Protein AF-0000000086843811 (afdb_homodimer)

pLDDT: mean 86.19, std 20.87, range [21.95, 98.88]

Radius of gyration: 30.62 Å; Cα contacts (8 Å, |Δi|>4): 1473; chains: 2; bounding box: 139×84×65 Å

Nearest PDB structures (foldseek):
  1ks5-assembly1_A  TM=8.759E-01  e=3.735E-19  Aspergillus niger
  2jen-assembly1_A  TM=7.798E-01  e=3.180E-16  Bacillus licheniformis
  2jem-assembly2_B  TM=7.824E-01  e=4.396E-16  Bacillus licheniformis
  3wr0-assembly1_A  TM=6.829E-01  e=2.345E-12  Pyrococcus furiosus
  7s8k-assembly1_A  TM=6.750E-01  e=3.486E-11  Thermococcus sp. 2319x1

Sequence (620 aa):
MFRWLVNVGFLALPIAATLGILLGLQAHRQATGQTPLFVPPLDNKWVEKTYCQKSTGIHPESKGQEYTLNPNQWAWNKGDAGFLCMNVTTYNNQTYATETTAPQFSVVWEYPQAEGDQPVHAFPNIKVDGDVLPAKLQSVSSIGIDMSWTMRLDNKTGASTSIEELTAANVNSNVAVDMFLDTDQSKAADSEKAKYEVMVWFASIGPATYAIGQANGTVATKTLHGTKFNLYYGQNGRQQHVLTWKAAQTAHDFHGDISPLVQEILQSDKPDYPKKGDYLGYFSFGSEAYHSNKPVRFSVPSLSIDIRKSMFRWLVNVGFLALPIAATLGILLGLQAHRQATGQTPLFVPPLDNKWVEKTYCQKSTGIHPESKGQEYTLNPNQWAWNKGDAGFLCMNVTTYNNQTYATETTAPQFSVVWEYPQAEGDQPVHAFPNIKVDGDVLPAKLQSVSSIGIDMSWTMRLDNKTGASTSIEELTAANVNSNVAVDMFLDTDQSKAADSEKAKYEVMVWFASIGPATYAIGQANGTVATKTLHGTKFNLYYGQNGRQQHVLTWKAAQTAHDFHGDISPLVQEILQSDKPDYPKKGDYLGYFSFGSEAYHSNKPVRFSVPSLSIDIRKS

Secondary structure (DSSP, 8-state):
--------------THHHHHHHHHHHHHHHHTTPPPSSS----S-EEEEEE-SSS--B----SSSEEEEE---TT--TTSB-EEEEEEEEETT---SSTTBPPPEEEEEE-PPPSSS----B--EEEEESSS-SEEGGGEEEEEEEEEEEEESS--TTPPP-HHHHHHTT-EEEEEEEEEEESSHHHHT-TTT-SEEEEEEEEEESTT---TTGGG---EEEEETTEEEEEEEEE-TT--EEEEEEESS--SEEEEE-HHHHHHHHHS--TTS--TTSEEEEEEEE--EEE-SS-EEEEEEEEEEEEEE-/--------------THHHHHHHHHHHHHHHHTTPPPSSS----S-EEEEEE-SSS--B----SSSEEEEE---TT--TTSB-EEEEEEEEETT---SSTTBPPPEEEEEE-PPPSSS----B--EEEEESSS-SEEGGGEEEEEEEEEEEEESS--TTPPP-HHHHHHTT-EEEEEEEEEEESSHHHHT-TTT-SEEEEEEEEEESTT---TTGGG---EEEEETTEEEEEEEEE-TT--EEEEEEESS--SEEEEE-HHHHHHHHHS--TTS--TTSEEEEEEEE--EEE-SS-EEEEEEEEEEEEEE-

Solvent-accessible surface area (backbone atoms only — not comparable to full-atom values): 32930 Å² total; per-residue (Å²): 137,84,78,78,79,78,75,78,76,78,78,74,72,69,73,65,60,62,55,49,52,56,54,46,55,48,50,52,30,56,74,70,72,41,79,58,86,81,57,75,74,65,40,93,50,69,49,78,43,77,44,62,52,55,63,53,86,42,66,67,72,50,82,47,53,36,43,35,32,30,42,33,25,79,67,53,53,93,74,40,50,36,49,52,36,29,36,40,43,44,47,59,57,29,72,59,95,46,59,38,40,52,74,32,36,34,35,41,34,30,27,59,77,53,84,73,92,60,50,57,30,26,48,30,31,43,27,69,41,68,82,72,51,64,37,41,46,69,40,49,72,38,33,34,35,39,40,37,49,36,48,41,76,69,80,67,81,91,59,74,56,44,68,68,60,38,50,75,39,52,29,21,30,37,32,32,38,45,30,19,23,16,78,46,62,71,35,3,54,29,88,86,61,19,51,28,38,43,33,40,28,32,28,67,32,46,86,76,56,62,60,60,26,47,93,77,43,75,76,45,74,49,74,52,90,89,41,46,27,36,27,17,56,32,64,51,100,84,65,26,33,33,38,35,34,36,36,79,53,75,47,52,58,47,75,45,64,53,38,66,62,57,49,55,53,46,66,63,76,48,86,83,45,68,49,52,77,19,17,40,23,34,47,30,42,36,33,41,40,26,22,27,78,47,60,36,37,43,35,30,80,39,41,28,62,44,76,38,69,109,135,85,78,79,78,79,76,79,78,80,77,74,72,68,73,66,59,62,54,49,50,56,53,46,55,47,50,50,29,56,73,70,74,41,80,56,85,81,55,75,72,67,40,94,49,69,49,77,43,77,44,63,53,55,63,52,85,42,66,66,71,49,82,48,51,34,44,35,33,29,43,32,26,79,67,52,56,93,74,39,50,35,49,51,35,30,38,42,41,44,47,58,56,29,72,58,96,47,58,38,40,52,73,33,35,33,35,41,34,31,27,58,77,51,83,73,91,59,51,57,30,25,46,30,31,42,28,70,39,69,84,72,53,63,37,42,45,69,39,49,70,37,34,35,36,40,40,35,49,36,47,39,74,68,80,67,82,91,60,74,56,47,68,67,61,38,51,76,39,52,29,21,31,37,31,32,37,45,31,19,24,16,78,46,62,72,35,3,53,28,89,88,63,19,53,30,36,46,32,42,29,34,29,66,32,45,87,76,55,63,59,59,25,47,91,78,41,73,77,45,74,49,73,52,92,88,42,44,26,35,27,18,55,30,65,52,98,83,66,25,34,32,38,34,34,36,35,76,55,74,48,53,58,48,75,42,64,53,38,64,63,57,48,55,52,46,66,63,75,50,85,83,45,68,50,51,78,19,16,39,23,36,48,31,41,38,34,42,40,26,22,27,78,47,58,35,36,42,36,31,80,38,41,27,62,45,75,37,69,108

Organism: NCBI:txid72228

InterPro domains:
  IPR002594 Glycoside hydrolase family 12 [PF01670] (66-307)
  IPR002594 Glycoside hydrolase family 12 [PTHR34002] (45-308)
  IPR013319 Glycoside hydrolase family 11/12 [G3DSA:2.60.120.180] (45-308)
  IPR013320 Concanavalin A-like lectin/glucanase domain superfamily [SSF49899] (52-307)

Foldseek 3Di:
DCPDPPPPPPPPPDPVVVVVVLVVVQVVCVVVVHDGDPPPPQDQDKDKDKDWDCWDWDWAAAPAWTKTWIQFQPQDDPVADKTKMKIWIAGSNRDDPDRFWDTWMKMKMADAQDDDDDQFRGWTWMWGDDDLDWDQLLFWPWKWKWWAKAKDQDDDPPDHHDLVVCVVQQFFKWWKKKWFKALDRVQRQPPLRGQAIEMETLDTHHPVSQDAQVVVPFPDWDDDPRWIWTWGWHADPSRHTYIYTYTPDHDRTDTGTCSVVVVVQQPPPDPSTDHSSMITGIIITGMTGRHGNGIMMMIINTIGIDTDGD/DCPPPPPPPPPPPDPVVVVVVLVVVQVVCVVVVHDGDPLPPQDQDKDKDKDWDCWDWDWAAAPAWTKTWIQFQPQDDPPADKTKMKIWIAGSNRDDPDRFWDTWMKMKMADAQDDDDDQFRGWTWMWGDDDLDWDQLLFWPWKWKWWAKAKDQDDDPPDHHDLVVCVVQQFFKWWKKKWFKALDRVQRQPPLRGQAIEMETLDTHHPVSQDAQVVVPFPDWDDDPRWIWTWGWHADPSRHTYIYTYTPDHDRTDTGTPSVVVVVQQPPPDPSTDHSSMITGIIITGMTGRHGNGIMMMIINTIGIDTDGD

Structure (mmCIF, N/CA/C/O backbone):
data_AF-0000000086843811-model_v1
#
loop_
_entity.id
_entity.type
_entity.pdbx_description
1 polymer 'Glycoside hydrolase family 12'
#
loop_
_atom_site.group_PDB
_atom_site.id
_atom_site.type_symbol
_atom_site.label_atom_id
_atom_site.label_alt_id
_atom_site.label_comp_id
_atom_site.label_asym_id
_atom_site.label_entity_id
_atom_site.label_seq_id
_atom_site.pdbx_PDB_ins_code
_atom_site.Cartn_x
_atom_site.Cartn_y
_atom_site.Cartn_z
_atom_site.occupancy
_atom_site.B_iso_or_equiv
_atom_site.auth_seq_id
_atom_site.auth_comp_id
_atom_site.auth_asym_id
_atom_site.auth_atom_id
_atom_site.pdbx_PDB_model_num
ATOM 1 N N . MET A 1 1 ? 69.938 26.984 13.852 1 24.39 1 MET A N 1
ATOM 2 C CA . MET A 1 1 ? 68.75 26.859 14.648 1 24.39 1 MET A CA 1
ATOM 3 C C . MET A 1 1 ? 68.125 25.484 14.484 1 24.39 1 MET A C 1
ATOM 5 O O . MET A 1 1 ? 67.812 25.062 13.359 1 24.39 1 MET A O 1
ATOM 9 N N . PHE A 1 2 ? 68.438 24.484 15.328 1 23.78 2 PHE A N 1
ATOM 10 C CA . PHE A 1 2 ? 68.438 23.031 15.5 1 23.78 2 PHE A CA 1
ATOM 11 C C . PHE A 1 2 ? 67.062 22.5 15.797 1 23.78 2 PHE A C 1
ATOM 13 O O . PHE A 1 2 ? 66.562 22.609 16.922 1 23.78 2 PHE A O 1
ATOM 20 N N . ARG A 1 3 ? 66.125 22.828 14.844 1 27.83 3 ARG A N 1
ATOM 21 C CA . ARG A 1 3 ? 64.688 22.594 15.062 1 27.83 3 ARG A CA 1
ATOM 22 C C . ARG A 1 3 ? 64.375 21.125 15.359 1 27.83 3 ARG A C 1
ATOM 24 O O . ARG A 1 3 ? 64.812 20.234 14.602 1 27.83 3 ARG A O 1
ATOM 31 N N . TRP A 1 4 ? 64.25 20.734 16.641 1 23.98 4 TRP A N 1
ATOM 32 C CA . TRP A 1 4 ? 64.062 19.469 17.344 1 23.98 4 TRP A CA 1
ATOM 33 C C . TRP A 1 4 ? 62.906 18.656 16.75 1 23.98 4 TRP A C 1
ATOM 35 O O . TRP A 1 4 ? 61.781 19.156 16.641 1 23.98 4 TRP A O 1
ATOM 45 N N . LEU A 1 5 ? 63.094 17.797 15.711 1 25.77 5 LEU A N 1
ATOM 46 C CA . LEU A 1 5 ? 62.281 16.938 14.867 1 25.77 5 LEU A CA 1
ATOM 47 C C . LEU A 1 5 ? 61.562 15.859 15.695 1 25.77 5 LEU A C 1
ATOM 49 O O . LEU A 1 5 ? 62.219 14.945 16.203 1 25.77 5 LEU A O 1
ATOM 53 N N . VAL A 1 6 ? 60.75 16.328 16.766 1 27.09 6 VAL A N 1
ATOM 54 C CA . VAL A 1 6 ? 60.125 15.438 17.719 1 27.09 6 VAL A CA 1
ATOM 55 C C . VAL A 1 6 ? 59.344 14.352 16.984 1 27.09 6 VAL A C 1
ATOM 57 O O . VAL A 1 6 ? 58.438 14.648 16.203 1 27.09 6 VAL A O 1
ATOM 60 N N . ASN A 1 7 ? 59.906 13.25 16.562 1 22.06 7 ASN A N 1
ATOM 61 C CA . ASN A 1 7 ? 59.469 12.062 15.836 1 22.06 7 ASN A CA 1
ATOM 62 C C . ASN A 1 7 ? 58.406 11.289 16.625 1 22.06 7 ASN A C 1
ATOM 64 O O . ASN A 1 7 ? 58.719 10.695 17.656 1 22.06 7 ASN A O 1
ATOM 68 N N . VAL A 1 8 ? 57.219 11.914 17 1 29.41 8 VAL A N 1
ATOM 69 C CA . VAL A 1 8 ? 56.219 11.273 17.812 1 29.41 8 VAL A CA 1
ATOM 70 C C . VAL A 1 8 ? 55.812 9.93 17.203 1 29.41 8 VAL A C 1
ATOM 72 O O . VAL A 1 8 ? 55.406 9.859 16.047 1 29.41 8 VAL A O 1
ATOM 75 N N . GLY A 1 9 ? 56.5 8.852 17.516 1 25.62 9 GLY A N 1
ATOM 76 C CA . GLY A 1 9 ? 56.312 7.43 17.266 1 25.62 9 GLY A CA 1
ATOM 77 C C . GLY A 1 9 ? 54.875 6.965 17.531 1 25.62 9 GLY A C 1
ATOM 78 O O . GLY A 1 9 ? 54.406 7.031 18.656 1 25.62 9 GLY A O 1
ATOM 79 N N . PHE A 1 10 ? 53.906 7.223 16.578 1 25.92 10 PHE A N 1
ATOM 80 C CA . PHE A 1 10 ? 52.5 6.883 16.547 1 25.92 10 PHE A CA 1
ATOM 81 C C . PHE A 1 10 ? 52.281 5.398 16.828 1 25.92 10 PHE A C 1
ATOM 83 O O . PHE A 1 10 ? 52.75 4.543 16.062 1 25.92 10 PHE A O 1
ATOM 90 N N . LEU A 1 11 ? 52.469 4.984 18.094 1 25.56 11 LEU A N 1
ATOM 91 C CA . LEU A 1 11 ? 52.25 3.629 18.578 1 25.56 11 LEU A CA 1
ATOM 92 C C . LEU A 1 11 ? 50.906 3.1 18.094 1 25.56 11 LEU A C 1
ATOM 94 O O . LEU A 1 11 ? 49.844 3.668 18.406 1 25.56 11 LEU A O 1
ATOM 98 N N . ALA A 1 12 ? 50.781 2.52 16.844 1 29.61 12 ALA A N 1
ATOM 99 C CA . ALA A 1 12 ? 49.812 1.67 16.172 1 29.61 12 ALA A CA 1
ATOM 100 C C . ALA A 1 12 ? 49.312 0.561 17.094 1 29.61 12 ALA A C 1
ATOM 102 O O . ALA A 1 12 ? 50.062 -0.388 17.391 1 29.61 12 ALA A O 1
ATOM 103 N N . LEU A 1 13 ? 48.844 0.905 18.281 1 31.48 13 LEU A N 1
ATOM 104 C CA . LEU A 1 13 ? 48.375 -0.256 19.016 1 31.48 13 LEU A CA 1
ATOM 105 C C . LEU A 1 13 ? 47.406 -1.084 18.172 1 31.48 13 LEU A C 1
ATOM 107 O O . LEU A 1 13 ? 46.469 -0.544 17.578 1 31.48 13 LEU A O 1
ATOM 111 N N . PRO A 1 14 ? 47.812 -2.244 17.703 1 31.31 14 PRO A N 1
ATOM 112 C CA . PRO A 1 14 ? 47.219 -3.094 16.672 1 31.31 14 PRO A CA 1
ATOM 113 C C . PRO A 1 14 ? 45.75 -3.436 16.984 1 31.31 14 PRO A C 1
ATOM 115 O O . PRO A 1 14 ? 45.406 -3.67 18.141 1 31.31 14 PRO A O 1
ATOM 118 N N . ILE A 1 15 ? 44.781 -2.961 16.188 1 29.86 15 ILE A N 1
ATOM 119 C CA . ILE A 1 15 ? 43.344 -3.078 16.062 1 29.86 15 ILE A CA 1
ATOM 120 C C . ILE A 1 15 ? 42.906 -4.535 16.234 1 29.86 15 ILE A C 1
ATOM 122 O O . ILE A 1 15 ? 41.75 -4.824 16.5 1 29.86 15 ILE A O 1
ATOM 126 N N . ALA A 1 16 ? 43.75 -5.621 16.203 1 33.84 16 ALA A N 1
ATOM 127 C CA . ALA A 1 16 ? 43.531 -7.051 16.391 1 33.84 16 ALA A CA 1
ATOM 128 C C . ALA A 1 16 ? 43.094 -7.344 17.828 1 33.84 16 ALA A C 1
ATOM 130 O O . ALA A 1 16 ? 42.406 -8.336 18.078 1 33.84 16 ALA A O 1
ATOM 131 N N . ALA A 1 17 ? 43.594 -6.66 18.812 1 35.47 17 ALA A N 1
ATOM 132 C CA . ALA A 1 17 ? 43.312 -7.031 20.203 1 35.47 17 ALA A CA 1
ATOM 133 C C . ALA A 1 17 ? 41.844 -6.762 20.547 1 35.47 17 ALA A C 1
ATOM 135 O O . ALA A 1 17 ? 41.25 -7.516 21.312 1 35.47 17 ALA A O 1
ATOM 136 N N . THR A 1 18 ? 41.375 -5.707 19.906 1 34.28 18 THR A N 1
ATOM 137 C CA . THR A 1 18 ? 40 -5.371 20.328 1 34.28 18 THR A CA 1
ATOM 138 C C . THR A 1 18 ? 39 -6.312 19.672 1 34.28 18 THR A C 1
ATOM 140 O O . THR A 1 18 ? 38 -6.68 20.297 1 34.28 18 THR A O 1
ATOM 143 N N . LEU A 1 19 ? 39.281 -6.887 18.516 1 35.38 19 LEU A N 1
ATOM 144 C CA . LEU A 1 19 ? 38.406 -7.848 17.859 1 35.38 19 LEU A CA 1
ATOM 145 C C . LEU A 1 19 ? 38.406 -9.18 18.609 1 35.38 19 LEU A C 1
ATOM 147 O O . LEU A 1 19 ? 37.344 -9.82 18.734 1 35.38 19 LEU A O 1
ATOM 151 N N . GLY A 1 20 ? 39.438 -9.594 19.188 1 39.41 20 GLY A N 1
ATOM 152 C CA . GLY A 1 20 ? 39.562 -10.812 19.969 1 39.41 20 GLY A CA 1
ATOM 153 C C . GLY A 1 20 ? 38.75 -10.797 21.234 1 39.41 20 GLY A C 1
ATOM 154 O O . GLY A 1 20 ? 38.125 -11.805 21.609 1 39.41 20 GLY A O 1
ATOM 155 N N . ILE A 1 21 ? 38.812 -9.648 21.906 1 43.34 21 ILE A N 1
ATOM 156 C CA . ILE A 1 21 ? 38.031 -9.562 23.141 1 43.34 21 ILE A CA 1
ATOM 157 C C . ILE A 1 21 ? 36.562 -9.656 22.828 1 43.34 21 ILE A C 1
ATOM 159 O O . ILE A 1 21 ? 35.812 -10.367 23.5 1 43.34 21 ILE A O 1
ATOM 163 N N . LEU A 1 22 ? 36.125 -8.969 21.734 1 39.16 22 LEU A N 1
ATOM 164 C CA . LEU A 1 22 ? 34.688 -8.992 21.406 1 39.16 22 LEU A CA 1
ATOM 165 C C . LEU A 1 22 ? 34.281 -10.375 20.922 1 39.16 22 LEU A C 1
ATOM 167 O O . LEU A 1 22 ? 33.219 -10.875 21.297 1 39.16 22 LEU A O 1
ATOM 171 N N . LEU A 1 23 ? 35.062 -11.133 20.219 1 46.34 23 LEU A N 1
ATOM 172 C CA . LEU A 1 23 ? 34.812 -12.523 19.844 1 46.34 23 LEU A CA 1
ATOM 173 C C . LEU A 1 23 ? 34.906 -13.438 21.062 1 46.34 23 LEU A C 1
ATOM 175 O O . LEU A 1 23 ? 34.125 -14.391 21.188 1 46.34 23 LEU A O 1
ATOM 179 N N . GLY A 1 24 ? 35.719 -13.18 21.953 1 47.12 24 GLY A N 1
ATOM 180 C CA . GLY A 1 24 ? 35.844 -13.938 23.188 1 47.12 24 GLY A CA 1
ATOM 181 C C . GLY A 1 24 ? 34.656 -13.75 24.109 1 47.12 24 GLY A C 1
ATOM 182 O O . GLY A 1 24 ? 34.125 -14.711 24.672 1 47.12 24 GLY A O 1
ATOM 183 N N . LEU A 1 25 ? 34.219 -12.477 24.266 1 48.41 25 LEU A N 1
ATOM 184 C CA . LEU A 1 25 ? 33.031 -12.227 25.078 1 48.41 25 LEU A CA 1
ATOM 185 C C . LEU A 1 25 ? 31.812 -12.852 24.422 1 48.41 25 LEU A C 1
ATOM 187 O O . LEU A 1 25 ? 30.953 -13.398 25.125 1 48.41 25 LEU A O 1
ATOM 191 N N . GLN A 1 26 ? 31.578 -12.906 23.156 1 44.56 26 GLN A N 1
ATOM 192 C CA . GLN A 1 26 ? 30.484 -13.586 22.484 1 44.56 26 GLN A CA 1
ATOM 193 C C . GLN A 1 26 ? 30.609 -15.102 22.641 1 44.56 26 GLN A C 1
ATOM 195 O O . GLN A 1 26 ? 29.609 -15.789 22.859 1 44.56 26 GLN A O 1
ATOM 200 N N . ALA A 1 27 ? 31.719 -15.727 22.578 1 50.72 27 ALA A N 1
ATOM 201 C CA . ALA A 1 27 ? 31.922 -17.156 22.781 1 50.72 27 ALA A CA 1
ATOM 202 C C . ALA A 1 27 ? 31.672 -17.547 24.234 1 50.72 27 ALA A C 1
ATOM 204 O O . ALA A 1 27 ? 31.094 -18.609 24.5 1 50.72 27 ALA A O 1
ATOM 205 N N . HIS A 1 28 ? 32.156 -16.766 25.172 1 49 28 HIS A N 1
ATOM 206 C CA . HIS A 1 28 ? 31.875 -17.047 26.578 1 49 28 HIS A CA 1
ATOM 207 C C . HIS A 1 28 ? 30.391 -16.984 26.859 1 49 28 HIS A C 1
ATOM 209 O O . HIS A 1 28 ? 29.859 -17.844 27.578 1 49 28 HIS A O 1
ATOM 215 N N . ARG A 1 29 ? 29.656 -16.062 26.328 1 48.22 29 ARG A N 1
ATOM 216 C CA . ARG A 1 29 ? 28.219 -16 26.562 1 48.22 29 ARG A CA 1
ATOM 217 C C . ARG A 1 29 ? 27.484 -17.141 25.844 1 48.22 29 ARG A C 1
ATOM 219 O O . ARG A 1 29 ? 26.547 -17.719 26.391 1 48.22 29 ARG A O 1
ATOM 226 N N . GLN A 1 30 ? 27.859 -17.547 24.75 1 44 30 GLN A N 1
ATOM 227 C CA . GLN A 1 30 ? 27.312 -18.734 24.094 1 44 30 GLN A CA 1
ATOM 228 C C . GLN A 1 30 ? 27.609 -19.984 24.922 1 44 30 GLN A C 1
ATOM 230 O O . GLN A 1 30 ? 26.75 -20.859 25.047 1 44 30 GLN A O 1
ATOM 235 N N . ALA A 1 31 ? 28.688 -20.125 25.469 1 50.81 31 ALA A N 1
ATOM 236 C CA . ALA A 1 31 ? 29.078 -21.312 26.234 1 50.81 31 ALA A CA 1
ATOM 237 C C . ALA A 1 31 ? 28.359 -21.359 27.578 1 50.81 31 ALA A C 1
ATOM 239 O O . ALA A 1 31 ? 28.125 -22.438 28.141 1 50.81 31 ALA A O 1
ATOM 240 N N . THR A 1 32 ? 28.094 -20.156 28.141 1 49.5 32 THR A N 1
ATOM 241 C CA . THR A 1 32 ? 27.406 -20.156 29.438 1 49.5 32 THR A CA 1
ATOM 242 C C . THR A 1 32 ? 25.906 -19.938 29.25 1 49.5 32 THR A C 1
ATOM 244 O O . THR A 1 32 ? 25.188 -19.688 30.234 1 49.5 32 THR A O 1
ATOM 247 N N . GLY A 1 33 ? 25.25 -20.188 28.094 1 41.53 33 GLY A N 1
ATOM 248 C CA . GLY A 1 33 ? 23.828 -20.172 27.797 1 41.53 33 GLY A CA 1
ATOM 249 C C . GLY A 1 33 ? 23.234 -18.766 27.797 1 41.53 33 GLY A C 1
ATOM 250 O O . GLY A 1 33 ? 22.031 -18.609 27.969 1 41.53 33 GLY A O 1
ATOM 251 N N . GLN A 1 34 ? 24.016 -17.812 27.891 1 39.56 34 GLN A N 1
ATOM 252 C CA . GLN A 1 34 ? 23.516 -16.438 27.906 1 39.56 34 GLN A CA 1
ATOM 253 C C . GLN A 1 34 ? 23.297 -15.914 26.484 1 39.56 34 GLN A C 1
ATOM 255 O O . GLN A 1 34 ? 23.969 -16.359 25.547 1 39.56 34 GLN A O 1
ATOM 260 N N . THR A 1 35 ? 22.172 -15.227 26.234 1 37.41 35 THR A N 1
ATOM 261 C CA . THR A 1 35 ? 21.766 -14.664 24.953 1 37.41 35 THR A CA 1
ATOM 262 C C . THR A 1 35 ? 22.859 -13.781 24.359 1 37.41 35 THR A C 1
ATOM 264 O O . THR A 1 35 ? 23.484 -12.992 25.078 1 37.41 35 THR A O 1
ATOM 267 N N . PRO A 1 36 ? 23.25 -14.031 23.109 1 43.53 36 PRO A N 1
ATOM 268 C CA . PRO A 1 36 ? 24.312 -13.211 22.516 1 43.53 36 PRO A CA 1
ATOM 269 C C . PRO A 1 36 ? 23.969 -11.719 22.516 1 43.53 36 PRO A C 1
ATOM 271 O O . PRO A 1 36 ? 22.797 -11.352 22.516 1 43.53 36 PRO A O 1
ATOM 274 N N . LEU A 1 37 ? 24.875 -10.867 22.688 1 36.09 37 LEU A N 1
ATOM 275 C CA . LEU A 1 37 ? 24.703 -9.43 22.844 1 36.09 37 LEU A CA 1
ATOM 276 C C . LEU A 1 37 ? 24.047 -8.82 21.609 1 36.09 37 LEU A C 1
ATOM 278 O O . LEU A 1 37 ? 23.234 -7.891 21.734 1 36.09 37 LEU A O 1
ATOM 282 N N . PHE A 1 38 ? 24.547 -9.102 20.406 1 34.81 38 PHE A N 1
ATOM 283 C CA . PHE A 1 38 ? 24.188 -8.297 19.25 1 34.81 38 PHE A CA 1
ATOM 284 C C . PHE A 1 38 ? 23.094 -8.984 18.422 1 34.81 38 PHE A C 1
ATOM 286 O O . PHE A 1 38 ? 22.891 -8.648 17.266 1 34.81 38 PHE A O 1
ATOM 293 N N . VAL A 1 39 ? 22.781 -10.234 18.5 1 37.31 39 VAL A N 1
ATOM 294 C CA . VAL A 1 39 ? 21.625 -10.742 17.766 1 37.31 39 VAL A CA 1
ATOM 295 C C . VAL A 1 39 ? 20.344 -10.188 18.359 1 37.31 39 VAL A C 1
ATOM 297 O O . VAL A 1 39 ? 20.047 -10.406 19.547 1 37.31 39 VAL A O 1
ATOM 300 N N . PRO A 1 40 ? 19.734 -9.242 17.797 1 41.69 40 PRO A N 1
ATOM 301 C CA . PRO A 1 40 ? 18.469 -8.859 18.406 1 41.69 40 PRO A CA 1
ATOM 302 C C . PRO A 1 40 ? 17.641 -10.062 18.859 1 41.69 40 PRO A C 1
ATOM 304 O O . PRO A 1 40 ? 17.641 -11.102 18.188 1 41.69 40 PRO A O 1
ATOM 307 N N . PRO A 1 41 ? 17.344 -10.188 20 1 43.5 41 PRO A N 1
ATOM 308 C CA . PRO A 1 41 ? 16.594 -11.352 20.469 1 43.5 41 PRO A CA 1
ATOM 309 C C . PRO A 1 41 ? 15.383 -11.664 19.594 1 43.5 41 PRO A C 1
ATOM 311 O O . PRO A 1 41 ? 14.719 -10.75 19.094 1 43.5 41 PRO A O 1
ATOM 314 N N . LEU A 1 42 ? 15.43 -12.852 18.891 1 48.12 42 LEU A N 1
ATOM 315 C CA . LEU A 1 42 ? 14.203 -13.406 18.312 1 48.12 42 LEU A CA 1
ATOM 316 C C . LEU A 1 42 ? 13.039 -13.258 19.297 1 48.12 42 LEU A C 1
ATOM 318 O O . LEU A 1 42 ? 13.148 -13.648 20.453 1 48.12 42 LEU A O 1
ATOM 322 N N . ASP A 1 43 ? 12.305 -12.133 19.219 1 53.81 43 ASP A N 1
ATOM 323 C CA . ASP A 1 43 ? 11.078 -11.992 19.984 1 53.81 43 ASP A CA 1
ATOM 324 C C . ASP A 1 43 ? 9.852 -12.328 19.141 1 53.81 43 ASP A C 1
ATOM 326 O O . ASP A 1 43 ? 9.984 -12.68 17.969 1 53.81 43 ASP A O 1
ATOM 330 N N . ASN A 1 44 ? 8.789 -12.688 19.734 1 54.09 44 ASN A N 1
ATOM 331 C CA . ASN A 1 44 ? 7.543 -13.07 19.094 1 54.09 44 ASN A CA 1
ATOM 332 C C . ASN A 1 44 ? 6.863 -11.875 18.422 1 54.09 44 ASN A C 1
ATOM 334 O O . ASN A 1 44 ? 5.66 -11.914 18.156 1 54.09 44 ASN A O 1
ATOM 338 N N . LYS A 1 45 ? 7.801 -10.945 18.094 1 63 45 LYS A N 1
ATOM 339 C CA . LYS A 1 45 ? 7.188 -9.766 17.5 1 63 45 LYS A CA 1
ATOM 340 C C . LYS A 1 45 ? 7.039 -9.938 15.984 1 63 45 LYS A C 1
ATOM 342 O O . LYS A 1 45 ? 7.855 -10.609 15.344 1 63 45 LYS A O 1
ATOM 347 N N . TRP A 1 46 ? 5.812 -9.719 15.508 1 67.75 46 TRP A N 1
ATOM 348 C CA . TRP A 1 46 ? 5.594 -9.734 14.062 1 67.75 46 TRP A CA 1
ATOM 349 C C . TRP A 1 46 ? 5.801 -8.352 13.461 1 67.75 46 TRP A C 1
ATOM 351 O O . TRP A 1 46 ? 5.602 -7.34 14.141 1 67.75 46 TRP A O 1
ATOM 361 N N . VAL A 1 47 ? 6.43 -8.414 12.266 1 74.31 47 VAL A N 1
ATOM 362 C CA . VAL A 1 47 ? 6.664 -7.176 11.531 1 74.31 47 VAL A CA 1
ATOM 363 C C . VAL A 1 47 ? 5.973 -7.25 10.172 1 74.31 47 VAL A C 1
ATOM 365 O O . VAL A 1 47 ? 6.02 -8.281 9.5 1 74.31 47 VAL A O 1
ATOM 368 N N . GLU A 1 48 ? 5.211 -6.238 9.805 1 81.5 48 GLU A N 1
ATOM 369 C CA . GLU A 1 48 ? 4.629 -6.117 8.469 1 81.5 48 GLU A CA 1
ATOM 370 C C . GLU A 1 48 ? 5.379 -5.082 7.633 1 81.5 48 GLU A C 1
ATOM 372 O O . GLU A 1 48 ? 5.637 -3.971 8.094 1 81.5 48 GLU A O 1
ATOM 377 N N . LYS A 1 49 ? 5.809 -5.527 6.453 1 87.44 49 LYS A N 1
ATOM 378 C CA . LYS A 1 49 ? 6.512 -4.652 5.523 1 87.44 49 LYS A CA 1
ATOM 379 C C . LYS A 1 49 ? 5.738 -4.5 4.215 1 87.44 49 LYS A C 1
ATOM 381 O O . LYS A 1 49 ? 5.113 -5.449 3.744 1 87.44 49 LYS A O 1
ATOM 386 N N . THR A 1 50 ? 5.797 -3.295 3.645 1 91.69 50 THR A N 1
ATOM 387 C CA . THR A 1 50 ? 5.082 -2.99 2.41 1 91.69 50 THR A CA 1
ATOM 388 C C . THR A 1 50 ? 6.059 -2.783 1.256 1 91.69 50 THR A C 1
ATOM 390 O O . THR A 1 50 ? 7.043 -2.053 1.391 1 91.69 50 THR A O 1
ATOM 393 N N . TYR A 1 51 ? 5.785 -3.449 0.129 1 93.88 51 TYR A N 1
ATOM 394 C CA . TYR A 1 51 ? 6.594 -3.383 -1.084 1 93.88 51 TYR A CA 1
ATOM 395 C C . TYR A 1 51 ? 5.754 -2.938 -2.275 1 93.88 51 TYR A C 1
ATOM 397 O O . TYR A 1 51 ? 4.77 -3.594 -2.629 1 93.88 51 TYR A O 1
ATOM 405 N N . CYS A 1 52 ? 6.172 -1.837 -2.965 1 94.06 52 CYS A N 1
ATOM 406 C CA . CYS A 1 52 ? 5.359 -1.322 -4.062 1 94.06 52 CYS A CA 1
ATOM 407 C C . CYS A 1 52 ? 6.172 -1.231 -5.348 1 94.06 52 CYS A C 1
ATOM 409 O O . CYS A 1 52 ? 5.781 -0.536 -6.285 1 94.06 52 CYS A O 1
ATOM 411 N N . GLN A 1 53 ? 7.355 -1.9 -5.348 1 91.94 53 GLN A N 1
ATOM 412 C CA . GLN A 1 53 ? 8.188 -1.952 -6.543 1 91.94 53 GLN A CA 1
ATOM 413 C C . GLN A 1 53 ? 7.52 -2.76 -7.648 1 91.94 53 GLN A C 1
ATOM 415 O O . GLN A 1 53 ? 6.711 -3.648 -7.371 1 91.94 53 GLN A O 1
ATOM 420 N N . LYS A 1 54 ? 7.895 -2.395 -8.875 1 93.56 54 LYS A N 1
ATOM 421 C CA . LYS A 1 54 ? 7.422 -3.189 -10.008 1 93.56 54 LYS A CA 1
ATOM 422 C C . LYS A 1 54 ? 7.727 -4.672 -9.797 1 93.56 54 LYS A C 1
ATOM 424 O O . LYS A 1 54 ? 6.863 -5.523 -10.023 1 93.56 54 LYS A O 1
ATOM 429 N N . SER A 1 55 ? 8.93 -4.938 -9.453 1 94.62 55 SER A N 1
ATOM 430 C CA . SER A 1 55 ? 9.391 -6.289 -9.156 1 94.62 55 SER A CA 1
ATOM 431 C C . SER A 1 55 ? 10.5 -6.277 -8.102 1 94.62 55 SER A C 1
ATOM 433 O O . SER A 1 55 ? 11.359 -5.391 -8.109 1 94.62 55 SER A O 1
ATOM 435 N N . THR A 1 56 ? 10.391 -7.133 -7.176 1 93.69 56 THR A N 1
ATOM 436 C CA . THR A 1 56 ? 11.438 -7.352 -6.184 1 93.69 56 THR A CA 1
ATOM 437 C C . THR A 1 56 ? 11.266 -8.711 -5.508 1 93.69 56 THR A C 1
ATOM 439 O O . THR A 1 56 ? 10.141 -9.148 -5.266 1 93.69 56 THR A O 1
ATOM 442 N N . GLY A 1 57 ? 12.344 -9.359 -5.27 1 94.5 57 GLY A N 1
ATOM 443 C CA . GLY A 1 57 ? 12.297 -10.586 -4.492 1 94.5 57 GLY A CA 1
ATOM 444 C C . GLY A 1 57 ? 12.305 -10.352 -2.996 1 94.5 57 GLY A C 1
ATOM 445 O O . GLY A 1 57 ? 13.227 -9.727 -2.465 1 94.5 57 GLY A O 1
ATOM 446 N N . ILE A 1 58 ? 11.211 -10.781 -2.344 1 93.88 58 ILE A N 1
ATOM 447 C CA . ILE A 1 58 ? 11.102 -10.719 -0.891 1 93.88 58 ILE A CA 1
ATOM 448 C C . ILE A 1 58 ? 11.297 -12.109 -0.3 1 93.88 58 ILE A C 1
ATOM 450 O O . ILE A 1 58 ? 10.5 -13.023 -0.56 1 93.88 58 ILE A O 1
ATOM 454 N N . HIS A 1 59 ? 12.344 -12.242 0.499 1 92.38 59 HIS A N 1
ATOM 455 C CA . HIS A 1 59 ? 12.719 -13.562 0.998 1 92.38 59 HIS A CA 1
ATOM 456 C C . HIS A 1 59 ? 12.711 -13.602 2.521 1 92.38 59 HIS A C 1
ATOM 458 O O . HIS A 1 59 ? 13.766 -13.539 3.156 1 92.38 59 HIS A O 1
ATOM 464 N N . PRO A 1 60 ? 11.555 -13.781 3.064 1 88.44 60 PRO A N 1
ATOM 465 C CA . PRO A 1 60 ? 11.547 -13.906 4.523 1 88.44 60 PRO A CA 1
ATOM 466 C C . PRO A 1 60 ? 12.32 -15.125 5.012 1 88.44 60 PRO A C 1
ATOM 468 O O . PRO A 1 60 ? 12.266 -16.188 4.391 1 88.44 60 PRO A O 1
ATOM 471 N N . GLU A 1 61 ? 12.953 -14.938 6.117 1 83.31 61 GLU A N 1
ATOM 472 C CA . GLU A 1 61 ? 13.703 -16.047 6.691 1 83.31 61 GLU A CA 1
ATOM 473 C C . GLU A 1 61 ? 12.773 -17.109 7.262 1 83.31 61 GLU A C 1
ATOM 475 O O . GLU A 1 61 ? 11.719 -16.781 7.816 1 83.31 61 GLU A O 1
ATOM 480 N N . SER A 1 62 ? 13.148 -18.328 7.023 1 85.06 62 SER A N 1
ATOM 481 C CA . SER A 1 62 ? 12.383 -19.453 7.543 1 85.06 62 SER A CA 1
ATOM 482 C C . SER A 1 62 ? 13.289 -20.625 7.914 1 85.06 62 SER A C 1
ATOM 484 O O . SER A 1 62 ? 14.297 -20.875 7.246 1 85.06 62 SER A O 1
ATOM 486 N N . LYS A 1 63 ? 12.922 -21.297 9.016 1 83.62 63 LYS A N 1
ATOM 487 C CA . LYS A 1 63 ? 13.641 -22.5 9.383 1 83.62 63 LYS A CA 1
ATOM 488 C C . LYS A 1 63 ? 13.188 -23.688 8.539 1 83.62 63 LYS A C 1
ATOM 490 O O . LYS A 1 63 ? 13.883 -24.703 8.461 1 83.62 63 LYS A O 1
ATOM 495 N N . GLY A 1 64 ? 12.031 -23.594 7.898 1 88.81 64 GLY A N 1
ATOM 496 C CA . GLY A 1 64 ? 11.5 -24.625 7.02 1 88.81 64 GLY A CA 1
ATOM 497 C C . GLY A 1 64 ? 11.641 -24.281 5.547 1 88.81 64 GLY A C 1
ATOM 498 O O . GLY A 1 64 ? 12.688 -23.797 5.113 1 88.81 64 GLY A O 1
ATOM 499 N N . GLN A 1 65 ? 10.633 -24.625 4.844 1 92.62 65 GLN A N 1
ATOM 500 C CA . GLN A 1 65 ? 10.609 -24.344 3.416 1 92.62 65 GLN A CA 1
ATOM 501 C C . GLN A 1 65 ? 10.766 -22.844 3.154 1 92.62 65 GLN A C 1
ATOM 503 O O . GLN A 1 65 ? 10.148 -22.016 3.836 1 92.62 65 GLN A O 1
ATOM 508 N N . GLU A 1 66 ? 11.547 -22.625 2.17 1 93.38 66 GLU A N 1
ATOM 509 C CA . GLU A 1 66 ? 11.781 -21.234 1.801 1 93.38 66 GLU A CA 1
ATOM 510 C C . GLU A 1 66 ? 10.805 -20.781 0.724 1 93.38 66 GLU A C 1
ATOM 512 O O . GLU A 1 66 ? 10.438 -21.547 -0.16 1 93.38 66 GLU A O 1
ATOM 517 N N . TYR A 1 67 ? 10.461 -19.484 0.856 1 96.44 67 TYR A N 1
ATOM 518 C CA . TYR A 1 67 ? 9.578 -18.859 -0.118 1 96.44 67 TYR A CA 1
ATOM 519 C C . TYR A 1 67 ? 10.156 -17.516 -0.586 1 96.44 67 TYR A C 1
ATOM 521 O O . TYR A 1 67 ? 10.938 -16.891 0.128 1 96.44 67 TYR A O 1
ATOM 529 N N . THR A 1 68 ? 9.805 -17.141 -1.752 1 97.12 68 THR A N 1
ATOM 530 C CA . THR A 1 68 ? 10.07 -15.805 -2.271 1 97.12 68 THR A CA 1
ATOM 531 C C . THR A 1 68 ? 8.781 -15.156 -2.768 1 97.12 68 THR A C 1
ATOM 533 O O . THR A 1 68 ? 8.055 -15.734 -3.576 1 97.12 68 THR A O 1
ATOM 536 N N . LEU A 1 69 ? 8.461 -14.016 -2.223 1 97.94 69 LEU A N 1
ATOM 537 C CA . LEU A 1 69 ? 7.305 -13.258 -2.686 1 97.94 69 LEU A CA 1
ATOM 538 C C . LEU A 1 69 ? 7.727 -12.172 -3.668 1 97.94 69 LEU A C 1
ATOM 540 O O . LEU A 1 69 ? 8.883 -11.742 -3.67 1 97.94 69 LEU A O 1
ATOM 544 N N . ASN A 1 70 ? 6.836 -11.797 -4.543 1 98.25 70 ASN A N 1
ATOM 545 C CA . ASN A 1 70 ? 7.098 -10.773 -5.551 1 98.25 70 ASN A CA 1
ATOM 546 C C . ASN A 1 70 ? 5.816 -10.055 -5.965 1 98.25 70 ASN A C 1
ATOM 548 O O . ASN A 1 70 ? 4.832 -10.703 -6.336 1 98.25 70 ASN A O 1
ATOM 552 N N . PRO A 1 71 ? 5.781 -8.656 -5.91 1 97.88 71 PRO A N 1
ATOM 553 C CA . PRO A 1 71 ? 4.633 -7.949 -6.48 1 97.88 71 PRO A CA 1
ATOM 554 C C . PRO A 1 71 ? 4.379 -8.312 -7.941 1 97.88 71 PRO A C 1
ATOM 556 O O . PRO A 1 71 ? 3.225 -8.406 -8.367 1 97.88 71 PRO A O 1
ATOM 559 N N . ASN A 1 72 ? 5.418 -8.453 -8.719 1 98.06 72 ASN A N 1
ATOM 560 C CA . ASN A 1 72 ? 5.418 -8.984 -10.078 1 98.06 72 ASN A CA 1
ATOM 561 C C . ASN A 1 72 ? 4.453 -8.227 -10.977 1 98.06 72 ASN A C 1
ATOM 563 O O . ASN A 1 72 ? 3.561 -8.82 -11.586 1 98.06 72 ASN A O 1
ATOM 567 N N . GLN A 1 73 ? 4.652 -6.887 -11.047 1 97.5 73 GLN A N 1
ATOM 568 C CA . GLN A 1 73 ? 3.902 -6.035 -11.969 1 97.5 73 GLN A CA 1
ATOM 569 C C . GLN A 1 73 ? 4.508 -6.07 -13.367 1 97.5 73 GLN A C 1
ATOM 571 O O . GLN A 1 73 ? 4.82 -5.023 -13.945 1 97.5 73 GLN A O 1
ATOM 576 N N . TRP A 1 74 ? 4.578 -7.223 -13.977 1 95.38 74 TRP A N 1
ATOM 577 C CA . TRP A 1 74 ? 5.418 -7.457 -15.148 1 95.38 74 TRP A CA 1
ATOM 578 C C . TRP A 1 74 ? 4.891 -6.695 -16.359 1 95.38 74 TRP A C 1
ATOM 580 O O . TRP A 1 74 ? 5.664 -6.297 -17.234 1 95.38 74 TRP A O 1
ATOM 590 N N . ALA A 1 75 ? 3.559 -6.426 -16.422 1 94.56 75 ALA A N 1
ATOM 591 C CA . ALA A 1 75 ? 3.025 -5.75 -17.609 1 94.56 75 ALA A CA 1
ATOM 592 C C . ALA A 1 75 ? 2.652 -4.305 -17.297 1 94.56 75 ALA A C 1
ATOM 594 O O . ALA A 1 75 ? 1.865 -3.689 -18.016 1 94.56 75 ALA A O 1
ATOM 595 N N . TRP A 1 76 ? 3.066 -3.779 -16.172 1 94.75 76 TRP A N 1
ATOM 596 C CA . TRP A 1 76 ? 2.924 -2.385 -15.766 1 94.75 76 TRP A CA 1
ATOM 597 C C . TRP A 1 76 ? 4.266 -1.664 -15.805 1 94.75 76 TRP A C 1
ATOM 599 O O . TRP A 1 76 ? 5.289 -2.221 -15.398 1 94.75 76 TRP A O 1
ATOM 609 N N . ASN A 1 77 ? 4.25 -0.458 -16.297 1 91.75 77 ASN A N 1
ATOM 610 C CA . ASN A 1 77 ? 5.469 0.343 -16.312 1 91.75 77 ASN A CA 1
ATOM 611 C C . ASN A 1 77 ? 5.312 1.609 -15.477 1 91.75 77 ASN A C 1
ATOM 613 O O . ASN A 1 77 ? 4.211 2.15 -15.359 1 91.75 77 ASN A O 1
ATOM 617 N N . LYS A 1 78 ? 6.496 2.029 -14.945 1 87 78 LYS A N 1
ATOM 618 C CA . LYS A 1 78 ? 6.496 3.305 -14.234 1 87 78 LYS A CA 1
ATOM 619 C C . LYS A 1 78 ? 5.918 4.418 -15.102 1 87 78 LYS A C 1
ATOM 621 O O . LYS A 1 78 ? 6.262 4.531 -16.281 1 87 78 LYS A O 1
ATOM 626 N N . GLY A 1 79 ? 5.055 5.184 -14.5 1 87.88 79 GLY A N 1
ATOM 627 C CA . GLY A 1 79 ? 4.402 6.234 -15.266 1 87.88 79 GLY A CA 1
ATOM 628 C C . GLY A 1 79 ? 3.014 5.848 -15.742 1 87.88 79 GLY A C 1
ATOM 629 O O . GLY A 1 79 ? 2.213 6.711 -16.109 1 87.88 79 GLY A O 1
ATOM 630 N N . ASP A 1 80 ? 2.73 4.527 -15.805 1 91.31 80 ASP A N 1
ATOM 631 C CA . ASP A 1 80 ? 1.388 4.07 -16.156 1 91.31 80 ASP A CA 1
ATOM 632 C C . ASP A 1 80 ? 0.425 4.262 -14.984 1 91.31 80 ASP A C 1
ATOM 634 O O . ASP A 1 80 ? 0.844 4.281 -13.828 1 91.31 80 ASP A O 1
ATOM 638 N N . ALA A 1 81 ? -0.875 4.363 -15.352 1 92.69 81 ALA A N 1
ATOM 639 C CA . ALA A 1 81 ? -1.89 4.398 -14.297 1 92.69 81 ALA A CA 1
ATOM 640 C C . ALA A 1 81 ? -1.972 3.062 -13.57 1 92.69 81 ALA A C 1
ATOM 642 O O . ALA A 1 81 ? -1.72 2.01 -14.156 1 92.69 81 ALA A O 1
ATOM 643 N N . GLY A 1 82 ? -2.391 3.229 -12.289 1 94.88 82 GLY A N 1
ATOM 644 C CA . GLY A 1 82 ? -2.562 2.039 -11.469 1 94.88 82 GLY A CA 1
ATOM 645 C C . GLY A 1 82 ? -1.409 1.803 -10.508 1 94.88 82 GLY A C 1
ATOM 646 O O . GLY A 1 82 ? -0.384 2.484 -10.586 1 94.88 82 GLY A O 1
ATOM 647 N N . PHE A 1 83 ? -1.633 0.865 -9.609 1 95.06 83 PHE A N 1
ATOM 648 C CA . PHE A 1 83 ? -0.629 0.583 -8.594 1 95.06 83 PHE A CA 1
ATOM 649 C C . PHE A 1 83 ? -0.828 -0.811 -8.008 1 95.06 83 PHE A C 1
ATOM 651 O O . PHE A 1 83 ? -1.891 -1.413 -8.172 1 95.06 83 PHE A O 1
ATOM 658 N N . LEU A 1 84 ? 0.214 -1.321 -7.406 1 97.75 84 LEU A N 1
ATOM 659 C CA . LEU A 1 84 ? 0.158 -2.537 -6.602 1 97.75 84 LEU A CA 1
ATOM 660 C C . LEU A 1 84 ? 1.192 -2.496 -5.48 1 97.75 84 LEU A C 1
ATOM 662 O O . LEU A 1 84 ? 2.352 -2.143 -5.715 1 97.75 84 LEU A O 1
ATOM 666 N N . CYS A 1 85 ? 0.689 -2.75 -4.262 1 96.31 85 CYS A N 1
ATOM 667 C CA . CYS A 1 85 ? 1.593 -2.92 -3.129 1 96.31 85 CYS A CA 1
ATOM 668 C C . CYS A 1 85 ? 1.343 -4.246 -2.424 1 96.31 85 CYS A C 1
ATOM 670 O O . CYS A 1 85 ? 0.194 -4.668 -2.273 1 96.31 85 CYS A O 1
ATOM 672 N N . MET A 1 86 ? 2.404 -4.859 -2.049 1 96.69 86 MET A N 1
ATOM 673 C CA . MET A 1 86 ? 2.365 -6.129 -1.332 1 96.69 86 MET A CA 1
ATOM 674 C C . MET A 1 86 ? 2.793 -5.949 0.12 1 96.69 86 MET A C 1
ATOM 676 O O . MET A 1 86 ? 3.797 -5.293 0.399 1 96.69 86 MET A O 1
ATOM 680 N N . ASN A 1 87 ? 1.953 -6.449 1.035 1 93.44 87 ASN A N 1
ATOM 681 C CA . ASN A 1 87 ? 2.279 -6.508 2.457 1 93.44 87 ASN A CA 1
ATOM 682 C C . ASN A 1 87 ? 2.672 -7.918 2.887 1 93.44 87 ASN A C 1
ATOM 684 O O . ASN A 1 87 ? 1.939 -8.875 2.629 1 93.44 87 ASN A O 1
ATOM 688 N N . VAL A 1 88 ? 3.828 -8.047 3.514 1 92.81 88 VAL A N 1
ATOM 689 C CA . VAL A 1 88 ? 4.309 -9.352 3.973 1 92.81 88 VAL A CA 1
ATOM 690 C C . VAL A 1 88 ? 4.488 -9.328 5.488 1 92.81 88 VAL A C 1
ATOM 692 O O . VAL A 1 88 ? 5.117 -8.422 6.035 1 92.81 88 VAL A O 1
ATOM 695 N N . THR A 1 89 ? 3.898 -10.266 6.098 1 86.56 89 THR A N 1
ATOM 696 C CA . THR A 1 89 ? 4.043 -10.414 7.543 1 86.56 89 THR A CA 1
ATOM 697 C C . THR A 1 89 ? 5.078 -11.484 7.875 1 86.56 89 THR A C 1
ATOM 699 O O . THR A 1 89 ? 4.984 -12.617 7.398 1 86.56 89 THR A O 1
ATOM 702 N N . THR A 1 90 ? 6.031 -11.055 8.633 1 80.25 90 THR A N 1
ATOM 703 C CA . THR A 1 90 ? 7.047 -12.008 9.039 1 80.25 90 THR A CA 1
ATOM 704 C C . THR A 1 90 ? 7.176 -12.047 10.562 1 80.25 90 THR A C 1
ATOM 706 O O . THR A 1 90 ? 6.773 -11.102 11.242 1 80.25 90 THR A O 1
ATOM 709 N N . TYR A 1 91 ? 7.645 -13.156 11.016 1 74.5 91 TYR A N 1
ATOM 710 C CA . TYR A 1 91 ? 7.898 -13.336 12.438 1 74.5 91 TYR A CA 1
ATOM 711 C C . TYR A 1 91 ? 9.391 -13.273 12.734 1 74.5 91 TYR A C 1
ATOM 713 O O . TYR A 1 91 ? 10.203 -13.875 12.031 1 74.5 91 TYR A O 1
ATOM 721 N N . ASN A 1 92 ? 9.711 -12.508 13.766 1 68.62 92 ASN A N 1
ATOM 722 C CA . ASN A 1 92 ? 11.117 -12.344 14.117 1 68.62 92 ASN A CA 1
ATOM 723 C C . ASN A 1 92 ? 11.773 -13.672 14.477 1 68.62 92 ASN A C 1
ATOM 725 O O . ASN A 1 92 ? 12.961 -13.875 14.219 1 68.62 92 ASN A O 1
ATOM 729 N N . ASN A 1 93 ? 10.945 -14.539 15.016 1 69.44 93 ASN A N 1
ATOM 730 C CA . ASN A 1 93 ? 11.531 -15.805 15.445 1 69.44 93 ASN A CA 1
ATOM 731 C C . ASN A 1 93 ? 11.602 -16.812 14.297 1 69.44 93 ASN A C 1
ATOM 733 O O . ASN A 1 93 ? 12.094 -17.922 14.477 1 69.44 93 ASN A O 1
ATOM 737 N N . GLN A 1 94 ? 11.125 -16.5 13.203 1 69.62 94 GLN A N 1
ATOM 738 C CA . GLN A 1 94 ? 11.219 -17.234 11.953 1 69.62 94 GLN A CA 1
ATOM 739 C C . GLN A 1 94 ? 10.531 -18.594 12.055 1 69.62 94 GLN A C 1
ATOM 741 O O . GLN A 1 94 ? 10.906 -19.547 11.367 1 69.62 94 GLN A O 1
ATOM 746 N N . THR A 1 95 ? 9.617 -18.766 13.078 1 70.94 95 THR A N 1
ATOM 747 C CA . THR A 1 95 ? 8.914 -20.031 13.266 1 70.94 95 THR A CA 1
ATOM 748 C C . THR A 1 95 ? 7.492 -19.938 12.711 1 70.94 95 THR A C 1
ATOM 750 O O . THR A 1 95 ? 6.824 -18.922 12.859 1 70.94 95 THR A O 1
ATOM 753 N N . TYR A 1 96 ? 7.219 -21.016 12.016 1 77 96 TYR A N 1
ATOM 754 C CA . TYR A 1 96 ? 5.883 -21.141 11.445 1 77 96 TYR A CA 1
ATOM 755 C C . TYR A 1 96 ? 5.203 -22.422 11.938 1 77 96 TYR A C 1
ATOM 757 O O . TYR A 1 96 ? 5.836 -23.266 12.57 1 77 96 TYR A O 1
ATOM 765 N N . ALA A 1 97 ? 3.965 -22.578 11.695 1 75.12 97 ALA A N 1
ATOM 766 C CA . ALA A 1 97 ? 3.145 -23.656 12.242 1 75.12 97 ALA A CA 1
ATOM 767 C C . ALA A 1 97 ? 3.658 -25.031 11.797 1 75.12 97 ALA A C 1
ATOM 769 O O . ALA A 1 97 ? 3.613 -26 12.555 1 75.12 97 ALA A O 1
ATOM 770 N N . THR A 1 98 ? 4.031 -25.109 10.547 1 85.56 98 THR A N 1
ATOM 771 C CA . THR A 1 98 ? 4.598 -26.328 9.984 1 85.56 98 THR A CA 1
ATOM 772 C C . THR A 1 98 ? 5.871 -26.016 9.203 1 85.56 98 THR A C 1
ATOM 774 O O . THR A 1 98 ? 6.234 -24.859 9.031 1 85.56 98 THR A O 1
ATOM 777 N N . GLU A 1 99 ? 6.488 -27.078 8.703 1 89.75 99 GLU A N 1
ATOM 778 C CA . GLU A 1 99 ? 7.719 -26.938 7.93 1 89.75 99 GLU A CA 1
ATOM 779 C C . GLU A 1 99 ? 7.453 -26.266 6.59 1 89.75 99 GLU A C 1
ATOM 781 O O . GLU A 1 99 ? 8.359 -25.688 5.984 1 89.75 99 GLU A O 1
ATOM 786 N N . THR A 1 100 ? 6.184 -26.297 6.137 1 94.75 100 THR A N 1
ATOM 787 C CA . THR A 1 100 ? 5.906 -25.797 4.793 1 94.75 100 THR A CA 1
ATOM 788 C C . THR A 1 100 ? 4.961 -24.609 4.848 1 94.75 100 THR A C 1
ATOM 790 O O . THR A 1 100 ? 4.43 -24.172 3.82 1 94.75 100 THR A O 1
ATOM 793 N N . THR A 1 101 ? 4.738 -24.109 6.066 1 93.56 101 THR A N 1
ATOM 794 C CA . THR A 1 101 ? 3.883 -22.938 6.207 1 93.56 101 THR A CA 1
ATOM 795 C C . THR A 1 101 ? 4.551 -21.703 5.609 1 93.56 101 THR A C 1
ATOM 797 O O . THR A 1 101 ? 5.727 -21.438 5.871 1 93.56 101 THR A O 1
ATOM 800 N N . ALA A 1 102 ? 3.828 -20.984 4.785 1 95 102 ALA A N 1
ATOM 801 C CA . ALA A 1 102 ? 4.332 -19.781 4.148 1 95 102 ALA A CA 1
ATOM 802 C C . ALA A 1 102 ? 3.994 -18.547 4.977 1 95 102 ALA A C 1
ATOM 804 O O . ALA A 1 102 ? 3.053 -18.562 5.773 1 95 102 ALA A O 1
ATOM 805 N N . PRO A 1 103 ? 4.801 -17.438 4.824 1 92.88 103 PRO A N 1
ATOM 806 C CA . PRO A 1 103 ? 4.402 -16.188 5.461 1 92.88 103 PRO A CA 1
ATOM 807 C C . PRO A 1 103 ? 3.064 -15.656 4.941 1 92.88 103 PRO A C 1
ATOM 809 O O . PRO A 1 103 ? 2.762 -15.797 3.754 1 92.88 103 PRO A O 1
ATOM 812 N N . GLN A 1 104 ? 2.314 -15.016 5.855 1 92.44 104 GLN A N 1
ATOM 813 C CA . GLN A 1 104 ? 1.088 -14.336 5.445 1 92.44 104 GLN A CA 1
ATOM 814 C C . GLN A 1 104 ? 1.396 -13.125 4.574 1 92.44 104 GLN A C 1
ATOM 816 O O . GLN A 1 104 ? 2.379 -12.414 4.812 1 92.44 104 GLN A O 1
ATOM 821 N N . PHE A 1 105 ? 0.54 -12.906 3.611 1 95.44 105 PHE A N 1
ATOM 822 C CA . PHE A 1 105 ? 0.725 -11.711 2.805 1 95.44 105 PHE A CA 1
ATOM 823 C C . PHE A 1 105 ? -0.606 -11.219 2.244 1 95.44 105 PHE A C 1
ATOM 825 O O . PHE A 1 105 ? -1.594 -11.961 2.248 1 95.44 105 PHE A O 1
ATOM 832 N N . SER A 1 106 ? -0.635 -10.008 1.876 1 95.62 106 SER A N 1
ATOM 833 C CA . SER A 1 106 ? -1.752 -9.406 1.161 1 95.62 106 SER A CA 1
ATOM 834 C C . SER A 1 106 ? -1.262 -8.438 0.086 1 95.62 106 SER A C 1
ATOM 836 O O . SER A 1 106 ? -0.112 -7.996 0.119 1 95.62 106 SER A O 1
ATOM 838 N N . VAL A 1 107 ? -2.076 -8.25 -0.865 1 97.56 107 VAL A N 1
ATOM 839 C CA . VAL A 1 107 ? -1.799 -7.34 -1.971 1 97.56 107 VAL A CA 1
ATOM 840 C C . VAL A 1 107 ? -2.955 -6.359 -2.135 1 97.56 107 VAL A C 1
ATOM 842 O O . VAL A 1 107 ? -4.125 -6.746 -2.062 1 97.56 107 VAL A O 1
ATOM 845 N N . VAL A 1 108 ? -2.652 -5.098 -2.25 1 96.69 108 VAL A N 1
ATOM 846 C CA . VAL A 1 108 ? -3.646 -4.098 -2.631 1 96.69 108 VAL A CA 1
ATOM 847 C C . VAL A 1 108 ? -3.305 -3.523 -4.004 1 96.69 108 VAL A C 1
ATOM 849 O O . VAL A 1 108 ? -2.146 -3.201 -4.277 1 96.69 108 VAL A O 1
ATOM 852 N N . TRP A 1 109 ? -4.316 -3.463 -4.871 1 97.88 109 TRP A N 1
ATOM 853 C CA . TRP A 1 109 ? -4.027 -2.996 -6.223 1 97.88 109 TRP A CA 1
ATOM 854 C C . TRP A 1 109 ? -5.258 -2.348 -6.848 1 97.88 109 TRP A C 1
ATOM 856 O O . TRP A 1 109 ? -6.383 -2.576 -6.398 1 97.88 109 TRP A O 1
ATOM 866 N N . GLU A 1 110 ? -5.059 -1.524 -7.812 1 96.88 110 GLU A N 1
ATOM 867 C CA . GLU A 1 110 ? -6.039 -0.966 -8.742 1 96.88 110 GLU A CA 1
ATOM 868 C C . GLU A 1 110 ? -5.402 -0.655 -10.094 1 96.88 110 GLU A C 1
ATOM 870 O O . GLU A 1 110 ? -4.426 0.096 -10.164 1 96.88 110 GLU A O 1
ATOM 875 N N . TYR A 1 111 ? -5.887 -1.29 -11.109 1 97.31 111 TYR A N 1
ATOM 876 C CA . TYR A 1 111 ? -5.473 -1.026 -12.484 1 97.31 111 TYR A CA 1
ATOM 877 C C . TYR A 1 111 ? -6.672 -0.694 -13.359 1 97.31 111 TYR A C 1
ATOM 879 O O . TYR A 1 111 ? -7.758 -1.249 -13.172 1 97.31 111 TYR A O 1
ATOM 887 N N . PRO A 1 112 ? -6.426 0.231 -14.32 1 95.88 112 PRO A N 1
ATOM 888 C CA . PRO A 1 112 ? -7.469 0.383 -15.344 1 95.88 112 PRO A CA 1
ATOM 889 C C . PRO A 1 112 ? -7.535 -0.804 -16.297 1 95.88 112 PRO A C 1
ATOM 891 O O . PRO A 1 112 ? -6.613 -1.62 -16.344 1 95.88 112 PRO A O 1
ATOM 894 N N . GLN A 1 113 ? -8.68 -0.913 -16.984 1 95.25 113 GLN A N 1
ATOM 895 C CA . GLN A 1 113 ? -8.742 -1.944 -18.016 1 95.25 113 GLN A CA 1
ATOM 896 C C . GLN A 1 113 ? -7.676 -1.724 -19.094 1 95.25 113 GLN A C 1
ATOM 898 O O . GLN A 1 113 ? -7.516 -0.61 -19.594 1 95.25 113 GLN A O 1
ATOM 903 N N . ALA A 1 114 ? -6.793 -2.713 -19.312 1 92 114 ALA A N 1
ATOM 904 C CA . ALA A 1 114 ? -5.738 -2.621 -20.312 1 92 114 ALA A CA 1
ATOM 905 C C . ALA A 1 114 ? -6.32 -2.395 -21.703 1 92 114 ALA A C 1
ATOM 907 O O . ALA A 1 114 ? -7.422 -2.857 -22 1 92 114 ALA A O 1
ATOM 908 N N . GLU A 1 115 ? -5.398 -1.612 -22.438 1 85.38 115 GLU A N 1
ATOM 909 C CA . GLU A 1 115 ? -5.742 -1.427 -23.844 1 85.38 115 GLU A CA 1
ATOM 910 C C . GLU A 1 115 ? -5.074 -2.484 -24.719 1 85.38 115 GLU A C 1
ATOM 912 O O . GLU A 1 115 ? -3.941 -2.893 -24.453 1 85.38 115 GLU A O 1
ATOM 917 N N . GLY A 1 116 ? -5.77 -3.467 -25.312 1 83 116 GLY A N 1
ATOM 918 C CA . GLY A 1 116 ? -5.156 -4.422 -26.219 1 83 116 GLY A CA 1
ATOM 919 C C . GLY A 1 116 ? -5.414 -5.867 -25.828 1 83 116 GLY A C 1
ATOM 920 O O . GLY A 1 116 ? -6.387 -6.164 -25.141 1 83 116 GLY A O 1
ATOM 921 N N . ASP A 1 117 ? -4.371 -6.668 -26.188 1 82.81 117 ASP A N 1
ATOM 922 C CA . ASP A 1 117 ? -4.609 -8.102 -26.109 1 82.81 117 ASP A CA 1
ATOM 923 C C . ASP A 1 117 ? -4.043 -8.68 -24.812 1 82.81 117 ASP A C 1
ATOM 925 O O . ASP A 1 117 ? -4.277 -9.844 -24.484 1 82.81 117 ASP A O 1
ATOM 929 N N . GLN A 1 118 ? -3.34 -7.855 -24.078 1 87.69 118 GLN A N 1
ATOM 930 C CA . GLN A 1 118 ? -2.766 -8.297 -22.812 1 87.69 118 GLN A CA 1
ATOM 931 C C . GLN A 1 118 ? -3.523 -7.703 -21.641 1 87.69 118 GLN A C 1
ATOM 933 O O . GLN A 1 118 ? -3.225 -6.59 -21.188 1 87.69 118 GLN A O 1
ATOM 938 N N . PRO A 1 119 ? -4.406 -8.523 -21.094 1 94.12 119 PRO A N 1
ATOM 939 C CA . PRO A 1 119 ? -5.316 -7.926 -20.109 1 94.12 119 PRO A CA 1
ATOM 940 C C . PRO A 1 119 ? -4.742 -7.93 -18.703 1 94.12 119 PRO A C 1
ATOM 942 O O . PRO A 1 119 ? -5.277 -7.262 -17.812 1 94.12 119 PRO A O 1
ATOM 945 N N . VAL A 1 120 ? -3.689 -8.75 -18.422 1 96.69 120 VAL A N 1
ATOM 946 C CA . VAL A 1 120 ? -3.131 -8.898 -17.094 1 96.69 120 VAL A CA 1
ATOM 947 C C . VAL A 1 120 ? -2.035 -7.863 -16.859 1 96.69 120 VAL A C 1
ATOM 949 O O . VAL A 1 120 ? -1.141 -7.703 -17.703 1 96.69 120 VAL A O 1
ATOM 952 N N . HIS A 1 121 ? -2.123 -7.137 -15.695 1 97.5 121 HIS A N 1
ATOM 953 C CA . HIS A 1 121 ? -1.099 -6.152 -15.359 1 97.5 121 HIS A CA 1
ATOM 954 C C . HIS A 1 121 ? -0.02 -6.762 -14.469 1 97.5 121 HIS A C 1
ATOM 956 O O . HIS A 1 121 ? 1.146 -6.367 -14.539 1 97.5 121 HIS A O 1
ATOM 962 N N . ALA A 1 122 ? -0.439 -7.648 -13.617 1 98.44 122 ALA A N 1
ATOM 963 C CA . ALA A 1 122 ? 0.47 -8.156 -12.594 1 98.44 122 ALA A CA 1
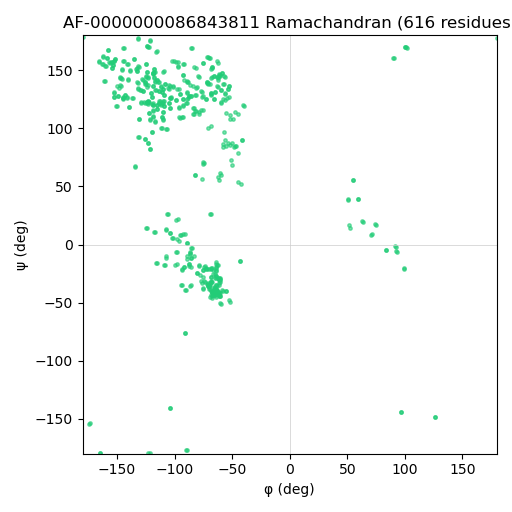ATOM 964 C C . ALA A 1 122 ? 0.052 -9.547 -12.125 1 98.44 122 ALA A C 1
ATOM 966 O O . ALA A 1 122 ? -1.101 -9.945 -12.305 1 98.44 122 ALA A O 1
ATOM 967 N N . PHE A 1 123 ? 0.944 -10.289 -11.594 1 98.62 123 PHE A N 1
ATOM 968 C CA . PHE A 1 123 ? 0.702 -11.555 -10.906 1 98.62 123 PHE A CA 1
ATOM 969 C C . PHE A 1 123 ? 1.477 -11.617 -9.594 1 98.62 123 PHE A C 1
ATOM 971 O O . PHE A 1 123 ? 2.412 -12.406 -9.453 1 98.62 123 PHE A O 1
ATOM 978 N N . PRO A 1 124 ? 1.099 -10.758 -8.609 1 98.81 124 PRO A N 1
ATOM 979 C CA . PRO A 1 124 ? 1.732 -10.938 -7.301 1 98.81 124 PRO A CA 1
ATOM 980 C C . PRO A 1 124 ? 1.614 -12.359 -6.777 1 98.81 124 PRO A C 1
ATOM 982 O O . PRO A 1 124 ? 0.544 -12.969 -6.867 1 98.81 124 PRO A O 1
ATOM 985 N N . ASN A 1 125 ? 2.746 -12.859 -6.234 1 98.75 125 ASN A N 1
ATOM 986 C CA . ASN A 1 125 ? 2.74 -14.281 -5.898 1 98.75 125 ASN A CA 1
ATOM 987 C C . ASN A 1 125 ? 3.793 -14.609 -4.844 1 98.75 125 ASN A C 1
ATOM 989 O O . ASN A 1 125 ? 4.586 -13.75 -4.461 1 98.75 125 ASN A O 1
ATOM 993 N N . ILE A 1 126 ? 3.643 -15.789 -4.332 1 98.62 126 ILE A N 1
ATOM 994 C CA . ILE A 1 126 ? 4.625 -16.438 -3.469 1 98.62 126 ILE A CA 1
ATOM 995 C C . ILE A 1 126 ? 5.109 -17.734 -4.121 1 98.62 126 ILE A C 1
ATOM 997 O O . ILE A 1 126 ? 4.305 -18.594 -4.484 1 98.62 126 ILE A O 1
ATOM 1001 N N . LYS A 1 127 ? 6.395 -17.828 -4.348 1 98.31 127 LYS A N 1
ATOM 1002 C CA . LYS A 1 127 ? 7.02 -18.938 -5.051 1 98.31 127 LYS A CA 1
ATOM 1003 C C . LYS A 1 127 ? 7.738 -19.875 -4.078 1 98.31 127 LYS A C 1
ATOM 1005 O O . LYS A 1 127 ? 8.375 -19.406 -3.129 1 98.31 127 LYS A O 1
ATOM 1010 N N . VAL A 1 128 ? 7.566 -21.172 -4.293 1 97.69 128 VAL A N 1
ATOM 1011 C CA . VAL A 1 128 ? 8.359 -22.141 -3.547 1 97.69 128 VAL A CA 1
ATOM 1012 C C . VAL A 1 128 ? 9.828 -22.016 -3.932 1 97.69 128 VAL A C 1
ATOM 1014 O O . VAL A 1 128 ? 10.172 -22.016 -5.117 1 97.69 128 VAL A O 1
ATOM 1017 N N . ASP A 1 129 ? 10.625 -21.828 -2.914 1 94.5 129 ASP A N 1
ATOM 1018 C CA . ASP A 1 129 ? 12.062 -21.688 -3.119 1 94.5 129 ASP A CA 1
ATOM 1019 C C . ASP A 1 129 ? 12.836 -22.75 -2.357 1 94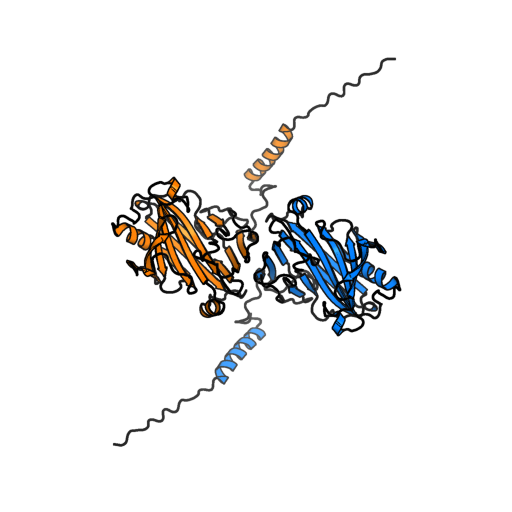.5 129 ASP A C 1
ATOM 1021 O O . ASP A 1 129 ? 12.242 -23.609 -1.697 1 94.5 129 ASP A O 1
ATOM 1025 N N . GLY A 1 130 ? 14.172 -22.75 -2.572 1 88.25 130 GLY A N 1
ATOM 1026 C CA . GLY A 1 130 ? 15 -23.766 -1.926 1 88.25 130 GLY A CA 1
ATOM 1027 C C . GLY A 1 130 ? 15.297 -24.953 -2.812 1 88.25 130 GLY A C 1
ATOM 1028 O O . GLY A 1 130 ? 15.375 -24.828 -4.035 1 88.25 130 GLY A O 1
ATOM 1029 N N . ASP A 1 131 ? 15.344 -26.141 -2.137 1 89.19 131 ASP A N 1
ATOM 1030 C CA . ASP A 1 131 ? 15.898 -27.281 -2.861 1 89.19 131 ASP A CA 1
ATOM 1031 C C . ASP A 1 131 ? 14.789 -28.219 -3.314 1 89.19 131 ASP A C 1
ATOM 1033 O O . ASP A 1 131 ? 15.07 -29.297 -3.844 1 89.19 131 ASP A O 1
ATOM 1037 N N . VAL A 1 132 ? 13.648 -27.812 -3.18 1 92.56 132 VAL A N 1
ATOM 1038 C CA . VAL A 1 132 ? 12.547 -28.703 -3.516 1 92.56 132 VAL A CA 1
ATOM 1039 C C . VAL A 1 132 ? 12.406 -28.812 -5.031 1 92.56 132 VAL A C 1
ATOM 1041 O O . VAL A 1 132 ? 12.086 -29.875 -5.559 1 92.56 132 VAL A O 1
ATOM 1044 N N . LEU A 1 133 ? 12.609 -27.719 -5.75 1 95.56 133 LEU A N 1
ATOM 1045 C CA . LEU A 1 133 ? 12.555 -27.672 -7.207 1 95.56 133 LEU A CA 1
ATOM 1046 C C . LEU A 1 133 ? 13.906 -27.281 -7.793 1 95.56 133 LEU A C 1
ATOM 1048 O O . LEU A 1 133 ? 14.695 -26.594 -7.133 1 95.56 133 LEU A O 1
ATOM 1052 N N . PRO A 1 134 ? 14.242 -27.766 -8.953 1 97.25 134 PRO A N 1
ATOM 1053 C CA . PRO A 1 134 ? 13.453 -28.547 -9.922 1 97.25 134 PRO A CA 1
ATOM 1054 C C . PRO A 1 134 ? 13.391 -30.031 -9.578 1 97.25 134 PRO A C 1
ATOM 1056 O O . PRO A 1 134 ? 14.297 -30.547 -8.93 1 97.25 134 PRO A O 1
ATOM 1059 N N . ALA A 1 135 ? 12.297 -30.672 -10.008 1 97.88 135 ALA A N 1
ATOM 1060 C CA . ALA A 1 135 ? 12.102 -32.094 -9.859 1 97.88 135 ALA A CA 1
ATOM 1061 C C . ALA A 1 135 ? 11.438 -32.719 -11.094 1 97.88 135 ALA A C 1
ATOM 1063 O O . ALA A 1 135 ? 10.547 -32.094 -11.688 1 97.88 135 ALA A O 1
ATOM 1064 N N . LYS A 1 136 ? 11.875 -33.906 -11.461 1 97.69 136 LYS A N 1
ATOM 1065 C CA . LYS A 1 136 ? 11.141 -34.562 -12.523 1 97.69 136 LYS A CA 1
ATOM 1066 C C . LYS A 1 136 ? 9.703 -34.844 -12.109 1 97.69 136 LYS A C 1
ATOM 1068 O O . LYS A 1 136 ? 9.445 -35.219 -10.961 1 97.69 136 LYS A O 1
ATOM 1073 N N . LEU A 1 137 ? 8.797 -34.719 -13.055 1 97.81 137 LEU A N 1
ATOM 1074 C CA . LEU A 1 137 ? 7.379 -34.844 -12.734 1 97.81 137 LEU A CA 1
ATOM 1075 C C . LEU A 1 137 ? 7.078 -36.25 -12.211 1 97.81 137 LEU A C 1
ATOM 1077 O O . LEU A 1 137 ? 6.262 -36.406 -11.297 1 97.81 137 LEU A O 1
ATOM 1081 N N . GLN A 1 138 ? 7.742 -37.25 -12.75 1 96.12 138 GLN A N 1
ATOM 1082 C CA . GLN A 1 138 ? 7.504 -38.625 -12.312 1 96.12 138 GLN A CA 1
ATOM 1083 C C . GLN A 1 138 ? 7.953 -38.812 -10.875 1 96.12 138 GLN A C 1
ATOM 1085 O O . GLN A 1 138 ? 7.504 -39.75 -10.203 1 96.12 138 GLN A O 1
ATOM 1090 N N . SER A 1 139 ? 8.836 -37.969 -10.375 1 96.81 139 SER A N 1
ATOM 1091 C CA . SER A 1 139 ? 9.352 -38.125 -9.016 1 96.81 139 SER A CA 1
ATOM 1092 C C . SER A 1 139 ? 8.477 -37.375 -8.016 1 96.81 139 SER A C 1
ATOM 1094 O O . SER A 1 139 ? 8.641 -37.531 -6.801 1 96.81 139 SER A O 1
ATOM 1096 N N . VAL A 1 140 ? 7.562 -36.562 -8.43 1 97.25 140 VAL A N 1
ATOM 1097 C CA . VAL A 1 140 ? 6.672 -35.812 -7.547 1 97.25 140 VAL A CA 1
ATOM 1098 C C . VAL A 1 140 ? 5.484 -36.688 -7.156 1 97.25 140 VAL A C 1
ATOM 1100 O O . VAL A 1 140 ? 4.641 -37 -7.996 1 97.25 140 VAL A O 1
ATOM 1103 N N . SER A 1 141 ? 5.414 -37.062 -5.902 1 96.25 141 SER A N 1
ATOM 1104 C CA . SER A 1 141 ? 4.363 -37.938 -5.438 1 96.25 141 SER A CA 1
ATOM 1105 C C . SER A 1 141 ? 3.1 -37.188 -5.066 1 96.25 141 SER A C 1
ATOM 1107 O O . SER A 1 141 ? 1.986 -37.688 -5.227 1 96.25 141 SER A O 1
ATOM 1109 N N . SER A 1 142 ? 3.309 -35.969 -4.508 1 97.81 142 SER A N 1
ATOM 1110 C CA . SER A 1 142 ? 2.146 -35.188 -4.137 1 97.81 142 SER A CA 1
ATOM 1111 C C . SER A 1 142 ? 2.48 -33.688 -4.129 1 97.81 142 SER A C 1
ATOM 1113 O O . SER A 1 142 ? 3.645 -33.312 -3.982 1 97.81 142 SER A O 1
ATOM 1115 N N . ILE A 1 143 ? 1.49 -32.906 -4.375 1 98.38 143 ILE A N 1
ATOM 1116 C CA . ILE A 1 143 ? 1.539 -31.469 -4.242 1 98.38 143 ILE A CA 1
ATOM 1117 C C . ILE A 1 143 ? 0.404 -31 -3.338 1 98.38 143 ILE A C 1
ATOM 1119 O O . ILE A 1 143 ? -0.684 -30.656 -3.816 1 98.38 143 ILE A O 1
ATOM 1123 N N . GLY A 1 144 ? 0.716 -30.922 -2.059 1 97.75 144 GLY A N 1
ATOM 1124 C CA . GLY A 1 144 ? -0.279 -30.5 -1.084 1 97.75 144 GLY A CA 1
ATOM 1125 C C . GLY A 1 144 ? -0.435 -29 -0.994 1 97.75 144 GLY A C 1
ATOM 1126 O O . GLY A 1 144 ? 0.556 -28.266 -0.895 1 97.75 144 GLY A O 1
ATOM 1127 N N . ILE A 1 145 ? -1.688 -28.562 -1.096 1 97.88 145 ILE A N 1
ATOM 1128 C CA . ILE A 1 145 ? -2.018 -27.156 -0.906 1 97.88 145 ILE A CA 1
ATOM 1129 C C . ILE A 1 145 ? -2.971 -27 0.277 1 97.88 145 ILE A C 1
ATOM 1131 O O . ILE A 1 145 ? -3.998 -27.688 0.345 1 97.88 145 ILE A O 1
ATOM 1135 N N . ASP A 1 146 ? -2.58 -26.281 1.241 1 96.81 146 ASP A N 1
ATOM 1136 C CA . ASP A 1 146 ? -3.43 -25.812 2.334 1 96.81 146 ASP A CA 1
ATOM 1137 C C . ASP A 1 146 ? -3.527 -24.297 2.344 1 96.81 146 ASP A C 1
ATOM 1139 O O . ASP A 1 146 ? -2.588 -23.609 2.756 1 96.81 146 ASP A O 1
ATOM 1143 N N . MET A 1 147 ? -4.754 -23.812 1.896 1 96.69 147 MET A N 1
ATOM 1144 C CA . MET A 1 147 ? -4.785 -22.359 1.751 1 96.69 147 MET A CA 1
ATOM 1145 C C . MET A 1 147 ? -6.168 -21.812 2.094 1 96.69 147 MET A C 1
ATOM 1147 O O . MET A 1 147 ? -7.172 -22.5 1.945 1 96.69 147 MET A O 1
ATOM 1151 N N . SER A 1 148 ? -6.16 -20.625 2.564 1 95.94 148 SER A N 1
ATOM 1152 C CA . SER A 1 148 ? -7.312 -19.734 2.67 1 95.94 148 SER A CA 1
ATOM 1153 C C . SER A 1 148 ? -6.98 -18.344 2.15 1 95.94 148 SER A C 1
ATOM 1155 O O . SER A 1 148 ? -5.871 -17.844 2.354 1 95.94 148 SER A O 1
ATOM 1157 N N . TRP A 1 149 ? -7.945 -17.797 1.446 1 97 149 TRP A N 1
ATOM 1158 C CA . TRP A 1 149 ? -7.746 -16.453 0.931 1 97 149 TRP A CA 1
ATOM 1159 C C . TRP A 1 149 ? -9.055 -15.664 0.943 1 97 149 TRP A C 1
ATOM 1161 O O . TRP A 1 149 ? -10.133 -16.25 1.052 1 97 149 TRP A O 1
ATOM 1171 N N . THR A 1 150 ? -8.93 -14.352 0.947 1 96.69 150 THR A N 1
ATOM 1172 C CA . THR A 1 150 ? -10.055 -13.445 0.76 1 96.69 150 THR A CA 1
ATOM 1173 C C . THR A 1 150 ? -9.711 -12.359 -0.255 1 96.69 150 THR A C 1
ATOM 1175 O O . THR A 1 150 ? -8.539 -12.062 -0.477 1 96.69 150 THR A O 1
ATOM 1178 N N . MET A 1 151 ? -10.656 -11.914 -0.934 1 97.19 151 MET A N 1
ATOM 1179 C CA . MET A 1 151 ? -10.57 -10.75 -1.807 1 97.19 151 MET A CA 1
ATOM 1180 C C . MET A 1 151 ? -11.703 -9.773 -1.524 1 97.19 151 MET A C 1
ATOM 1182 O O . MET A 1 151 ? -12.883 -10.148 -1.578 1 97.19 151 MET A O 1
ATOM 1186 N N . ARG A 1 152 ? -11.328 -8.562 -1.185 1 95.5 152 ARG A N 1
ATOM 1187 C CA . ARG A 1 152 ? -12.336 -7.609 -0.722 1 95.5 152 ARG A CA 1
ATOM 1188 C C . ARG A 1 152 ? -12.016 -6.199 -1.203 1 95.5 152 ARG A C 1
ATOM 1190 O O . ARG A 1 152 ? -10.898 -5.93 -1.66 1 95.5 152 ARG A O 1
ATOM 1197 N N . LEU A 1 153 ? -13.031 -5.312 -1.016 1 93.94 153 LEU A N 1
ATOM 1198 C CA . LEU A 1 153 ? -12.891 -3.912 -1.396 1 93.94 153 LEU A CA 1
ATOM 1199 C C . LEU A 1 153 ? -12.758 -3.025 -0.162 1 93.94 153 LEU A C 1
ATOM 1201 O O . LEU A 1 153 ? -12.461 -1.834 -0.277 1 93.94 153 LEU A O 1
ATOM 1205 N N . ASP A 1 154 ? -13 -3.637 0.992 1 86.81 154 ASP A N 1
ATOM 1206 C CA . ASP A 1 154 ? -12.961 -2.898 2.252 1 86.81 154 ASP A CA 1
ATOM 1207 C C . ASP A 1 154 ? -11.953 -3.52 3.217 1 86.81 154 ASP A C 1
ATOM 1209 O O . ASP A 1 154 ? -11.234 -4.457 2.857 1 86.81 154 ASP A O 1
ATOM 1213 N N . ASN A 1 155 ? -11.867 -2.902 4.414 1 80.62 155 ASN A N 1
ATOM 1214 C CA . ASN A 1 155 ? -10.898 -3.355 5.402 1 80.62 155 ASN A CA 1
ATOM 1215 C C . ASN A 1 155 ? -11.57 -4.102 6.551 1 80.62 155 ASN A C 1
ATOM 1217 O O . ASN A 1 155 ? -11.039 -4.152 7.66 1 80.62 155 ASN A O 1
ATOM 1221 N N . LYS A 1 156 ? -12.703 -4.66 6.238 1 78.88 156 LYS A N 1
ATOM 1222 C CA . LYS A 1 156 ? -13.375 -5.391 7.309 1 78.88 156 LYS A CA 1
ATOM 1223 C C . LYS A 1 156 ? -12.594 -6.645 7.691 1 78.88 156 LYS A C 1
ATOM 1225 O O . LYS A 1 156 ? -12.195 -7.426 6.82 1 78.88 156 LYS A O 1
ATOM 1230 N N . THR A 1 157 ? -12.336 -6.801 9.008 1 68.38 157 THR A N 1
ATOM 1231 C CA . THR A 1 157 ? -11.633 -7.973 9.523 1 68.38 157 THR A CA 1
ATOM 1232 C C . THR A 1 157 ? -12.586 -9.156 9.656 1 68.38 157 THR A C 1
ATOM 1234 O O . THR A 1 157 ? -13.711 -9.008 10.125 1 68.38 157 THR A O 1
ATOM 1237 N N . GLY A 1 158 ? -12.156 -10.258 9.234 1 71.69 158 GLY A N 1
ATOM 1238 C CA . GLY A 1 158 ? -12.922 -11.484 9.422 1 71.69 158 GLY A CA 1
ATOM 1239 C C . GLY A 1 158 ? -13.992 -11.688 8.359 1 71.69 158 GLY A C 1
ATOM 1240 O O . GLY A 1 158 ? -14.719 -12.68 8.383 1 71.69 158 GLY A O 1
ATOM 1241 N N . ALA A 1 159 ? -14.148 -10.703 7.48 1 77.81 159 ALA A N 1
ATOM 1242 C CA . ALA A 1 159 ? -15.164 -10.836 6.441 1 77.81 159 ALA A CA 1
ATOM 1243 C C . ALA A 1 159 ? -14.672 -11.719 5.301 1 77.81 159 ALA A C 1
ATOM 1245 O O . ALA A 1 159 ? -13.492 -11.711 4.965 1 77.81 159 ALA A O 1
ATOM 1246 N N . SER A 1 160 ? -15.648 -12.453 4.781 1 88.12 160 SER A N 1
ATOM 1247 C CA . SER A 1 160 ? -15.328 -13.32 3.652 1 88.12 160 SER A CA 1
ATOM 1248 C C . SER A 1 160 ? -15.414 -12.562 2.332 1 88.12 160 SER A C 1
ATOM 1250 O O . SER A 1 160 ? -15.859 -11.414 2.297 1 88.12 160 SER A O 1
ATOM 1252 N N . THR A 1 161 ? -14.93 -13.195 1.253 1 93.12 161 THR A N 1
ATOM 1253 C CA . THR A 1 161 ? -15.031 -12.664 -0.101 1 93.12 161 THR A CA 1
ATOM 1254 C C . THR A 1 161 ? -16.484 -12.586 -0.541 1 93.12 161 THR A C 1
ATOM 1256 O O . THR A 1 161 ? -17.266 -13.531 -0.335 1 93.12 161 THR A O 1
ATOM 1259 N N . SER A 1 162 ? -16.859 -11.461 -1.059 1 91.75 162 SER A N 1
ATOM 1260 C CA . SER A 1 162 ? -18.156 -11.312 -1.696 1 91.75 162 SER A CA 1
ATOM 1261 C C . SER A 1 162 ? -18.016 -11.148 -3.207 1 91.75 162 SER A C 1
ATOM 1263 O O . SER A 1 162 ? -17.672 -10.07 -3.691 1 91.75 162 SER A O 1
ATOM 1265 N N . ILE A 1 163 ? -18.391 -12.203 -3.91 1 93.5 163 ILE A N 1
ATOM 1266 C CA . ILE A 1 163 ? -18.266 -12.172 -5.363 1 93.5 163 ILE A CA 1
ATOM 1267 C C . ILE A 1 163 ? -19.188 -11.094 -5.934 1 93.5 163 ILE A C 1
ATOM 1269 O O . ILE A 1 163 ? -18.844 -10.438 -6.918 1 93.5 163 ILE A O 1
ATOM 1273 N N . GLU A 1 164 ? -20.312 -10.906 -5.324 1 93.44 164 GLU A N 1
ATOM 1274 C CA . GLU A 1 164 ? -21.266 -9.898 -5.758 1 93.44 164 GLU A CA 1
ATOM 1275 C C . GLU A 1 164 ? -20.656 -8.5 -5.68 1 93.44 164 GLU A C 1
ATOM 1277 O O . GLU A 1 164 ? -20.781 -7.711 -6.625 1 93.44 164 GLU A O 1
ATOM 1282 N N . GLU A 1 165 ? -20 -8.273 -4.613 1 94.38 165 GLU A N 1
ATOM 1283 C CA . GLU A 1 165 ? -19.375 -6.965 -4.438 1 94.38 165 GLU A CA 1
ATOM 1284 C C . GLU A 1 165 ? -18.234 -6.758 -5.434 1 94.38 165 GLU A C 1
ATOM 1286 O O . GLU A 1 165 ? -18.078 -5.668 -5.984 1 94.38 165 GLU A O 1
ATOM 1291 N N . LEU A 1 166 ? -17.484 -7.793 -5.625 1 97.62 166 LEU A N 1
ATOM 1292 C CA . LEU A 1 166 ? -16.375 -7.719 -6.566 1 97.62 166 LEU A CA 1
ATOM 1293 C C . LEU A 1 166 ? -16.875 -7.477 -7.984 1 97.62 166 LEU A C 1
ATOM 1295 O O . LEU A 1 166 ? -16.328 -6.66 -8.719 1 97.62 166 LEU A O 1
ATOM 1299 N N . THR A 1 167 ? -17.969 -8.102 -8.328 1 95.69 167 THR A N 1
ATOM 1300 C CA . THR A 1 167 ? -18.562 -7.945 -9.656 1 95.69 167 THR A CA 1
ATOM 1301 C C . THR A 1 167 ? -19.094 -6.527 -9.844 1 95.69 167 THR A C 1
ATOM 1303 O O . THR A 1 167 ? -18.875 -5.918 -10.898 1 95.69 167 THR A O 1
ATOM 1306 N N . ALA A 1 168 ? -19.688 -6.008 -8.852 1 96.12 168 ALA A N 1
ATOM 1307 C CA . ALA A 1 168 ? -20.266 -4.664 -8.922 1 96.12 168 ALA A CA 1
ATOM 1308 C C . ALA A 1 168 ? -19.172 -3.617 -9.133 1 96.12 168 ALA A C 1
ATOM 1310 O O . ALA A 1 168 ? -19.406 -2.59 -9.773 1 96.12 168 ALA A O 1
ATOM 1311 N N . ALA A 1 169 ? -18.031 -3.912 -8.672 1 96.62 169 ALA A N 1
ATOM 1312 C CA . ALA A 1 169 ? -16.906 -2.986 -8.805 1 96.62 169 ALA A CA 1
ATOM 1313 C C . ALA A 1 169 ? -16.078 -3.305 -10.047 1 96.62 169 ALA A C 1
ATOM 1315 O O . ALA A 1 169 ? -14.984 -2.76 -10.227 1 96.62 169 ALA A O 1
ATOM 1316 N N . ASN A 1 170 ? -16.531 -4.188 -10.867 1 98.19 170 ASN A N 1
ATOM 1317 C CA . ASN A 1 170 ? -15.867 -4.586 -12.102 1 98.19 170 ASN A CA 1
ATOM 1318 C C . ASN A 1 170 ? -14.477 -5.148 -11.828 1 98.19 170 ASN A C 1
ATOM 1320 O O . ASN A 1 170 ? -13.523 -4.824 -12.539 1 98.19 170 ASN A O 1
ATOM 1324 N N . VAL A 1 171 ? -14.375 -5.906 -10.766 1 98.56 171 VAL A N 1
ATOM 1325 C CA . VAL A 1 171 ? -13.109 -6.574 -10.477 1 98.56 171 VAL A CA 1
ATOM 1326 C C . VAL A 1 171 ? -12.891 -7.723 -11.453 1 98.56 171 VAL A C 1
ATOM 1328 O O . VAL A 1 171 ? -13.773 -8.57 -11.641 1 98.56 171 VAL A O 1
ATOM 1331 N N . ASN A 1 172 ? -11.797 -7.719 -12.117 1 98.75 172 ASN A N 1
ATOM 1332 C CA . ASN A 1 172 ? -11.312 -8.844 -12.906 1 98.75 172 ASN A CA 1
ATOM 1333 C C . ASN A 1 172 ? -9.977 -9.359 -12.391 1 98.75 172 ASN A C 1
ATOM 1335 O O . ASN A 1 172 ? -8.969 -8.641 -12.438 1 98.75 172 ASN A O 1
ATOM 1339 N N . SER A 1 173 ? -10.016 -10.531 -11.836 1 98.75 173 SER A N 1
ATOM 1340 C CA . SER A 1 173 ? -8.859 -11.141 -11.195 1 98.75 173 SER A CA 1
ATOM 1341 C C . SER A 1 173 ? -9.062 -12.641 -11.008 1 98.75 173 SER A C 1
ATOM 1343 O O . SER A 1 173 ? -10.195 -13.133 -11.023 1 98.75 173 SER A O 1
ATOM 1345 N N . ASN A 1 174 ? -7.992 -13.359 -10.922 1 98.75 174 ASN A N 1
ATOM 1346 C CA . ASN A 1 174 ? -8.094 -14.766 -10.523 1 98.75 174 ASN A CA 1
ATOM 1347 C C . ASN A 1 174 ? -7.23 -15.07 -9.305 1 98.75 174 ASN A C 1
ATOM 1349 O O . ASN A 1 174 ? -6.574 -14.172 -8.766 1 98.75 174 ASN A O 1
ATOM 1353 N N . VAL A 1 175 ? -7.355 -16.219 -8.734 1 98.81 175 VAL A N 1
ATOM 1354 C CA . VAL A 1 175 ? -6.477 -16.812 -7.73 1 98.81 175 VAL A CA 1
ATOM 1355 C C . VAL A 1 175 ? -5.965 -18.156 -8.227 1 98.81 175 VAL A C 1
ATOM 1357 O O . VAL A 1 175 ? -6.754 -19.047 -8.547 1 98.81 175 VAL A O 1
ATOM 1360 N N . ALA A 1 176 ? -4.594 -18.266 -8.281 1 98.88 176 ALA A N 1
ATOM 1361 C CA . ALA A 1 176 ? -4.141 -19.422 -9.047 1 98.88 176 ALA A CA 1
ATOM 1362 C C . ALA A 1 176 ? -2.764 -19.875 -8.57 1 98.88 176 ALA A C 1
ATOM 1364 O O . ALA A 1 176 ? -1.996 -19.094 -8.016 1 98.88 176 ALA A O 1
ATOM 1365 N N . VAL A 1 177 ? -2.535 -21.141 -8.797 1 98.81 177 VAL A N 1
ATOM 1366 C CA . VAL A 1 177 ? -1.19 -21.703 -8.852 1 98.81 177 VAL A CA 1
ATOM 1367 C C . VAL A 1 177 ? -0.641 -21.594 -10.273 1 98.81 177 VAL A C 1
ATOM 1369 O O . VAL A 1 177 ? -1.369 -21.828 -11.242 1 98.81 177 VAL A O 1
ATOM 1372 N N . ASP A 1 178 ? 0.607 -21.266 -10.344 1 98.81 178 ASP A N 1
ATOM 1373 C CA . ASP A 1 178 ? 1.312 -21.203 -11.625 1 98.81 178 ASP A CA 1
ATOM 1374 C C . ASP A 1 178 ? 2.547 -22.094 -11.617 1 98.81 178 ASP A C 1
ATOM 1376 O O . ASP A 1 178 ? 3.406 -21.969 -10.734 1 98.81 178 ASP A O 1
ATOM 1380 N N . MET A 1 179 ? 2.592 -23.016 -12.562 1 98.88 179 MET A N 1
ATOM 1381 C CA . MET A 1 179 ? 3.705 -23.953 -12.688 1 98.88 179 MET A CA 1
ATOM 1382 C C . MET A 1 179 ? 4.344 -23.859 -14.07 1 98.88 179 MET A C 1
ATOM 1384 O O . MET A 1 179 ? 3.643 -23.703 -15.078 1 98.88 179 MET A O 1
ATOM 1388 N N . PHE A 1 180 ? 5.613 -24 -14.086 1 98.69 180 PHE A N 1
ATOM 1389 C CA . PHE A 1 180 ? 6.324 -24.062 -15.359 1 98.69 180 PHE A CA 1
ATOM 1390 C C . PHE A 1 180 ? 7.141 -25.344 -15.469 1 98.69 180 PHE A C 1
ATOM 1392 O O . PHE A 1 180 ? 7.75 -25.781 -14.492 1 98.69 180 PHE A O 1
ATOM 1399 N N . LEU A 1 181 ? 7.074 -25.938 -16.656 1 98.69 181 LEU A N 1
ATOM 1400 C CA . LEU A 1 181 ? 7.66 -27.25 -16.922 1 98.69 181 LEU A CA 1
ATOM 1401 C C . LEU A 1 181 ? 8.453 -27.234 -18.219 1 98.69 181 LEU A C 1
ATOM 1403 O O . LEU A 1 181 ? 8.109 -26.5 -19.156 1 98.69 181 LEU A O 1
ATOM 1407 N N . ASP A 1 182 ? 9.398 -28.078 -18.188 1 98.62 182 ASP A N 1
ATOM 1408 C CA . ASP A 1 182 ? 10.211 -28.266 -19.391 1 98.62 182 ASP A CA 1
ATOM 1409 C C . ASP A 1 182 ? 11.047 -29.531 -19.297 1 98.62 182 ASP A C 1
ATOM 1411 O O . ASP A 1 182 ? 11.273 -30.062 -18.203 1 98.62 182 ASP A O 1
ATOM 1415 N N . THR A 1 183 ? 11.438 -30.031 -20.516 1 97.94 183 THR A N 1
ATOM 1416 C CA . THR A 1 183 ? 12.375 -31.141 -20.547 1 97.94 183 THR A CA 1
ATOM 1417 C C . THR A 1 183 ? 13.75 -30.703 -20.047 1 97.94 183 THR A C 1
ATOM 1419 O O . THR A 1 183 ? 14.492 -31.516 -19.469 1 97.94 183 THR A O 1
ATOM 1422 N N . ASP A 1 184 ? 14.047 -29.453 -20.312 1 98.06 184 ASP A N 1
ATOM 1423 C CA . ASP A 1 184 ? 15.281 -28.859 -19.828 1 98.06 184 ASP A CA 1
ATOM 1424 C C . ASP A 1 184 ? 15.102 -28.266 -18.438 1 98.06 184 ASP A C 1
ATOM 1426 O O . ASP A 1 184 ? 14.242 -27.406 -18.234 1 98.06 184 ASP A O 1
ATOM 1430 N N . GLN A 1 185 ? 15.977 -28.703 -17.516 1 96.62 185 GLN A N 1
ATOM 1431 C CA . GLN A 1 185 ? 15.859 -28.328 -16.109 1 96.62 185 GLN A CA 1
ATOM 1432 C C . GLN A 1 185 ? 15.961 -26.812 -15.938 1 96.62 185 GLN A C 1
ATOM 1434 O O . GLN A 1 185 ? 15.211 -26.219 -15.172 1 96.62 185 GLN A O 1
ATOM 1439 N N . SER A 1 186 ? 16.859 -26.219 -16.578 1 96.56 186 SER A N 1
ATOM 1440 C CA . SER A 1 186 ? 17.094 -24.781 -16.469 1 96.56 186 SER A CA 1
ATOM 1441 C C . SER A 1 186 ? 15.938 -24 -17.078 1 96.56 186 SER A C 1
ATOM 1443 O O . SER A 1 186 ? 15.523 -22.969 -16.531 1 96.56 186 SER A O 1
ATOM 1445 N N . LYS A 1 187 ? 15.391 -24.438 -18.188 1 97.5 187 LYS A N 1
ATOM 1446 C CA . LYS A 1 187 ? 14.266 -23.766 -18.828 1 97.5 187 LYS A CA 1
ATOM 1447 C C . LYS A 1 187 ? 13 -23.891 -17.984 1 97.5 187 LYS A C 1
ATOM 1449 O O . LYS A 1 187 ? 12.188 -22.953 -17.938 1 97.5 187 LYS A O 1
ATOM 1454 N N . ALA A 1 188 ? 12.867 -24.969 -17.297 1 98.06 188 ALA A N 1
ATOM 1455 C CA . ALA A 1 188 ? 11.688 -25.203 -16.453 1 98.06 188 ALA A CA 1
ATOM 1456 C C . ALA A 1 188 ? 11.617 -24.172 -15.328 1 98.06 188 ALA A C 1
ATOM 1458 O O . ALA A 1 188 ? 10.531 -23.859 -14.828 1 98.06 188 ALA A O 1
ATOM 1459 N N . ALA A 1 189 ? 12.75 -23.641 -14.922 1 96.38 189 ALA A N 1
ATOM 1460 C CA . ALA A 1 189 ? 12.82 -22.719 -13.789 1 96.38 189 ALA A CA 1
ATOM 1461 C C . ALA A 1 189 ? 12.625 -21.266 -14.242 1 96.38 189 ALA A C 1
ATOM 1463 O O . ALA A 1 189 ? 12.641 -20.344 -13.422 1 96.38 189 ALA A O 1
ATOM 1464 N N . ASP A 1 190 ? 12.406 -21.078 -15.523 1 95.5 190 ASP A N 1
ATOM 1465 C CA . ASP A 1 190 ? 12.266 -19.75 -16.125 1 95.5 190 ASP A CA 1
ATOM 1466 C C . ASP A 1 190 ? 10.883 -19.594 -16.766 1 95.5 190 ASP A C 1
ATOM 1468 O O . ASP A 1 190 ? 10.594 -20.188 -17.797 1 95.5 190 ASP A O 1
ATOM 1472 N N . SER A 1 191 ? 10.117 -18.688 -16.219 1 94.69 191 SER A N 1
ATOM 1473 C CA . SER A 1 191 ? 8.727 -18.516 -16.656 1 94.69 191 SER A CA 1
ATOM 1474 C C . SER A 1 191 ? 8.648 -18.062 -18.109 1 94.69 191 SER A C 1
ATOM 1476 O O . SER A 1 191 ? 7.633 -18.25 -18.766 1 94.69 191 SER A O 1
ATOM 1478 N N . GLU A 1 192 ? 9.688 -17.516 -18.672 1 93.62 192 GLU A N 1
ATOM 1479 C CA . GLU A 1 192 ? 9.664 -17 -20.047 1 93.62 192 GLU A CA 1
ATOM 1480 C C . GLU A 1 192 ? 10.156 -18.062 -21.031 1 93.62 192 GLU A C 1
ATOM 1482 O O . GLU A 1 192 ? 9.805 -18.016 -22.203 1 93.62 192 GLU A O 1
ATOM 1487 N N . LYS A 1 193 ? 10.93 -19.062 -20.531 1 95.88 193 LYS A N 1
ATOM 1488 C CA . LYS A 1 193 ? 11.594 -20 -21.438 1 95.88 193 LYS A CA 1
ATOM 1489 C C . LYS A 1 193 ? 10.945 -21.391 -21.375 1 95.88 193 LYS A C 1
ATOM 1491 O O . LYS A 1 193 ? 11.148 -22.203 -22.266 1 95.88 193 LYS A O 1
ATOM 1496 N N . ALA A 1 194 ? 10.211 -21.609 -20.344 1 98.44 194 ALA A N 1
ATOM 1497 C CA . ALA A 1 194 ? 9.609 -22.938 -20.156 1 98.44 194 ALA A CA 1
ATOM 1498 C C . ALA A 1 194 ? 8.688 -23.281 -21.328 1 98.44 194 ALA A C 1
ATOM 1500 O O . ALA A 1 194 ? 7.961 -22.422 -21.828 1 98.44 194 ALA A O 1
ATOM 1501 N N . LYS A 1 195 ? 8.68 -24.547 -21.641 1 98.31 195 LYS A N 1
ATOM 1502 C CA . LYS A 1 195 ? 7.848 -25 -22.75 1 98.31 195 LYS A CA 1
ATOM 1503 C C . LYS A 1 195 ? 6.383 -25.094 -22.344 1 98.31 195 LYS A C 1
ATOM 1505 O O . LYS A 1 195 ? 5.488 -24.875 -23.172 1 98.31 195 LYS A O 1
ATOM 1510 N N . TYR A 1 196 ? 6.172 -25.406 -21.094 1 98.62 196 TYR A N 1
ATOM 1511 C CA . TYR A 1 196 ? 4.809 -25.609 -20.625 1 98.62 196 TYR A CA 1
ATOM 1512 C C . TYR A 1 196 ? 4.508 -24.719 -19.422 1 98.62 196 TYR A C 1
ATOM 1514 O O . TYR A 1 196 ? 5.355 -24.547 -18.547 1 98.62 196 TYR A O 1
ATOM 1522 N N . GLU A 1 197 ? 3.33 -24.156 -19.422 1 98.62 197 GLU A N 1
ATOM 1523 C CA . GLU A 1 197 ? 2.719 -23.516 -18.266 1 98.62 197 GLU A CA 1
ATOM 1524 C C . GLU A 1 197 ? 1.457 -24.25 -17.828 1 98.62 197 GLU A C 1
ATOM 1526 O O . GLU A 1 197 ? 0.531 -24.438 -18.625 1 98.62 197 GLU A O 1
ATOM 1531 N N . VAL A 1 198 ? 1.446 -24.734 -16.594 1 98.75 198 VAL A N 1
ATOM 1532 C CA . VAL A 1 198 ? 0.252 -25.359 -16.031 1 98.75 198 VAL A CA 1
ATOM 1533 C C . VAL A 1 198 ? -0.281 -24.5 -14.891 1 98.75 198 VAL A C 1
ATOM 1535 O O . VAL A 1 198 ? 0.435 -24.219 -13.922 1 98.75 198 VAL A O 1
ATOM 1538 N N . MET A 1 199 ? -1.536 -24.109 -15.023 1 98.88 199 MET A N 1
ATOM 1539 C CA . MET A 1 199 ? -2.135 -23.281 -13.977 1 98.88 199 MET A CA 1
ATOM 1540 C C . MET A 1 199 ? -3.328 -24 -13.344 1 98.88 199 MET A C 1
ATOM 1542 O O . MET A 1 199 ? -3.998 -24.797 -13.992 1 98.88 199 MET A O 1
ATOM 1546 N N . VAL A 1 200 ? -3.531 -23.75 -12.094 1 98.88 200 VAL A N 1
ATOM 1547 C CA . VAL A 1 200 ? -4.742 -24.141 -11.375 1 98.88 200 VAL A CA 1
ATOM 1548 C C . VAL A 1 200 ? -5.422 -22.906 -10.805 1 98.88 200 VAL A C 1
ATOM 1550 O O . VAL A 1 200 ? -4.926 -22.297 -9.852 1 98.88 200 VAL A O 1
ATOM 1553 N N . TRP A 1 201 ? -6.543 -22.531 -11.398 1 98.88 201 TRP A N 1
ATOM 1554 C CA . TRP A 1 201 ? -7.312 -21.375 -10.93 1 98.88 201 TRP A CA 1
ATOM 1555 C C . TRP A 1 201 ? -8.336 -21.797 -9.883 1 98.88 201 TRP A C 1
ATOM 1557 O O . TRP A 1 201 ? -9.25 -22.578 -10.172 1 98.88 201 TRP A O 1
ATOM 1567 N N . PHE A 1 202 ? -8.258 -21.234 -8.734 1 98.69 202 PHE A N 1
ATOM 1568 C CA . PHE A 1 202 ? -9.227 -21.484 -7.672 1 98.69 202 PHE A CA 1
ATOM 1569 C C . PHE A 1 202 ? -10.367 -20.484 -7.719 1 98.69 202 PHE A C 1
ATOM 1571 O O . PHE A 1 202 ? -11.422 -20.703 -7.129 1 98.69 202 PHE A O 1
ATOM 1578 N N . ALA A 1 203 ? -10.078 -19.375 -8.406 1 98.5 203 ALA A N 1
ATOM 1579 C CA . ALA A 1 203 ? -11.109 -18.359 -8.617 1 98.5 203 ALA A CA 1
ATOM 1580 C C . ALA A 1 203 ? -10.914 -17.656 -9.961 1 98.5 203 ALA A C 1
ATOM 1582 O O . ALA A 1 203 ? -9.781 -17.469 -10.406 1 98.5 203 ALA A O 1
ATOM 1583 N N . SER A 1 204 ? -12 -17.359 -10.555 1 98.19 204 SER A N 1
ATOM 1584 C CA . SER A 1 204 ? -12.086 -16.516 -11.734 1 98.19 204 SER A CA 1
ATOM 1585 C C . SER A 1 204 ? -13.148 -15.43 -11.57 1 98.19 204 SER A C 1
ATOM 1587 O O . SER A 1 204 ? -14.352 -15.711 -11.664 1 98.19 204 SER A O 1
ATOM 1589 N N . ILE A 1 205 ? -12.695 -14.211 -11.406 1 98.06 205 ILE A N 1
ATOM 1590 C CA . ILE A 1 205 ? -13.602 -13.102 -11.117 1 98.06 205 ILE A CA 1
ATOM 1591 C C . ILE A 1 205 ? -13.617 -12.125 -12.289 1 98.06 205 ILE A C 1
ATOM 1593 O O . ILE A 1 205 ? -12.578 -11.586 -12.672 1 98.06 205 ILE A O 1
ATOM 1597 N N . GLY A 1 206 ? -14.828 -11.922 -12.852 1 97.62 206 GLY A N 1
ATOM 1598 C CA . GLY A 1 206 ? -14.984 -10.984 -13.953 1 97.62 206 GLY A CA 1
ATOM 1599 C C . GLY A 1 206 ? -14.812 -11.633 -15.32 1 97.62 206 GLY A C 1
ATOM 1600 O O . GLY A 1 206 ? -14.188 -12.688 -15.43 1 97.62 206 GLY A O 1
ATOM 1601 N N . PRO A 1 207 ? -15.312 -10.977 -16.328 1 95.62 207 PRO A N 1
ATOM 1602 C CA . PRO A 1 207 ? -15.352 -11.578 -17.656 1 95.62 207 PRO A CA 1
ATOM 1603 C C . PRO A 1 207 ? -13.977 -11.648 -18.312 1 95.62 207 PRO A C 1
ATOM 1605 O O . PRO A 1 207 ? -13.773 -12.43 -19.25 1 95.62 207 PRO A O 1
ATOM 1608 N N . ALA A 1 208 ? -13.062 -10.828 -17.844 1 96.44 208 ALA A N 1
ATOM 1609 C CA . ALA A 1 208 ? -11.742 -10.844 -18.469 1 96.44 208 ALA A CA 1
ATOM 1610 C C . ALA A 1 208 ? -10.953 -12.086 -18.078 1 96.44 208 ALA A C 1
ATOM 1612 O O . ALA A 1 208 ? -9.945 -12.414 -18.703 1 96.44 208 ALA A O 1
ATOM 1613 N N . THR A 1 209 ? -11.328 -12.758 -17.016 1 97.31 209 THR A N 1
ATOM 1614 C CA . THR A 1 209 ? -10.648 -13.969 -16.578 1 97.31 209 THR A CA 1
ATOM 1615 C C . THR A 1 209 ? -11.008 -15.148 -17.469 1 97.31 209 THR A C 1
ATOM 1617 O O . THR A 1 209 ? -11.68 -16.094 -17.047 1 97.31 209 THR A O 1
ATOM 1620 N N . TYR A 1 210 ? -10.5 -15.07 -18.641 1 96.12 210 TYR A N 1
ATOM 1621 C CA . TYR A 1 210 ? -10.703 -16.062 -19.688 1 96.12 210 TYR A CA 1
ATOM 1622 C C . TYR A 1 210 ? -9.422 -16.828 -19.969 1 96.12 210 TYR A C 1
ATOM 1624 O O . TYR A 1 210 ? -8.461 -16.266 -20.5 1 96.12 210 TYR A O 1
ATOM 1632 N N . ALA A 1 211 ? -9.398 -18.156 -19.578 1 97.19 211 ALA A N 1
ATOM 1633 C CA . ALA A 1 211 ? -8.18 -18.953 -19.688 1 97.19 211 ALA A CA 1
ATOM 1634 C C . ALA A 1 211 ? -7.789 -19.141 -21.156 1 97.19 211 ALA A C 1
ATOM 1636 O O . ALA A 1 211 ? -8.656 -19.234 -22.016 1 97.19 211 ALA A O 1
ATOM 1637 N N . ILE A 1 212 ? -6.535 -19.172 -21.391 1 96.62 212 ILE A N 1
ATOM 1638 C CA . ILE A 1 212 ? -6.051 -19.5 -22.734 1 96.62 212 ILE A CA 1
ATOM 1639 C C . ILE A 1 212 ? -6.586 -20.875 -23.141 1 96.62 212 ILE A C 1
ATOM 1641 O O . ILE A 1 212 ? -6.441 -21.859 -22.406 1 96.62 212 ILE A O 1
ATOM 1645 N N . GLY A 1 213 ? -7.258 -20.922 -24.297 1 96.94 213 GLY A N 1
ATOM 1646 C CA . GLY A 1 213 ? -7.816 -22.156 -24.812 1 96.94 213 GLY A CA 1
ATOM 1647 C C . GLY A 1 213 ? -9.258 -22.391 -24.391 1 96.94 213 GLY A C 1
ATOM 1648 O O . GLY A 1 213 ? -9.898 -23.328 -24.844 1 96.94 213 GLY A O 1
ATOM 1649 N N . GLN A 1 214 ? -9.75 -21.516 -23.547 1 97.31 214 GLN A N 1
ATOM 1650 C CA . GLN A 1 214 ? -11.109 -21.703 -23.047 1 97.31 214 GLN A CA 1
ATOM 1651 C C . GLN A 1 214 ? -12.117 -21.672 -24.203 1 97.31 214 GLN A C 1
ATOM 1653 O O . GLN A 1 214 ? -13.125 -22.391 -24.156 1 97.31 214 GLN A O 1
ATOM 1658 N N . ALA A 1 215 ? -11.844 -20.891 -25.219 1 95.5 215 ALA A N 1
ATOM 1659 C CA . ALA A 1 215 ? -12.719 -20.797 -26.391 1 95.5 215 ALA A CA 1
ATOM 1660 C C . ALA A 1 215 ? -12.797 -22.125 -27.125 1 95.5 215 ALA A C 1
ATOM 1662 O O . ALA A 1 215 ? -13.758 -22.375 -27.859 1 95.5 215 ALA A O 1
ATOM 1663 N N . ASN A 1 216 ? -11.836 -23.031 -26.969 1 95.94 216 ASN A N 1
ATOM 1664 C CA . ASN A 1 216 ? -11.773 -24.312 -27.656 1 95.94 216 ASN A CA 1
ATOM 1665 C C . ASN A 1 216 ? -12.555 -25.391 -26.906 1 95.94 216 ASN A C 1
ATOM 1667 O O . ASN A 1 216 ? -12.656 -26.531 -27.375 1 95.94 216 ASN A O 1
ATOM 1671 N N . GLY A 1 217 ? -13.047 -25.094 -25.719 1 96.25 217 GLY A N 1
ATOM 1672 C CA . GLY A 1 217 ? -13.844 -26.031 -24.969 1 96.25 217 GLY A CA 1
ATOM 1673 C C . GLY A 1 217 ? -13.055 -26.75 -23.891 1 96.25 217 GLY A C 1
ATOM 1674 O O . GLY A 1 217 ? -11.82 -26.703 -23.875 1 96.25 217 GLY A O 1
ATOM 1675 N N . THR A 1 218 ? -13.727 -27.453 -23.047 1 97.44 218 THR A N 1
ATOM 1676 C CA . THR A 1 218 ? -13.141 -28.219 -21.953 1 97.44 218 THR A CA 1
ATOM 1677 C C . THR A 1 218 ? -12.516 -29.5 -22.469 1 97.44 218 THR A C 1
ATOM 1679 O O . THR A 1 218 ? -13.148 -30.266 -23.203 1 97.44 218 THR A O 1
ATOM 1682 N N . VAL A 1 219 ? -11.289 -29.75 -22.047 1 96.19 219 VAL A N 1
ATOM 1683 C CA . VAL A 1 219 ? -10.547 -30.922 -22.469 1 96.19 219 VAL A CA 1
ATOM 1684 C C . VAL A 1 219 ? -10.812 -32.062 -21.516 1 96.19 219 VAL A C 1
ATOM 1686 O O . VAL A 1 219 ? -10.82 -33.25 -21.922 1 96.19 219 VAL A O 1
ATOM 1689 N N . ALA A 1 220 ? -10.883 -31.75 -20.281 1 96.62 220 ALA A N 1
ATOM 1690 C CA . ALA A 1 220 ? -11.125 -32.719 -19.219 1 96.62 220 ALA A CA 1
ATOM 1691 C C . ALA A 1 220 ? -11.711 -32.062 -17.984 1 96.62 220 ALA A C 1
ATOM 1693 O O . ALA A 1 220 ? -11.656 -30.828 -17.844 1 96.62 220 ALA A O 1
ATOM 1694 N N . THR A 1 221 ? -12.367 -32.844 -17.203 1 98 221 THR A N 1
ATOM 1695 C CA . THR A 1 221 ? -12.906 -32.375 -15.938 1 98 221 THR A CA 1
ATOM 1696 C C . THR A 1 221 ? -12.477 -33.281 -14.789 1 98 221 THR A C 1
ATOM 1698 O O . THR A 1 221 ? -12.414 -34.5 -14.953 1 98 221 THR A O 1
ATOM 1701 N N . LYS A 1 222 ? -12.188 -32.688 -13.68 1 97.75 222 LYS A N 1
ATOM 1702 C CA . LYS A 1 222 ? -11.82 -33.438 -12.492 1 97.75 222 LYS A CA 1
ATOM 1703 C C . LYS A 1 222 ? -12.305 -32.75 -11.219 1 97.75 222 LYS A C 1
ATOM 1705 O O . LYS A 1 222 ? -12.211 -31.516 -11.109 1 97.75 222 LYS A O 1
ATOM 1710 N N . THR A 1 223 ? -12.844 -33.531 -10.305 1 97.44 223 THR A N 1
ATOM 1711 C CA . THR A 1 223 ? -13.219 -33 -9 1 97.44 223 THR A CA 1
ATOM 1712 C C . THR A 1 223 ? -12.219 -33.438 -7.93 1 97.44 223 THR A C 1
ATOM 1714 O O . THR A 1 223 ? -11.93 -34.625 -7.773 1 97.44 223 THR A O 1
ATOM 1717 N N . LEU A 1 224 ? -11.672 -32.406 -7.324 1 96.12 224 LEU A N 1
ATOM 1718 C CA . LEU A 1 224 ? -10.703 -32.625 -6.262 1 96.12 224 LEU A CA 1
ATOM 1719 C C . LEU A 1 224 ? -11.133 -31.938 -4.973 1 96.12 224 LEU A C 1
ATOM 1721 O O . LEU A 1 224 ? -11.297 -30.719 -4.953 1 96.12 224 LEU A O 1
ATOM 1725 N N . HIS A 1 225 ? -11.281 -32.781 -3.941 1 94.5 225 HIS A N 1
ATOM 1726 C CA . HIS A 1 225 ? -11.578 -32.25 -2.615 1 94.5 225 HIS A CA 1
ATOM 1727 C C . HIS A 1 225 ? -12.758 -31.281 -2.66 1 94.5 225 HIS A C 1
ATOM 1729 O O . HIS A 1 225 ? -12.672 -30.172 -2.129 1 94.5 225 HIS A O 1
ATOM 1735 N N . GLY A 1 226 ? -13.727 -31.594 -3.436 1 94.88 226 GLY A N 1
ATOM 1736 C CA . GLY A 1 226 ? -14.984 -30.859 -3.471 1 94.88 226 GLY A CA 1
ATOM 1737 C C . GLY A 1 226 ? -14.992 -29.734 -4.496 1 94.88 226 GLY A C 1
ATOM 1738 O O . GLY A 1 226 ? -16.016 -29.062 -4.688 1 94.88 226 GLY A O 1
ATOM 1739 N N . THR A 1 227 ? -13.914 -29.547 -5.188 1 97.12 227 THR A N 1
ATOM 1740 C CA . THR A 1 227 ? -13.82 -28.5 -6.211 1 97.12 227 THR A CA 1
ATOM 1741 C C . THR A 1 227 ? -13.758 -29.125 -7.602 1 97.12 227 THR A C 1
ATOM 1743 O O . THR A 1 227 ? -12.898 -29.969 -7.879 1 97.12 227 THR A O 1
ATOM 1746 N N . LYS A 1 228 ? -14.68 -28.703 -8.375 1 98.38 228 LYS A N 1
ATOM 1747 C CA . LYS A 1 228 ? -14.68 -29.172 -9.766 1 98.38 228 LYS A CA 1
ATOM 1748 C C . LYS A 1 228 ? -13.781 -28.297 -10.633 1 98.38 228 LYS A C 1
ATOM 1750 O O . LYS A 1 228 ? -13.953 -27.062 -10.672 1 98.38 228 LYS A O 1
ATOM 1755 N N . PHE A 1 229 ? -12.891 -28.922 -11.352 1 98.69 229 PHE A N 1
ATOM 1756 C CA . PHE A 1 229 ? -11.984 -28.219 -12.258 1 98.69 229 PHE A CA 1
ATOM 1757 C C . PHE A 1 229 ? -12.219 -28.641 -13.703 1 98.69 229 PHE A C 1
ATOM 1759 O O . PHE A 1 229 ? -12.438 -29.828 -13.977 1 98.69 229 PHE 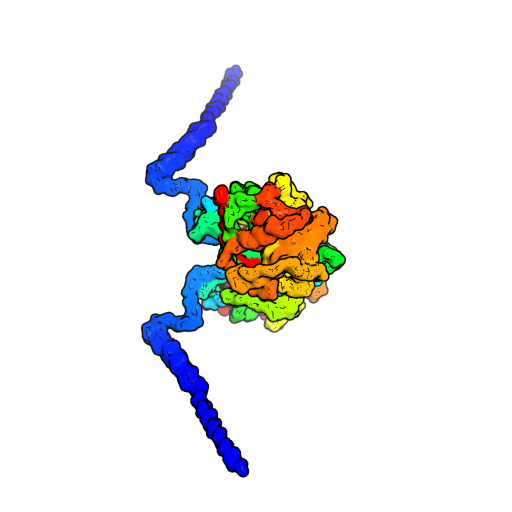A O 1
ATOM 1766 N N . ASN A 1 230 ? -12.156 -27.656 -14.609 1 98.75 230 ASN A N 1
ATOM 1767 C CA . ASN A 1 230 ? -12.133 -27.906 -16.047 1 98.75 230 ASN A CA 1
ATOM 1768 C C . ASN A 1 230 ? -10.781 -27.547 -16.656 1 98.75 230 ASN A C 1
ATOM 1770 O O . ASN A 1 230 ? -10.219 -26.5 -16.344 1 98.75 230 ASN A O 1
ATOM 1774 N N . LEU A 1 231 ? -10.305 -28.422 -17.516 1 98.56 231 LEU A N 1
ATOM 1775 C CA . LEU A 1 231 ? -9.016 -28.203 -18.156 1 98.56 231 LEU A CA 1
ATOM 1776 C C . LEU A 1 231 ? -9.188 -27.547 -19.516 1 98.56 231 LEU A C 1
ATOM 1778 O O . LEU A 1 231 ? -10.016 -27.969 -20.312 1 98.56 231 LEU A O 1
ATOM 1782 N N . TYR A 1 232 ? -8.453 -26.484 -19.719 1 98.56 232 TYR A N 1
ATOM 1783 C CA . TYR A 1 232 ? -8.359 -25.828 -21 1 98.56 232 TYR A CA 1
ATOM 1784 C C . TYR A 1 232 ? -6.93 -25.859 -21.531 1 98.56 232 TYR A C 1
ATOM 1786 O O . TYR A 1 232 ? -5.973 -25.859 -20.75 1 98.56 232 TYR A O 1
ATOM 1794 N N . TYR A 1 233 ? -6.801 -25.906 -22.828 1 98.06 233 TYR A N 1
ATOM 1795 C CA . TYR A 1 233 ? -5.488 -25.953 -23.469 1 98.06 233 TYR A CA 1
ATOM 1796 C C . TYR A 1 233 ? -5.395 -24.938 -24.594 1 98.06 233 TYR A C 1
ATOM 1798 O O . TYR A 1 233 ? -6.32 -24.812 -25.406 1 98.06 233 TYR A O 1
ATOM 1806 N N . GLY A 1 234 ? -4.301 -24.203 -24.625 1 97.44 234 GLY A N 1
ATOM 1807 C CA . GLY A 1 234 ? -3.955 -23.297 -25.719 1 97.44 234 GLY A CA 1
ATOM 1808 C C . GLY A 1 234 ? -2.506 -22.859 -25.688 1 97.44 234 GLY A C 1
ATOM 1809 O O . GLY A 1 234 ? -1.718 -23.344 -24.875 1 97.44 234 GLY A O 1
ATOM 1810 N N . GLN A 1 235 ? -2.125 -22.031 -26.625 1 96.69 235 GLN A N 1
ATOM 1811 C CA . GLN A 1 235 ? -0.783 -21.453 -26.672 1 96.69 235 GLN A CA 1
ATOM 1812 C C . GLN A 1 235 ? -0.824 -19.953 -26.484 1 96.69 235 GLN A C 1
ATOM 1814 O O . GLN A 1 235 ? -1.761 -19.281 -26.922 1 96.69 235 GLN A O 1
ATOM 1819 N N . ASN A 1 236 ? 0.18 -19.453 -25.734 1 93.88 236 ASN A N 1
ATOM 1820 C CA . ASN A 1 236 ? 0.269 -18 -25.578 1 93.88 236 ASN A CA 1
ATOM 1821 C C . ASN A 1 236 ? 1.123 -17.375 -26.688 1 93.88 236 ASN A C 1
ATOM 1823 O O . ASN A 1 236 ? 1.506 -18.047 -27.641 1 93.88 236 ASN A O 1
ATOM 1827 N N . GLY A 1 237 ? 1.338 -16.031 -26.625 1 88.31 237 GLY A N 1
ATOM 1828 C CA . GLY A 1 237 ? 2.057 -15.297 -27.656 1 88.31 237 GLY A CA 1
ATOM 1829 C C . GLY A 1 237 ? 3.502 -15.734 -27.797 1 88.31 237 GLY A C 1
ATOM 1830 O O . GLY A 1 237 ? 4.113 -15.531 -28.844 1 88.31 237 GLY A O 1
ATOM 1831 N N . ARG A 1 238 ? 4.035 -16.438 -26.75 1 88.75 238 ARG A N 1
ATOM 1832 C CA . ARG A 1 238 ? 5.414 -16.922 -26.781 1 88.75 238 ARG A CA 1
ATOM 1833 C C . ARG A 1 238 ? 5.48 -18.375 -27.234 1 88.75 238 ARG A C 1
ATOM 1835 O O . ARG A 1 238 ? 6.523 -19.016 -27.109 1 88.75 238 ARG A O 1
ATOM 1842 N N . GLN A 1 239 ? 4.371 -18.875 -27.547 1 93.12 239 GLN A N 1
ATOM 1843 C CA . GLN A 1 239 ? 4.223 -20.234 -28.062 1 93.12 239 GLN A CA 1
ATOM 1844 C C . GLN A 1 239 ? 4.383 -21.266 -26.953 1 93.12 239 GLN A C 1
ATOM 1846 O O . GLN A 1 239 ? 4.684 -22.422 -27.219 1 93.12 239 GLN A O 1
ATOM 1851 N N . GLN A 1 240 ? 4.266 -20.797 -25.75 1 97.25 240 GLN A N 1
ATOM 1852 C CA . GLN A 1 240 ? 4.195 -21.781 -24.672 1 97.25 240 GLN A CA 1
ATOM 1853 C C . GLN A 1 240 ? 2.865 -22.531 -24.688 1 97.25 240 GLN A C 1
ATOM 1855 O O . GLN A 1 240 ? 1.824 -21.953 -25 1 97.25 240 GLN A O 1
ATOM 1860 N N . HIS A 1 241 ? 2.984 -23.891 -24.438 1 98.31 241 HIS A N 1
ATOM 1861 C CA . HIS A 1 241 ? 1.765 -24.656 -24.219 1 98.31 241 HIS A CA 1
ATOM 1862 C C . HIS A 1 241 ? 1.182 -24.406 -22.844 1 98.31 241 HIS A C 1
ATOM 1864 O O . HIS A 1 241 ? 1.805 -24.75 -21.828 1 98.31 241 HIS A O 1
ATOM 1870 N N . VAL A 1 242 ? -0.041 -23.812 -22.828 1 98.5 242 VAL A N 1
ATOM 1871 C CA . VAL A 1 242 ? -0.648 -23.438 -21.547 1 98.5 242 VAL A CA 1
ATOM 1872 C C . VAL A 1 242 ? -1.832 -24.344 -21.25 1 98.5 242 VAL A C 1
ATOM 1874 O O . VAL A 1 242 ? -2.756 -24.469 -22.047 1 98.5 242 VAL A O 1
ATOM 1877 N N . LEU A 1 243 ? -1.748 -25.062 -20.156 1 98.69 243 LEU A N 1
ATOM 1878 C CA . LEU A 1 243 ? -2.826 -25.891 -19.641 1 98.69 243 LEU A CA 1
ATOM 1879 C C . LEU A 1 243 ? -3.371 -25.328 -18.344 1 98.69 243 LEU A C 1
ATOM 1881 O O . LEU A 1 243 ? -2.629 -25.172 -17.375 1 98.69 243 LEU A O 1
ATOM 1885 N N . THR A 1 244 ? -4.699 -25 -18.344 1 98.81 244 THR A N 1
ATOM 1886 C CA . THR A 1 244 ? -5.273 -24.359 -17.172 1 98.81 244 THR A CA 1
ATOM 1887 C C . THR A 1 244 ? -6.43 -25.172 -16.609 1 98.81 244 THR A C 1
ATOM 1889 O O . THR A 1 244 ? -7.449 -25.359 -17.266 1 98.81 244 THR A O 1
ATOM 1892 N N . TRP A 1 245 ? -6.223 -25.719 -15.383 1 98.81 245 TRP A N 1
ATOM 1893 C CA . TRP A 1 245 ? -7.352 -26.219 -14.602 1 98.81 245 TRP A CA 1
ATOM 1894 C C . TRP A 1 245 ? -8.094 -25.062 -13.93 1 98.81 245 TRP A C 1
ATOM 1896 O O . TRP A 1 245 ? -7.555 -24.406 -13.039 1 98.81 245 TRP A O 1
ATOM 1906 N N . LYS A 1 246 ? -9.328 -24.844 -14.359 1 98.75 246 LYS A N 1
ATOM 1907 C CA . LYS A 1 246 ? -10.117 -23.719 -13.859 1 98.75 246 LYS A CA 1
ATOM 1908 C C . LYS A 1 246 ? -11.281 -24.219 -13 1 98.75 246 LYS A C 1
ATOM 1910 O O . LYS A 1 246 ? -12.109 -25 -13.453 1 98.75 246 LYS A O 1
ATOM 1915 N N . ALA A 1 247 ? -11.305 -23.75 -11.742 1 98.69 247 ALA A N 1
ATOM 1916 C CA . ALA A 1 247 ? -12.406 -24.125 -10.867 1 98.69 247 ALA A CA 1
ATOM 1917 C C . ALA A 1 247 ? -13.742 -23.609 -11.406 1 98.69 247 ALA A C 1
ATOM 1919 O O . ALA A 1 247 ? -13.836 -22.469 -11.836 1 98.69 247 ALA A O 1
ATOM 1920 N N . ALA A 1 248 ? -14.703 -24.5 -11.359 1 97.5 248 ALA A N 1
ATOM 1921 C CA . ALA A 1 248 ? -16.031 -24.109 -11.828 1 97.5 248 ALA A CA 1
ATOM 1922 C C . ALA A 1 248 ? -16.688 -23.109 -10.891 1 97.5 248 ALA A C 1
ATOM 1924 O O . ALA A 1 248 ? -17.453 -22.25 -11.32 1 97.5 248 ALA A O 1
ATOM 1925 N N . GLN A 1 249 ? -16.438 -23.328 -9.648 1 96 249 GLN A N 1
ATOM 1926 C CA . GLN A 1 249 ? -16.859 -22.391 -8.609 1 96 249 GLN A CA 1
ATOM 1927 C C . GLN A 1 249 ? -15.68 -21.938 -7.766 1 96 249 GLN A C 1
ATOM 1929 O O . GLN A 1 249 ? -14.711 -22.672 -7.582 1 96 249 GLN A O 1
ATOM 1934 N N . THR A 1 250 ? -15.844 -20.672 -7.312 1 96.25 250 THR A N 1
ATOM 1935 C CA . THR A 1 250 ? -14.766 -20.094 -6.52 1 96.25 250 THR A CA 1
ATOM 1936 C C . THR A 1 250 ? -14.453 -20.969 -5.309 1 96.25 250 THR A C 1
ATOM 1938 O O . THR A 1 250 ? -15.359 -21.375 -4.586 1 96.25 250 THR A O 1
ATOM 1941 N N . ALA A 1 251 ? -13.195 -21.266 -5.137 1 96.06 251 ALA A N 1
ATOM 1942 C CA . ALA A 1 251 ? -12.727 -22 -3.963 1 96.06 251 ALA A CA 1
ATOM 1943 C C . ALA A 1 251 ? -11.875 -21.109 -3.068 1 96.06 251 ALA A C 1
ATOM 1945 O O . ALA A 1 251 ? -10.672 -20.969 -3.283 1 96.06 251 ALA A O 1
ATOM 1946 N N . HIS A 1 252 ? -12.43 -20.578 -1.994 1 94.25 252 HIS A N 1
ATOM 1947 C CA . HIS A 1 252 ? -11.75 -19.656 -1.096 1 94.25 252 HIS A CA 1
ATOM 1948 C C . HIS A 1 252 ? -10.852 -20.406 -0.118 1 94.25 252 HIS A C 1
ATOM 1950 O O . HIS A 1 252 ? -9.938 -19.812 0.466 1 94.25 252 HIS A O 1
ATOM 1956 N N . ASP A 1 253 ? -11.211 -21.562 0.055 1 94.38 253 ASP A N 1
ATOM 1957 C CA . ASP A 1 253 ? -10.469 -22.5 0.891 1 94.38 253 ASP A CA 1
ATOM 1958 C C . ASP A 1 253 ? -10.219 -23.812 0.154 1 94.38 253 ASP A C 1
ATOM 1960 O O . ASP A 1 253 ? -11.109 -24.328 -0.528 1 94.38 253 ASP A O 1
ATOM 1964 N N . PHE A 1 254 ? -9.062 -24.25 0.221 1 96.94 254 PHE A N 1
ATOM 1965 C CA . PHE A 1 254 ? -8.711 -25.516 -0.392 1 96.94 254 PHE A CA 1
ATOM 1966 C C . PHE A 1 254 ? -7.66 -26.25 0.437 1 96.94 254 PHE A C 1
ATOM 1968 O O . PHE A 1 254 ? -6.609 -25.688 0.747 1 96.94 254 PHE A O 1
ATOM 1975 N N . HIS A 1 255 ? -7.867 -27.422 0.811 1 96.44 255 HIS A N 1
ATOM 1976 C CA . HIS A 1 255 ? -6.992 -28.281 1.596 1 96.44 255 HIS A CA 1
ATOM 1977 C C . HIS A 1 255 ? -6.867 -29.672 0.958 1 96.44 255 HIS A C 1
ATOM 1979 O O . HIS A 1 255 ? -7.652 -30.562 1.259 1 96.44 255 HIS A O 1
ATOM 1985 N N . GLY A 1 256 ? -5.855 -29.812 0.13 1 97.19 256 GLY A N 1
ATOM 1986 C CA . GLY A 1 256 ? -5.773 -31.078 -0.57 1 97.19 256 GLY A CA 1
ATOM 1987 C C . GLY A 1 256 ? -4.582 -31.172 -1.503 1 97.19 256 GLY A C 1
ATOM 1988 O O . GLY A 1 256 ? -3.789 -30.234 -1.599 1 97.19 256 GLY A O 1
ATOM 1989 N N . ASP A 1 257 ? -4.469 -32.281 -2.098 1 98.31 257 ASP A N 1
ATOM 1990 C CA . ASP A 1 257 ? -3.412 -32.625 -3.053 1 98.31 257 ASP A CA 1
ATOM 1991 C C . ASP A 1 257 ? -3.861 -32.312 -4.484 1 98.31 257 ASP A C 1
ATOM 1993 O O . ASP A 1 257 ? -4.863 -32.875 -4.949 1 98.31 257 ASP A O 1
ATOM 1997 N N . ILE A 1 258 ? -3.053 -31.484 -5.23 1 98.62 258 ILE A N 1
ATOM 1998 C CA . ILE A 1 258 ? -3.482 -31.156 -6.586 1 98.62 258 ILE A CA 1
ATOM 1999 C C . ILE A 1 258 ? -2.697 -31.984 -7.594 1 98.62 258 ILE A C 1
ATOM 2001 O O . ILE A 1 258 ? -2.881 -31.844 -8.805 1 98.62 258 ILE A O 1
ATOM 2005 N N . SER A 1 259 ? -1.841 -32.938 -7.176 1 98.25 259 SER A N 1
ATOM 2006 C CA . SER A 1 259 ? -1.03 -33.75 -8.086 1 98.25 259 SER A CA 1
ATOM 2007 C C . SER A 1 259 ? -1.904 -34.562 -9.047 1 98.25 259 SER A C 1
ATOM 2009 O O . SER A 1 259 ? -1.509 -34.812 -10.18 1 98.25 259 SER A O 1
ATOM 2011 N N . PRO A 1 260 ? -3.164 -34.969 -8.664 1 97.88 260 PRO A N 1
ATOM 2012 C CA . PRO A 1 260 ? -4 -35.688 -9.633 1 97.88 260 PRO A CA 1
ATOM 2013 C C . PRO A 1 260 ? -4.301 -34.844 -10.875 1 97.88 260 PRO A C 1
ATOM 2015 O O . PRO A 1 260 ? -4.512 -35.406 -11.961 1 97.88 260 PRO A O 1
ATOM 2018 N N . LEU A 1 261 ? -4.359 -33.5 -10.734 1 98.25 261 LEU A N 1
ATOM 2019 C CA . LEU A 1 261 ? -4.555 -32.625 -11.898 1 98.25 261 LEU A CA 1
ATOM 2020 C C . LEU A 1 261 ? -3.369 -32.75 -12.852 1 98.25 261 LEU A C 1
ATOM 2022 O O . LEU A 1 261 ? -3.549 -32.844 -14.062 1 98.25 261 LEU A O 1
ATOM 2026 N N . VAL A 1 262 ? -2.174 -32.719 -12.273 1 97.88 262 VAL A N 1
ATOM 2027 C CA . VAL A 1 262 ? -0.956 -32.844 -13.07 1 97.88 262 VAL A CA 1
ATOM 2028 C C . VAL A 1 262 ? -0.884 -34.219 -13.711 1 97.88 262 VAL A C 1
ATOM 2030 O O . VAL A 1 262 ? -0.58 -34.375 -14.898 1 97.88 262 VAL A O 1
ATOM 2033 N N . GLN A 1 263 ? -1.242 -35.281 -12.984 1 96.5 263 GLN A N 1
ATOM 2034 C CA . GLN A 1 263 ? -1.2 -36.656 -13.469 1 96.5 263 GLN A CA 1
ATOM 2035 C C . GLN A 1 263 ? -2.166 -36.844 -14.633 1 96.5 263 GLN A C 1
ATOM 2037 O O . GLN A 1 263 ? -1.862 -37.562 -15.578 1 96.5 263 GLN A O 1
ATOM 2042 N N . GLU A 1 264 ? -3.297 -36.219 -14.477 1 96.69 264 GLU A N 1
ATOM 2043 C CA . GLU A 1 264 ? -4.262 -36.312 -15.57 1 96.69 264 GLU A CA 1
ATOM 2044 C C . GLU A 1 264 ? -3.672 -35.781 -16.875 1 96.69 264 GLU A C 1
ATOM 2046 O O . GLU A 1 264 ? -3.91 -36.375 -17.938 1 96.69 264 GLU A O 1
ATOM 2051 N N . ILE A 1 265 ? -2.93 -34.719 -16.797 1 97.38 265 ILE A N 1
ATOM 2052 C CA . ILE A 1 265 ? -2.277 -34.156 -17.969 1 97.38 265 ILE A CA 1
ATOM 2053 C C . ILE A 1 265 ? -1.226 -35.125 -18.5 1 97.38 265 ILE A C 1
ATOM 2055 O O . ILE A 1 265 ? -1.159 -35.344 -19.719 1 97.38 265 ILE A O 1
ATOM 2059 N N . LEU A 1 266 ? -0.483 -35.75 -17.672 1 95.69 266 LEU A N 1
ATOM 2060 C CA . LEU A 1 266 ? 0.619 -36.625 -18.062 1 95.69 266 LEU A CA 1
ATOM 2061 C C . LEU A 1 266 ? 0.096 -37.906 -18.703 1 95.69 266 LEU A C 1
ATOM 2063 O O . LEU A 1 266 ? 0.802 -38.562 -19.469 1 95.69 266 LEU A O 1
ATOM 2067 N N . GLN A 1 267 ? -1.125 -38.219 -18.422 1 93.94 267 GLN A N 1
ATOM 2068 C CA . GLN A 1 267 ? -1.711 -39.438 -18.922 1 93.94 267 GLN A CA 1
ATOM 2069 C C . GLN A 1 267 ? -2.293 -39.25 -20.328 1 93.94 267 GLN A C 1
ATOM 2071 O O . GLN A 1 267 ? -2.582 -40.219 -21.031 1 93.94 267 GLN A O 1
ATOM 2076 N N . SER A 1 268 ? -2.59 -38.062 -20.812 1 88.81 268 SER A N 1
ATOM 2077 C CA . SER A 1 268 ? -3.234 -37.781 -22.078 1 88.81 268 SER A CA 1
ATOM 2078 C C . SER A 1 268 ? -2.365 -38.219 -23.25 1 88.81 268 SER A C 1
ATOM 2080 O O . SER A 1 268 ? -2.877 -38.5 -24.344 1 88.81 268 SER A O 1
ATOM 2082 N N . ASP A 1 269 ? -1.256 -38.5 -23.297 1 80.62 269 ASP A N 1
ATOM 2083 C CA . ASP A 1 269 ? -0.308 -38.906 -24.328 1 80.62 269 ASP A CA 1
ATOM 2084 C C . ASP A 1 269 ? -0.324 -37.906 -25.5 1 80.62 269 ASP A C 1
ATOM 2086 O O . ASP A 1 269 ? 0.127 -38.219 -26.594 1 80.62 269 ASP A O 1
ATOM 2090 N N . LYS A 1 270 ? -0.9 -36.75 -25.328 1 91.12 270 LYS A N 1
ATOM 2091 C CA . LYS A 1 270 ? -0.873 -35.75 -26.375 1 91.12 270 LYS A CA 1
ATOM 2092 C C . LYS A 1 270 ? 0.532 -35.188 -26.562 1 91.12 270 LYS A C 1
ATOM 2094 O O . LYS A 1 270 ? 1.242 -34.938 -25.578 1 91.12 270 LYS A O 1
ATOM 2099 N N . PRO A 1 271 ? 0.889 -35.031 -27.797 1 91.81 271 PRO A N 1
ATOM 2100 C CA . PRO A 1 271 ? 2.279 -34.656 -28.031 1 91.81 271 PRO A CA 1
ATOM 2101 C C . PRO A 1 271 ? 2.609 -33.25 -27.5 1 91.81 271 PRO A C 1
ATOM 2103 O O . PRO A 1 271 ? 3.762 -33 -27.141 1 91.81 271 PRO A O 1
ATOM 2106 N N . ASP A 1 272 ? 1.605 -32.406 -27.406 1 95.06 272 ASP A N 1
ATOM 2107 C CA . ASP A 1 272 ? 1.857 -31.016 -27 1 95.06 272 ASP A CA 1
ATOM 2108 C C . ASP A 1 272 ? 1.705 -30.859 -25.5 1 95.06 272 ASP A C 1
ATOM 2110 O O . ASP A 1 272 ? 1.739 -29.734 -24.984 1 95.06 272 ASP A O 1
ATOM 2114 N N . TYR A 1 273 ? 1.573 -31.969 -24.797 1 97.62 273 TYR A N 1
ATOM 2115 C CA . TYR A 1 273 ? 1.451 -31.953 -23.344 1 97.62 273 TYR A CA 1
ATOM 2116 C C . TYR A 1 273 ? 2.77 -32.344 -22.672 1 97.62 273 TYR A C 1
ATOM 2118 O O . TYR A 1 273 ? 3.613 -33 -23.297 1 97.62 273 TYR A O 1
ATOM 2126 N N . PRO A 1 274 ? 2.926 -31.938 -21.422 1 97.5 274 PRO A N 1
ATOM 2127 C CA . PRO A 1 274 ? 4.117 -32.375 -20.688 1 97.5 274 PRO A CA 1
ATOM 2128 C C . PRO A 1 274 ? 4.184 -33.906 -20.516 1 97.5 274 PRO A C 1
ATOM 2130 O O . PRO A 1 274 ? 3.15 -34.562 -20.547 1 97.5 274 PRO A O 1
ATOM 2133 N N . LYS A 1 275 ? 5.422 -34.344 -20.328 1 96.75 275 LYS A N 1
ATOM 2134 C CA . LYS A 1 275 ? 5.672 -35.75 -20.141 1 96.75 275 LYS A CA 1
ATOM 2135 C C . LYS A 1 275 ? 6.23 -36.031 -18.75 1 96.75 275 LYS A C 1
ATOM 2137 O O . LYS A 1 275 ? 6.68 -35.125 -18.047 1 96.75 275 LYS A O 1
ATOM 2142 N N . LYS A 1 276 ? 6.211 -37.312 -18.406 1 95.94 276 LYS A N 1
ATOM 2143 C CA . LYS A 1 276 ? 6.621 -37.719 -17.078 1 95.94 276 LYS A CA 1
ATOM 2144 C C . LYS A 1 276 ? 8.086 -37.375 -16.812 1 95.94 276 LYS A C 1
ATOM 2146 O O . LYS A 1 276 ? 8.469 -37.094 -15.672 1 95.94 276 LYS A O 1
ATOM 2151 N N . GLY A 1 277 ? 8.852 -37.344 -17.812 1 96.88 277 GLY A N 1
ATOM 2152 C CA . GLY A 1 277 ? 10.273 -37.062 -17.688 1 96.88 277 GLY A CA 1
ATOM 2153 C C . GLY A 1 277 ? 10.594 -35.594 -17.625 1 96.88 277 GLY A C 1
ATOM 2154 O O . GLY A 1 277 ? 11.727 -35.188 -17.359 1 96.88 277 GLY A O 1
ATOM 2155 N N . ASP A 1 278 ? 9.594 -34.719 -17.891 1 98.12 278 ASP A N 1
ATOM 2156 C CA . ASP A 1 278 ? 9.82 -33.281 -17.844 1 98.12 278 ASP A CA 1
ATOM 2157 C C . ASP A 1 278 ? 10.031 -32.812 -16.406 1 98.12 278 ASP A C 1
ATOM 2159 O O . ASP A 1 278 ? 9.711 -33.531 -15.453 1 98.12 278 ASP A O 1
ATOM 2163 N N . TYR A 1 279 ? 10.633 -31.641 -16.25 1 98.56 279 TYR A N 1
ATOM 2164 C CA . TYR A 1 279 ? 10.898 -31.047 -14.945 1 98.56 279 TYR A CA 1
ATOM 2165 C C . TYR A 1 279 ? 9.805 -30.047 -14.57 1 98.56 279 TYR A C 1
ATOM 2167 O O . TYR A 1 279 ? 9.367 -29.25 -15.406 1 98.56 279 TYR A O 1
ATOM 2175 N N . LEU A 1 280 ? 9.359 -30.172 -13.328 1 98.69 280 LEU A N 1
ATOM 2176 C CA . LEU A 1 280 ? 8.734 -29.031 -12.664 1 98.69 280 LEU A CA 1
ATOM 2177 C C . LEU A 1 280 ? 9.789 -28.094 -12.078 1 98.69 280 LEU A C 1
ATOM 2179 O O . LEU A 1 280 ? 10.508 -28.469 -11.141 1 98.69 280 LEU A O 1
ATOM 2183 N N . GLY A 1 281 ? 9.844 -26.891 -12.609 1 98.38 281 GLY A N 1
ATOM 2184 C CA . GLY A 1 281 ? 10.945 -26.031 -12.203 1 98.38 281 GLY A CA 1
ATOM 2185 C C . GLY A 1 281 ? 10.5 -24.797 -11.445 1 98.38 281 GLY A C 1
ATOM 2186 O O . GLY A 1 281 ? 11.305 -24.141 -10.781 1 98.38 281 GLY A O 1
ATOM 2187 N N . TYR A 1 282 ? 9.273 -24.531 -11.555 1 98.06 282 TYR A N 1
ATOM 2188 C CA . TYR A 1 282 ? 8.703 -23.312 -11 1 98.06 282 TYR A CA 1
ATOM 2189 C C . TYR A 1 282 ? 7.305 -23.562 -10.445 1 98.06 282 TYR A C 1
ATOM 2191 O O . TYR A 1 282 ? 6.477 -24.203 -11.102 1 98.06 282 TYR A O 1
ATOM 2199 N N . PHE A 1 283 ? 7.074 -23.156 -9.195 1 98.75 283 PHE A N 1
ATOM 2200 C CA . PHE A 1 283 ? 5.77 -23.281 -8.555 1 98.75 283 PHE A CA 1
ATOM 2201 C C . PHE A 1 283 ? 5.438 -22.047 -7.734 1 98.75 283 PHE A C 1
ATOM 2203 O O . PHE A 1 283 ? 6.133 -21.734 -6.77 1 98.75 283 PHE A O 1
ATOM 2210 N N . SER A 1 284 ? 4.375 -21.344 -8.078 1 98.62 284 SER A N 1
ATOM 2211 C CA . SER A 1 284 ? 3.975 -20.156 -7.328 1 98.62 284 SER A CA 1
ATOM 2212 C C . SER A 1 284 ? 2.461 -20.109 -7.152 1 98.62 284 SER A C 1
ATOM 2214 O O . SER A 1 284 ? 1.72 -20.766 -7.891 1 98.62 284 SER A O 1
ATOM 2216 N N . PHE A 1 285 ? 2.059 -19.531 -6.09 1 98.88 285 PHE A N 1
ATOM 2217 C CA . PHE A 1 285 ? 0.663 -19.234 -5.781 1 98.88 285 PHE A CA 1
ATOM 2218 C C . PHE A 1 285 ? 0.434 -17.734 -5.688 1 98.88 285 PHE A C 1
ATOM 2220 O O . PHE A 1 285 ? 1.255 -17.016 -5.117 1 98.88 285 PHE A O 1
ATOM 2227 N N . GLY A 1 286 ? -0.635 -17.203 -6.34 1 98.81 286 GLY A N 1
ATOM 2228 C CA . GLY A 1 286 ? -0.923 -15.789 -6.289 1 98.81 286 GLY A CA 1
ATOM 2229 C C . GLY A 1 286 ? -2.234 -15.414 -6.957 1 98.81 286 GLY A C 1
ATOM 2230 O O . GLY A 1 286 ? -3.201 -16.188 -6.902 1 98.81 286 GLY A O 1
ATOM 2231 N N . SER A 1 287 ? -2.332 -14.203 -7.41 1 98.88 287 SER A N 1
ATOM 2232 C CA . SER A 1 287 ? -3.525 -13.672 -8.055 1 98.88 287 SER A CA 1
ATOM 2233 C C . SER A 1 287 ? -3.16 -12.758 -9.227 1 98.88 287 SER A C 1
ATOM 2235 O O . SER A 1 287 ? -2.361 -11.836 -9.07 1 98.88 287 SER A O 1
ATOM 2237 N N . GLU A 1 288 ? -3.736 -13.07 -10.352 1 98.75 288 GLU A N 1
ATOM 2238 C CA . GLU A 1 288 ? -3.549 -12.148 -11.469 1 98.75 288 GLU A CA 1
ATOM 2239 C C . GLU A 1 288 ? -4.41 -10.898 -11.305 1 98.75 288 GLU A C 1
ATOM 2241 O O . GLU A 1 288 ? -5.621 -10.992 -11.086 1 98.75 288 GLU A O 1
ATOM 2246 N N . ALA A 1 289 ? -3.789 -9.781 -11.391 1 98.69 289 ALA A N 1
ATOM 2247 C CA . ALA A 1 289 ? -4.484 -8.5 -11.367 1 98.69 289 ALA A CA 1
ATOM 2248 C C . ALA A 1 289 ? -4.754 -7.984 -12.773 1 98.69 289 ALA A C 1
ATOM 2250 O O . ALA A 1 289 ? -3.822 -7.602 -13.492 1 98.69 289 ALA A O 1
ATOM 2251 N N . TYR A 1 290 ? -6.055 -8.008 -13.195 1 98.5 290 TYR A N 1
ATOM 2252 C CA . TYR A 1 290 ? -6.453 -7.469 -14.492 1 98.5 290 TYR A CA 1
ATOM 2253 C C . TYR A 1 290 ? -6.832 -5.996 -14.375 1 98.5 290 TYR A C 1
ATOM 2255 O O . TYR A 1 290 ? -6.047 -5.117 -14.742 1 98.5 290 TYR A O 1
ATOM 2263 N N . HIS A 1 291 ? -8.023 -5.766 -13.828 1 98.25 291 HIS A N 1
ATOM 2264 C CA . HIS A 1 291 ? -8.469 -4.395 -13.617 1 98.25 291 HIS A CA 1
ATOM 2265 C C . HIS A 1 291 ? -9.609 -4.34 -12.609 1 98.25 291 HIS A C 1
ATOM 2267 O O . HIS A 1 291 ? -10.242 -5.363 -12.32 1 98.25 291 HIS A O 1
ATOM 2273 N N . SER A 1 292 ? -9.867 -3.225 -12.062 1 97.81 292 SER A N 1
ATOM 2274 C CA . SER A 1 292 ? -10.93 -2.947 -11.102 1 97.81 292 SER A CA 1
ATOM 2275 C C . SER A 1 292 ? -11.242 -1.455 -11.039 1 97.81 292 SER A C 1
ATOM 2277 O O . SER A 1 292 ? -10.359 -0.622 -11.258 1 97.81 292 SER A O 1
ATOM 2279 N N . ASN A 1 293 ? -12.492 -1.14 -10.664 1 95.44 293 ASN A N 1
ATOM 2280 C CA . ASN A 1 293 ? -12.875 0.262 -10.539 1 95.44 293 ASN A CA 1
ATOM 2281 C C .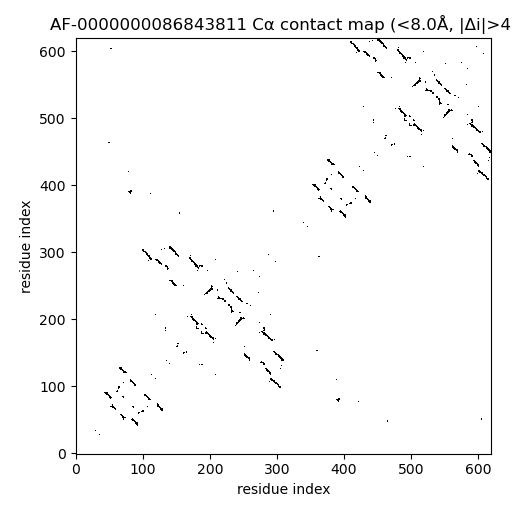 ASN A 1 293 ? -12.523 0.814 -9.156 1 95.44 293 ASN A C 1
ATOM 2283 O O . ASN A 1 293 ? -12.602 2.023 -8.93 1 95.44 293 ASN A O 1
ATOM 2287 N N . LYS A 1 294 ? -12.172 -0.075 -8.25 1 93.56 294 LYS A N 1
ATOM 2288 C CA . LYS A 1 294 ? -11.789 0.276 -6.883 1 93.56 294 LYS A CA 1
ATOM 2289 C C . LYS A 1 294 ? -10.547 -0.484 -6.445 1 93.56 294 LYS A C 1
ATOM 2291 O O . LYS A 1 294 ? -10.203 -1.52 -7.023 1 93.56 294 LYS A O 1
ATOM 2296 N N . PRO A 1 295 ? -9.867 0.077 -5.391 1 93.94 295 PRO A N 1
ATOM 2297 C CA . PRO A 1 295 ? -8.773 -0.736 -4.848 1 93.94 295 PRO A CA 1
ATOM 2298 C C . PRO A 1 295 ? -9.25 -2.096 -4.34 1 93.94 295 PRO A C 1
ATOM 2300 O O . PRO A 1 295 ? -10.25 -2.174 -3.619 1 93.94 295 PRO A O 1
ATOM 2303 N N . VAL A 1 296 ? -8.516 -3.143 -4.727 1 97.06 296 VAL A N 1
ATOM 2304 C CA . VAL A 1 296 ? -8.82 -4.523 -4.367 1 97.06 296 VAL A CA 1
ATOM 2305 C C . VAL A 1 296 ? -7.77 -5.047 -3.393 1 97.06 296 VAL A C 1
ATOM 2307 O O . VAL A 1 296 ? -6.574 -4.809 -3.572 1 97.06 296 VAL A O 1
ATOM 2310 N N . ARG A 1 297 ? -8.234 -5.695 -2.328 1 96.06 297 ARG A N 1
ATOM 2311 C CA . ARG A 1 297 ? -7.305 -6.348 -1.413 1 96.06 297 ARG A CA 1
ATOM 2312 C C . ARG A 1 297 ? -7.418 -7.867 -1.51 1 96.06 297 ARG A C 1
ATOM 2314 O O . ARG A 1 297 ? -8.469 -8.438 -1.213 1 96.06 297 ARG A O 1
ATOM 2321 N N . PHE A 1 298 ? -6.391 -8.484 -1.967 1 98 298 PHE A N 1
ATOM 2322 C CA . PHE A 1 298 ? -6.227 -9.938 -1.923 1 98 298 PHE A CA 1
ATOM 2323 C C . PHE A 1 298 ? -5.402 -10.352 -0.71 1 98 298 PHE A C 1
ATOM 2325 O O . PHE A 1 298 ? -4.246 -9.945 -0.569 1 98 298 PHE A O 1
ATOM 2332 N N . SER A 1 299 ? -6.008 -11.141 0.205 1 95.88 299 SER A N 1
ATOM 2333 C CA . SER A 1 299 ? -5.328 -11.547 1.434 1 95.88 299 SER A CA 1
ATOM 2334 C C . SER A 1 299 ? -5.184 -13.062 1.516 1 95.88 299 SER A C 1
ATOM 2336 O O . SER A 1 299 ? -6.105 -13.797 1.17 1 95.88 299 SER A O 1
ATOM 2338 N N . VAL A 1 300 ? -4.023 -13.469 1.923 1 96.44 300 VAL A N 1
ATOM 2339 C CA . VAL A 1 300 ? -3.725 -14.883 2.141 1 96.44 300 VAL A CA 1
ATOM 2340 C C . VAL A 1 300 ? -3.262 -15.094 3.58 1 96.44 300 VAL A C 1
ATOM 2342 O O . VAL A 1 300 ? -2.062 -15.203 3.844 1 96.44 300 VAL A O 1
ATOM 2345 N N . PRO A 1 301 ? -4.188 -15.312 4.477 1 91.69 301 PRO A N 1
ATOM 2346 C CA . PRO A 1 301 ? -3.834 -15.477 5.887 1 91.69 301 PRO A CA 1
ATOM 2347 C C . PRO A 1 301 ? -3.219 -16.844 6.191 1 91.69 301 PRO A C 1
ATOM 2349 O O . PRO A 1 301 ? -2.541 -17 7.211 1 91.69 301 PRO A O 1
ATOM 2352 N N . SER A 1 302 ? -3.49 -17.781 5.332 1 93.38 302 SER A N 1
ATOM 2353 C CA . SER A 1 302 ? -2.963 -19.125 5.543 1 93.38 302 SER A CA 1
ATOM 2354 C C . SER A 1 302 ? -2.609 -19.797 4.223 1 93.38 302 SER A C 1
ATOM 2356 O O . SER A 1 302 ? -3.441 -19.859 3.314 1 93.38 302 SER A O 1
ATOM 2358 N N . LEU A 1 303 ? -1.334 -20.281 4.145 1 97 303 LEU A N 1
ATOM 2359 C CA . LEU A 1 303 ? -0.865 -21 2.965 1 97 303 LEU A CA 1
ATOM 2360 C C . LEU A 1 303 ? 0.24 -21.984 3.33 1 97 303 LEU A C 1
ATOM 2362 O O . LEU A 1 303 ? 1.14 -21.656 4.105 1 97 303 LEU A O 1
ATOM 2366 N N . SER A 1 304 ? 0.116 -23.125 2.902 1 97.19 304 SER A N 1
ATOM 2367 C CA . SER A 1 304 ? 1.165 -24.141 2.934 1 97.19 304 SER A CA 1
ATOM 2368 C C . SER A 1 304 ? 1.23 -24.922 1.618 1 97.19 304 SER A C 1
ATOM 2370 O O . SER A 1 304 ? 0.201 -25.344 1.091 1 97.19 304 SER A O 1
ATOM 2372 N N . ILE A 1 305 ? 2.373 -24.969 1.026 1 97.81 305 ILE A N 1
ATOM 2373 C CA . ILE A 1 305 ? 2.617 -25.75 -0.182 1 97.81 305 ILE A CA 1
ATOM 2374 C C . ILE A 1 305 ? 3.623 -26.859 0.116 1 97.81 305 ILE A C 1
ATOM 2376 O O . ILE A 1 305 ? 4.773 -26.594 0.467 1 97.81 305 ILE A O 1
ATOM 2380 N N . ASP A 1 306 ? 3.203 -28.047 -0.009 1 96.88 306 ASP A N 1
ATOM 2381 C CA . ASP A 1 306 ? 4.035 -29.203 0.321 1 96.88 306 ASP A CA 1
ATOM 2382 C C . ASP A 1 306 ? 4.238 -30.094 -0.899 1 96.88 306 ASP A C 1
ATOM 2384 O O . ASP A 1 306 ? 3.41 -30.953 -1.184 1 96.88 306 ASP A O 1
ATOM 2388 N N . ILE A 1 307 ? 5.344 -29.922 -1.579 1 97.69 307 ILE A N 1
ATOM 2389 C CA . ILE A 1 307 ? 5.711 -30.766 -2.711 1 97.69 307 ILE A CA 1
ATOM 2390 C C . ILE A 1 307 ? 6.586 -31.922 -2.229 1 97.69 307 ILE A C 1
ATOM 2392 O O . ILE A 1 307 ? 7.684 -31.719 -1.715 1 97.69 307 ILE A O 1
ATOM 2396 N N . ARG A 1 308 ? 6.109 -33.125 -2.449 1 96.31 308 ARG A N 1
ATOM 2397 C CA . ARG A 1 308 ? 6.832 -34.281 -1.98 1 96.31 308 ARG A CA 1
ATOM 2398 C C . ARG A 1 308 ? 7.34 -35.125 -3.152 1 96.31 308 ARG A C 1
ATOM 2400 O O . ARG A 1 308 ? 6.629 -35.312 -4.145 1 96.31 308 ARG A O 1
ATOM 2407 N N . LYS A 1 309 ? 8.578 -35.594 -2.934 1 93.19 309 LYS A N 1
ATOM 2408 C CA . LYS A 1 309 ? 9.219 -36.438 -3.928 1 93.19 309 LYS A CA 1
ATOM 2409 C C . LYS A 1 309 ? 9.32 -37.875 -3.434 1 93.19 309 LYS A C 1
ATOM 2411 O O . LYS A 1 309 ? 9.352 -38.125 -2.227 1 93.19 309 LYS A O 1
ATOM 2416 N N . SER A 1 310 ? 9.258 -38.719 -4.414 1 85.94 310 SER A N 1
ATOM 2417 C CA . SER A 1 310 ? 9.375 -40.125 -4.086 1 85.94 310 SER A CA 1
ATOM 2418 C C . SER A 1 310 ? 10.836 -40.531 -3.893 1 85.94 310 SER A C 1
ATOM 2420 O O . SER A 1 310 ? 11.734 -39.938 -4.48 1 85.94 310 SER A O 1
ATOM 2422 N N . MET B 1 1 ? -71.5 -33.156 2.441 1 23.88 1 MET B N 1
ATOM 2423 C CA . MET B 1 1 ? -70.062 -33.375 2.328 1 23.88 1 MET B CA 1
ATOM 2424 C C . MET B 1 1 ? -69.312 -32.188 2.895 1 23.88 1 MET B C 1
ATOM 2426 O O . MET B 1 1 ? -69.375 -31.094 2.332 1 23.88 1 MET B O 1
ATOM 2430 N N . PHE B 1 2 ? -69.188 -32.031 4.219 1 23.19 2 PHE B N 1
ATOM 2431 C CA . PHE B 1 2 ? -68.938 -31.016 5.242 1 23.19 2 PHE B CA 1
ATOM 2432 C C . PHE B 1 2 ? -67.5 -30.625 5.285 1 23.19 2 PHE B C 1
ATOM 2434 O O . PHE B 1 2 ? -66.625 -31.422 5.676 1 23.19 2 PHE B O 1
ATOM 2441 N N . ARG B 1 3 ? -67.062 -29.922 4.18 1 28.05 3 ARG B N 1
ATOM 2442 C CA . ARG B 1 3 ? -65.688 -29.547 3.871 1 28.05 3 ARG B CA 1
ATOM 2443 C C . ARG B 1 3 ? -65.062 -28.688 4.98 1 28.05 3 ARG B C 1
ATOM 2445 O O . ARG B 1 3 ? -65.562 -27.625 5.293 1 28.05 3 ARG B O 1
ATOM 2452 N N . TRP B 1 4 ? -64.438 -29.312 6.066 1 23.7 4 TRP B N 1
ATOM 2453 C CA . TRP B 1 4 ? -63.906 -28.828 7.336 1 23.7 4 TRP B CA 1
ATOM 2454 C C . TRP B 1 4 ? -62.875 -27.734 7.105 1 23.7 4 TRP B C 1
ATOM 2456 O O . TRP B 1 4 ? -61.906 -27.953 6.363 1 23.7 4 TRP B O 1
ATOM 2466 N N . LEU B 1 5 ? -63.156 -26.422 7.031 1 25.75 5 LEU B N 1
ATOM 2467 C CA . LEU B 1 5 ? -62.469 -25.156 6.852 1 25.75 5 LEU B CA 1
ATOM 2468 C C . LEU B 1 5 ? -61.438 -24.922 7.953 1 25.75 5 LEU B C 1
ATOM 2470 O O . LEU B 1 5 ? -61.812 -24.719 9.117 1 25.75 5 LEU B O 1
ATOM 2474 N N . VAL B 1 6 ? -60.406 -25.844 8.102 1 26.53 6 VAL B N 1
ATOM 2475 C CA . VAL B 1 6 ? -59.469 -25.844 9.203 1 26.53 6 VAL B CA 1
ATOM 2476 C C . VAL B 1 6 ? -58.75 -24.5 9.258 1 26.53 6 VAL B C 1
ATOM 2478 O O . VAL B 1 6 ? -58.094 -24.094 8.289 1 26.53 6 VAL B O 1
ATOM 2481 N N . ASN B 1 7 ? -59.25 -23.438 9.859 1 21.95 7 ASN B N 1
ATOM 2482 C CA . ASN B 1 7 ? -58.812 -22.062 10.117 1 21.95 7 ASN B CA 1
ATOM 2483 C C . ASN B 1 7 ? -57.531 -22.016 10.953 1 21.95 7 ASN B C 1
ATOM 2485 O O . ASN B 1 7 ? -57.562 -22.375 12.133 1 21.95 7 ASN B O 1
ATOM 2489 N N . VAL B 1 8 ? -56.375 -22.562 10.5 1 29.7 8 VAL B N 1
ATOM 2490 C CA . VAL B 1 8 ? -55.125 -22.641 11.266 1 29.7 8 VAL B CA 1
ATOM 2491 C C . VAL B 1 8 ? -54.719 -21.25 11.727 1 29.7 8 VAL B C 1
ATOM 2493 O O . VAL B 1 8 ? -54.531 -20.344 10.914 1 29.7 8 VAL B O 1
ATOM 2496 N N . GLY B 1 9 ? -55.219 -20.75 12.844 1 25.34 9 GLY B N 1
ATOM 2497 C CA . GLY B 1 9 ? -54.906 -19.562 13.625 1 25.34 9 GLY B CA 1
ATOM 2498 C C . GLY B 1 9 ? -53.406 -19.375 13.867 1 25.34 9 GLY B C 1
ATOM 2499 O O . GLY B 1 9 ? -52.781 -20.234 14.477 1 25.34 9 GLY B O 1
ATOM 2500 N N . PHE B 1 10 ? -52.656 -18.734 12.898 1 26.28 10 PHE B N 1
ATOM 2501 C CA . PHE B 1 10 ? -51.25 -18.359 12.828 1 26.28 10 PHE B CA 1
ATOM 2502 C C . PHE B 1 10 ? -50.812 -17.609 14.078 1 26.28 10 PHE B C 1
ATOM 2504 O O . PHE B 1 10 ? -51.281 -16.484 14.32 1 26.28 10 PHE B O 1
ATOM 2511 N N . LEU B 1 11 ? -50.75 -18.266 15.234 1 25.98 11 LEU B N 1
ATOM 2512 C CA . LEU B 1 11 ? -50.281 -17.703 16.5 1 25.98 11 LEU B CA 1
ATOM 2513 C C . LEU B 1 11 ? -48.969 -16.984 16.312 1 25.98 11 LEU B C 1
ATOM 2515 O O . LEU B 1 11 ? -47.969 -17.609 15.953 1 25.98 11 LEU B O 1
ATOM 2519 N N . ALA B 1 12 ? -48.938 -15.688 15.875 1 29.55 12 ALA B N 1
ATOM 2520 C CA . ALA B 1 12 ? -47.938 -14.617 15.844 1 29.55 12 ALA B CA 1
ATOM 2521 C C . ALA B 1 12 ? -47.188 -14.516 17.188 1 29.55 12 ALA B C 1
ATOM 2523 O O . ALA B 1 12 ? -47.781 -14.062 18.172 1 29.55 12 ALA B O 1
ATOM 2524 N N . LEU B 1 13 ? -46.625 -15.617 17.656 1 31.69 13 LEU B N 1
ATOM 2525 C CA . LEU B 1 13 ? -45.906 -15.359 18.922 1 31.69 13 LEU B CA 1
ATOM 2526 C C . LEU B 1 13 ? -45 -14.156 18.797 1 31.69 13 LEU B C 1
ATOM 2528 O O . LEU B 1 13 ? -44.219 -14.062 17.844 1 31.69 13 LEU B O 1
ATOM 2532 N N . PRO B 1 14 ? -45.344 -13.039 19.422 1 31.05 14 PRO B N 1
ATOM 2533 C CA . PRO B 1 14 ? -44.75 -11.703 19.312 1 31.05 14 PRO B CA 1
ATOM 2534 C C . PRO B 1 14 ? -43.219 -11.719 19.516 1 31.05 14 PRO B C 1
ATOM 2536 O O . PRO B 1 14 ? -42.719 -12.43 20.391 1 31.05 14 PRO B O 1
ATOM 2539 N N . ILE B 1 15 ? -42.438 -11.453 18.484 1 29.94 15 ILE B N 1
ATOM 2540 C CA . ILE B 1 15 ? -41 -11.266 18.25 1 29.94 15 ILE B CA 1
ATOM 2541 C C . ILE B 1 15 ? -40.406 -10.398 19.359 1 29.94 15 ILE B C 1
ATOM 2543 O O . ILE B 1 15 ? -39.188 -10.375 19.547 1 29.94 15 ILE B O 1
ATOM 2547 N N . ALA B 1 16 ? -41.125 -9.664 20.234 1 35.25 16 ALA B N 1
ATOM 2548 C CA . ALA B 1 16 ? -40.719 -8.828 21.359 1 35.25 16 ALA B CA 1
ATOM 2549 C C . ALA B 1 16 ? -40.094 -9.664 22.453 1 35.25 16 ALA B C 1
ATOM 2551 O O . ALA B 1 16 ? -39.219 -9.18 23.188 1 35.25 16 ALA B O 1
ATOM 2552 N N . ALA B 1 17 ? -40.594 -10.859 22.703 1 36.06 17 ALA B N 1
ATOM 2553 C CA . ALA B 1 17 ? -40.125 -11.633 23.859 1 36.06 17 ALA B CA 1
ATOM 2554 C C . ALA B 1 17 ? -38.719 -12.125 23.641 1 36.06 17 ALA B C 1
ATOM 2556 O O . ALA B 1 17 ? -37.938 -12.211 24.594 1 36.06 17 ALA B O 1
ATOM 2557 N N . THR B 1 18 ? -38.438 -12.406 22.391 1 34.28 18 THR B N 1
ATOM 2558 C CA . THR B 1 18 ? -37.125 -12.969 22.203 1 34.28 18 THR B CA 1
ATOM 2559 C C . THR B 1 18 ? -36.062 -11.883 22.328 1 34.28 18 THR B C 1
ATOM 2561 O O . THR B 1 18 ? -34.969 -12.125 22.844 1 34.28 18 THR B O 1
ATOM 2564 N N . LEU B 1 19 ? -36.344 -10.586 22.031 1 35.62 19 LEU B N 1
ATOM 2565 C CA . LEU B 1 19 ? -35.438 -9.469 22.188 1 35.62 19 LEU B CA 1
ATOM 2566 C C . LEU B 1 19 ? -35.219 -9.148 23.656 1 35.62 19 LEU B C 1
ATOM 2568 O O . LEU B 1 19 ? -34.094 -8.828 24.078 1 35.62 19 LEU B O 1
ATOM 2572 N N . GLY B 1 20 ? -36.125 -9.281 24.5 1 40.5 20 GLY B N 1
ATOM 2573 C CA . GLY B 1 20 ? -36.062 -9.086 25.938 1 40.5 20 GLY B CA 1
ATOM 2574 C C . GLY B 1 20 ? -35.156 -10.078 26.625 1 40.5 20 GLY B C 1
ATOM 2575 O O . GLY B 1 20 ? -34.375 -9.711 27.531 1 40.5 20 GLY B O 1
ATOM 2576 N N . ILE B 1 21 ? -35.281 -11.32 26.203 1 44.62 21 ILE B N 1
ATOM 2577 C CA . ILE B 1 21 ? -34.438 -12.32 26.844 1 44.62 21 ILE B CA 1
ATOM 2578 C C . ILE B 1 21 ? -32.969 -12.039 26.5 1 44.62 21 ILE B C 1
ATOM 2580 O O . ILE B 1 21 ? -32.094 -12.102 27.359 1 44.62 21 ILE B O 1
ATOM 2584 N N . LEU B 1 22 ? -32.688 -11.672 25.219 1 40.22 22 LEU B N 1
ATOM 2585 C CA . LEU B 1 22 ? -31.297 -11.414 24.828 1 40.22 22 LEU B CA 1
ATOM 2586 C C . LEU B 1 22 ? -30.781 -10.141 25.5 1 40.22 22 LEU B C 1
ATOM 2588 O O . LEU B 1 22 ? -29.641 -10.109 25.969 1 40.22 22 LEU B O 1
ATOM 2592 N N . LEU B 1 23 ? -31.547 -9.094 25.734 1 46.94 23 LEU B N 1
ATOM 2593 C CA . LEU B 1 23 ? -31.172 -7.91 26.5 1 46.94 23 LEU B CA 1
ATOM 2594 C C . LEU B 1 23 ? -31.062 -8.242 27.984 1 46.94 23 LEU B C 1
ATOM 2596 O O . LEU B 1 23 ? -30.172 -7.727 28.688 1 46.94 23 LEU B O 1
ATOM 2600 N N . GLY B 1 24 ? -31.828 -9.055 28.484 1 48.41 24 GLY B N 1
ATOM 2601 C CA . GLY B 1 24 ? -31.734 -9.508 29.859 1 48.41 24 GLY B CA 1
ATOM 2602 C C . GLY B 1 24 ? -30.5 -10.336 30.141 1 48.41 24 GLY B C 1
ATOM 2603 O O . GLY B 1 24 ? -29.828 -10.148 31.156 1 48.41 24 GLY B O 1
ATOM 2604 N N . LEU B 1 25 ? -30.219 -11.289 29.234 1 49.06 25 LEU B N 1
ATOM 2605 C CA . LEU B 1 25 ? -29 -12.07 29.391 1 49.06 25 LEU B CA 1
ATOM 2606 C C . LEU B 1 25 ? -27.766 -11.18 29.266 1 49.06 25 LEU B C 1
ATOM 2608 O O . LEU B 1 25 ? -26.781 -11.359 29.984 1 49.06 25 LEU B O 1
ATOM 2612 N N . GLN B 1 26 ? -27.641 -10.203 28.422 1 45.44 26 GLN B N 1
ATOM 2613 C CA . GLN B 1 26 ? -26.531 -9.258 28.344 1 45.44 26 GLN B CA 1
ATOM 2614 C C . GLN B 1 26 ? -26.469 -8.375 29.594 1 45.44 26 GLN B C 1
ATOM 2616 O O . GLN B 1 26 ? -25.391 -8.102 30.109 1 45.44 26 GLN B O 1
ATOM 2621 N N . ALA B 1 27 ? -27.516 -7.91 30.188 1 51.09 27 ALA B N 1
ATOM 2622 C CA . ALA B 1 27 ? -27.547 -7.125 31.422 1 51.09 27 ALA B CA 1
ATOM 2623 C C . ALA B 1 27 ? -27.109 -7.969 32.625 1 51.09 27 ALA B C 1
ATOM 2625 O O . ALA B 1 27 ? -26.391 -7.488 33.5 1 51.09 27 ALA B O 1
ATOM 2626 N N . HIS B 1 28 ? -27.594 -9.195 32.719 1 49.75 28 HIS B N 1
ATOM 2627 C CA . HIS B 1 28 ? -27.172 -10.07 33.812 1 49.75 28 HIS B CA 1
ATOM 2628 C C . HIS B 1 28 ? -25.672 -10.336 33.719 1 49.75 28 HIS B C 1
ATOM 2630 O O . HIS B 1 28 ? -24.984 -10.312 34.75 1 49.75 28 HIS B O 1
ATOM 2636 N N . ARG B 1 29 ? -25.109 -10.57 32.562 1 48.88 29 ARG B N 1
ATOM 2637 C CA . ARG B 1 29 ? -23.672 -10.797 32.469 1 48.88 29 ARG B CA 1
ATOM 2638 C C . ARG B 1 29 ? -22.906 -9.516 32.75 1 48.88 29 ARG B C 1
ATOM 2640 O O . ARG B 1 29 ? -21.859 -9.555 33.406 1 48.88 29 ARG B O 1
ATOM 2647 N N . GLN B 1 30 ? -23.312 -8.398 32.406 1 44.47 30 GLN B N 1
ATOM 2648 C CA . GLN B 1 30 ? -22.688 -7.133 32.781 1 44.47 30 GLN B CA 1
ATOM 2649 C C . GLN B 1 30 ? -22.766 -6.934 34.312 1 44.47 30 GLN B C 1
ATOM 2651 O O . GLN B 1 30 ? -21.812 -6.461 34.938 1 44.47 30 GLN B O 1
ATOM 2656 N N . ALA B 1 31 ? -23.766 -7.266 34.969 1 51.47 31 ALA B N 1
ATOM 2657 C CA . ALA B 1 31 ? -23.938 -7.078 36.406 1 51.47 31 ALA B CA 1
ATOM 2658 C C . ALA B 1 31 ? -23.109 -8.078 37.188 1 51.47 31 ALA B C 1
ATOM 2660 O O . ALA B 1 31 ? -22.703 -7.797 38.312 1 51.47 31 ALA B O 1
ATOM 2661 N N . THR B 1 32 ? -22.922 -9.266 36.594 1 50.12 32 THR B N 1
ATOM 2662 C CA . THR B 1 32 ? -22.141 -10.258 37.312 1 50.12 32 THR B CA 1
ATOM 2663 C C . THR B 1 32 ? -20.688 -10.281 36.812 1 50.12 32 THR B C 1
ATOM 2665 O O . THR B 1 32 ? -19.922 -11.188 37.156 1 50.12 32 THR B O 1
ATOM 2668 N N . GLY B 1 33 ? -20.125 -9.25 36.156 1 42.5 33 GLY B N 1
ATOM 2669 C CA . GLY B 1 33 ? -18.75 -9.047 35.75 1 42.5 33 GLY B CA 1
ATOM 2670 C C . GLY B 1 33 ? -18.344 -9.969 34.594 1 42.5 33 GLY B C 1
ATOM 2671 O O . GLY B 1 33 ? -17.141 -10.227 34.406 1 42.5 33 GLY B O 1
ATOM 2672 N N . GLN B 1 34 ? -19.234 -10.641 34.031 1 40.53 34 GLN B N 1
ATOM 2673 C CA . GLN B 1 34 ? -18.906 -11.555 32.969 1 40.53 34 GLN B CA 1
ATOM 2674 C C . GLN B 1 34 ? -18.875 -10.836 31.609 1 40.53 34 GLN B C 1
ATOM 2676 O O . GLN B 1 34 ? -19.562 -9.828 31.422 1 40.53 34 GLN B O 1
ATOM 2681 N N . THR B 1 35 ? -17.891 -11.117 30.75 1 37.62 35 THR B N 1
ATOM 2682 C CA . THR B 1 35 ? -17.672 -10.523 29.438 1 37.62 35 THR B CA 1
ATOM 2683 C C . THR B 1 35 ? -18.922 -10.648 28.562 1 37.62 35 THR B C 1
ATOM 2685 O O . THR B 1 35 ? -19.562 -11.703 28.531 1 37.62 35 THR B O 1
ATOM 2688 N N . PRO B 1 36 ? -19.391 -9.492 28.031 1 44.91 36 PRO B N 1
ATOM 2689 C CA . PRO B 1 36 ? -20.578 -9.594 27.188 1 44.91 36 PRO B CA 1
ATOM 2690 C C . PRO B 1 36 ? -20.406 -10.562 26.031 1 44.91 36 PRO B C 1
ATOM 2692 O O . PRO B 1 36 ? -19.281 -10.773 25.562 1 44.91 36 PRO B O 1
ATOM 2695 N N . LEU B 1 37 ? -21.359 -11.297 25.609 1 37.62 37 LEU B N 1
ATOM 2696 C CA . LEU B 1 37 ? -21.328 -12.352 24.609 1 37.62 37 LEU B CA 1
ATOM 2697 C C . LEU B 1 37 ? -20.859 -11.82 23.266 1 37.62 37 LEU B C 1
ATOM 2699 O O . LEU B 1 37 ? -20.156 -12.516 22.531 1 37.62 37 LEU B O 1
ATOM 2703 N N . PHE B 1 38 ? -21.469 -10.727 22.781 1 37.28 38 PHE B N 1
ATOM 2704 C CA . PHE B 1 38 ? -21.297 -10.375 21.375 1 37.28 38 PHE B CA 1
ATOM 2705 C C . PHE B 1 38 ? -20.219 -9.32 21.203 1 37.28 38 PHE B C 1
ATOM 2707 O O . PHE B 1 38 ? -20.125 -8.664 20.172 1 37.28 38 PHE B O 1
ATOM 2714 N N . VAL B 1 39 ? -19.734 -8.57 22.125 1 37.31 39 VAL B N 1
ATOM 2715 C CA . VAL B 1 39 ? -18.609 -7.66 21.891 1 37.31 39 VAL B CA 1
ATOM 2716 C C . VAL B 1 39 ? -17.328 -8.461 21.703 1 37.31 39 VAL B C 1
ATOM 2718 O O . VAL B 1 39 ? -16.906 -9.211 22.594 1 37.31 39 VAL B O 1
ATOM 2721 N N . PRO B 1 40 ? -16.938 -8.633 20.516 1 43.19 40 PRO B N 1
ATOM 2722 C CA . PRO B 1 40 ? -15.641 -9.312 20.484 1 43.19 40 PRO B CA 1
ATOM 2723 C C . PRO B 1 40 ? -14.695 -8.828 21.578 1 43.19 40 PRO B C 1
ATOM 2725 O O . PRO B 1 40 ? -14.703 -7.648 21.938 1 43.19 40 PRO B O 1
ATOM 2728 N N . PRO B 1 41 ? -14.305 -9.594 22.391 1 43.56 41 PRO B N 1
ATOM 2729 C CA . PRO B 1 41 ? -13.438 -9.188 23.484 1 43.56 41 PRO B CA 1
ATOM 2730 C C . PRO B 1 41 ? -12.289 -8.281 23.047 1 43.56 41 PRO B C 1
ATOM 2732 O O . PRO B 1 41 ? -11.734 -8.477 21.953 1 43.56 41 PRO B O 1
ATOM 2735 N N . LEU B 1 42 ? -12.336 -6.992 23.5 1 48.97 42 LEU B N 1
ATOM 2736 C CA . LEU B 1 42 ? -11.148 -6.148 23.438 1 48.97 42 LEU B CA 1
ATOM 2737 C C . LEU B 1 42 ? -9.906 -6.926 23.828 1 48.97 42 LEU B C 1
ATOM 2739 O O . LEU B 1 42 ? -9.875 -7.566 24.891 1 48.97 42 LEU B O 1
ATOM 2743 N N . ASP B 1 43 ? -9.219 -7.566 22.828 1 54.41 43 ASP B N 1
ATOM 2744 C CA . ASP B 1 43 ? -7.922 -8.188 23.078 1 54.41 43 ASP B CA 1
ATOM 2745 C C . ASP B 1 43 ? -6.777 -7.277 22.641 1 54.41 43 ASP B C 1
ATOM 2747 O O . ASP B 1 43 ? -7.008 -6.16 22.172 1 54.41 43 ASP B O 1
ATOM 2751 N N . ASN B 1 44 ? -5.648 -7.465 23.172 1 54.75 44 ASN B N 1
ATOM 2752 C CA . ASN B 1 44 ? -4.457 -6.664 22.906 1 54.75 44 ASN B CA 1
ATOM 2753 C C . ASN B 1 44 ? -3.924 -6.895 21.5 1 54.75 44 ASN B C 1
ATOM 2755 O O . ASN B 1 44 ? -2.764 -6.594 21.203 1 54.75 44 ASN B O 1
ATOM 2759 N N . LYS B 1 45 ? -4.941 -7.285 20.688 1 63.25 45 LYS B N 1
ATOM 2760 C CA . LYS B 1 45 ? -4.477 -7.551 19.328 1 63.25 45 LYS B CA 1
ATOM 2761 C C . LYS B 1 45 ? -4.488 -6.281 18.484 1 63.25 45 LYS B C 1
ATOM 2763 O O . LYS B 1 45 ? -5.324 -5.398 18.688 1 63.25 45 LYS B O 1
ATOM 2768 N N . TRP B 1 46 ? -3.338 -6.008 17.859 1 67.81 46 TRP B N 1
ATOM 2769 C CA . TRP B 1 46 ? -3.287 -4.879 16.938 1 67.81 46 TRP B CA 1
ATOM 2770 C C . TRP B 1 46 ? -3.609 -5.324 15.516 1 67.81 46 TRP B C 1
ATOM 2772 O O . TRP B 1 46 ? -3.365 -6.477 15.148 1 67.81 46 TRP B O 1
ATOM 2782 N N . VAL B 1 47 ? -4.352 -4.418 14.859 1 74.44 47 VAL B N 1
ATOM 2783 C CA . VAL B 1 47 ? -4.723 -4.66 13.469 1 74.44 47 VAL B CA 1
ATOM 2784 C C . VAL B 1 47 ? -4.18 -3.541 12.586 1 74.44 47 VAL B C 1
ATOM 2786 O O . VAL B 1 47 ? -4.242 -2.365 12.953 1 74.44 47 VAL B O 1
ATOM 2789 N N . GLU B 1 48 ? -3.514 -3.871 11.5 1 81.5 48 GLU B N 1
ATOM 2790 C CA . GLU B 1 48 ? -3.092 -2.898 10.492 1 81.5 48 GLU B CA 1
ATOM 2791 C C . GLU B 1 48 ? -3.979 -2.965 9.25 1 81.5 48 GLU B C 1
ATOM 2793 O O . GLU B 1 48 ? -4.238 -4.051 8.727 1 81.5 48 GLU B O 1
ATOM 2798 N N . LYS B 1 49 ? -4.512 -1.809 8.898 1 87.38 49 LYS B N 1
ATOM 2799 C CA . LYS B 1 49 ? -5.363 -1.696 7.719 1 87.38 49 LYS B CA 1
ATOM 2800 C C . LYS B 1 49 ? -4.746 -0.758 6.684 1 87.38 49 LYS B C 1
ATOM 2802 O O . LYS B 1 49 ? -4.129 0.246 7.039 1 87.38 49 LYS B O 1
ATOM 2807 N N . THR B 1 50 ? -4.926 -1.096 5.402 1 91.62 50 THR B N 1
ATOM 2808 C CA . THR B 1 50 ? -4.367 -0.314 4.305 1 91.62 50 THR B CA 1
ATOM 2809 C C . THR B 1 50 ? -5.477 0.385 3.523 1 91.62 50 THR B C 1
ATOM 2811 O O . THR B 1 50 ? -6.477 -0.238 3.16 1 91.62 50 THR B O 1
ATOM 2814 N N . TYR B 1 51 ? -5.297 1.688 3.289 1 93.88 51 TYR B N 1
ATOM 2815 C CA . TYR B 1 51 ? -6.238 2.531 2.559 1 93.88 51 TYR B CA 1
ATOM 2816 C C . TYR B 1 51 ? -5.559 3.197 1.367 1 93.88 51 TYR B C 1
ATOM 2818 O O . TYR B 1 51 ? -4.594 3.943 1.532 1 93.88 51 TYR B O 1
ATOM 2826 N N . CYS B 1 52 ? -6.105 2.984 0.132 1 94.06 52 CYS B N 1
ATOM 2827 C CA . CYS B 1 52 ? -5.449 3.533 -1.051 1 94.06 52 CYS B CA 1
ATOM 2828 C C . CYS B 1 52 ? -6.406 4.414 -1.845 1 94.06 52 CYS B C 1
ATOM 2830 O O . CYS B 1 52 ? -6.164 4.699 -3.02 1 94.06 52 CYS B O 1
ATOM 2832 N N . GLN B 1 53 ? -7.547 4.785 -1.2 1 91.94 53 GLN B N 1
ATOM 2833 C CA . GLN B 1 53 ? -8.508 5.688 -1.83 1 91.94 53 GLN B CA 1
ATOM 2834 C C . GLN B 1 53 ? -7.922 7.086 -1.998 1 91.94 53 GLN B C 1
ATOM 2836 O O . GLN B 1 53 ? -7.039 7.492 -1.238 1 91.94 53 GLN B O 1
ATOM 2841 N N . LYS B 1 54 ? -8.461 7.762 -3.018 1 93.69 54 LYS B N 1
ATOM 2842 C CA . LYS B 1 54 ? -8.078 9.164 -3.184 1 93.69 54 LYS B CA 1
ATOM 2843 C C . LYS B 1 54 ? -8.281 9.945 -1.887 1 93.69 54 LYS B C 1
ATOM 2845 O O . LYS B 1 54 ? -7.41 10.711 -1.478 1 93.69 54 LYS B O 1
ATOM 2850 N N . SER B 1 55 ? -9.414 9.781 -1.309 1 94.69 55 SER B N 1
ATOM 2851 C CA . SER B 1 55 ? -9.766 10.391 -0.033 1 94.69 55 SER B CA 1
ATOM 2852 C C . SER B 1 55 ? -10.75 9.523 0.746 1 94.69 55 SER B C 1
ATOM 2854 O O . SER B 1 55 ? -11.641 8.906 0.158 1 94.69 55 SER B O 1
ATOM 2856 N N . THR B 1 56 ? -10.5 9.391 1.977 1 93.75 56 THR B N 1
ATOM 2857 C CA . THR B 1 56 ? -11.414 8.719 2.891 1 93.75 56 THR B CA 1
ATOM 2858 C C . THR B 1 56 ? -11.102 9.086 4.34 1 93.75 56 THR B C 1
ATOM 2860 O O . THR B 1 56 ? -9.938 9.258 4.703 1 93.75 56 THR B O 1
ATOM 2863 N N . GLY B 1 57 ? -12.109 9.266 5.105 1 94.5 57 GLY B N 1
ATOM 2864 C CA . GLY B 1 57 ? -11.906 9.469 6.531 1 94.5 57 GLY B CA 1
ATOM 2865 C C . GLY B 1 57 ? -11.766 8.172 7.305 1 94.5 57 GLY B C 1
ATOM 2866 O O . GLY B 1 57 ? -12.656 7.324 7.281 1 94.5 57 GLY B O 1
ATOM 2867 N N . ILE B 1 58 ? -10.578 8.016 7.918 1 93.88 58 ILE B N 1
ATOM 2868 C CA . ILE B 1 58 ? -10.312 6.871 8.781 1 93.88 58 ILE B CA 1
ATOM 2869 C C . ILE B 1 58 ? -10.359 7.309 10.242 1 93.88 58 ILE B C 1
ATOM 2871 O O . ILE B 1 58 ? -9.555 8.133 10.68 1 93.88 58 ILE B O 1
ATOM 2875 N N . HIS B 1 59 ? -11.312 6.727 10.969 1 92.5 59 HIS B N 1
ATOM 2876 C CA . HIS B 1 59 ? -11.555 7.176 12.328 1 92.5 59 HIS B CA 1
ATOM 2877 C C . HIS B 1 59 ? -11.375 6.035 13.328 1 92.5 59 HIS B C 1
ATOM 2879 O O . HIS B 1 59 ? -12.352 5.469 13.82 1 92.5 59 HIS B O 1
ATOM 2885 N N . PRO B 1 60 ? -10.156 5.793 13.68 1 88.5 60 PRO B N 1
ATOM 2886 C CA . PRO B 1 60 ? -9.969 4.758 14.703 1 88.5 60 PRO B CA 1
ATOM 2887 C C . PRO B 1 60 ? -10.625 5.125 16.031 1 88.5 60 PRO B C 1
ATOM 2889 O O . PRO B 1 60 ? -10.586 6.289 16.438 1 88.5 60 PRO B O 1
ATOM 2892 N N . GLU B 1 61 ? -11.133 4.129 16.656 1 83.5 61 GLU B N 1
ATOM 2893 C CA . GLU B 1 61 ? -11.758 4.363 17.953 1 83.5 61 GLU B CA 1
ATOM 2894 C C . GLU B 1 61 ? -10.703 4.656 19.031 1 83.5 61 GLU B C 1
ATOM 2896 O O . GLU B 1 61 ? -9.617 4.074 19.016 1 83.5 61 GLU B O 1
ATOM 2901 N N . SER B 1 62 ? -11.047 5.598 19.859 1 85.19 62 SER B N 1
ATOM 2902 C CA . SER B 1 62 ? -10.172 5.965 20.969 1 85.19 62 SER B CA 1
ATOM 2903 C C . SER B 1 62 ? -10.977 6.387 22.188 1 85.19 62 SER B C 1
ATOM 2905 O O . SER B 1 62 ? -12.031 7.004 22.062 1 85.19 62 SER B O 1
ATOM 2907 N N . LYS B 1 63 ? -10.453 6.004 23.359 1 83.94 63 LYS B N 1
ATOM 2908 C CA . LYS B 1 63 ? -11.062 6.465 24.594 1 83.94 63 LYS B CA 1
ATOM 2909 C C . LYS B 1 63 ? -10.648 7.898 24.906 1 83.94 63 LYS B C 1
ATOM 2911 O O . LYS B 1 63 ? -11.289 8.57 25.719 1 83.94 63 LYS B O 1
ATOM 2916 N N . GLY B 1 64 ? -9.555 8.383 24.297 1 89 64 GLY B N 1
ATOM 2917 C CA . GLY B 1 64 ? -9.078 9.75 24.469 1 89 64 GLY B CA 1
ATOM 2918 C C . GLY B 1 64 ? -9.398 10.641 23.281 1 89 64 GLY B C 1
ATOM 2919 O O . GLY B 1 64 ? -10.516 10.609 22.75 1 89 64 GLY B O 1
ATOM 2920 N N . GLN B 1 65 ? -8.461 11.461 22.984 1 92.62 65 GLN B N 1
ATOM 2921 C CA . GLN B 1 65 ? -8.617 12.367 21.859 1 92.62 65 GLN B CA 1
ATOM 2922 C C . GLN B 1 65 ? -8.883 11.594 20.562 1 92.62 65 GLN B C 1
ATOM 2924 O O . GLN B 1 65 ? -8.234 10.578 20.297 1 92.62 65 GLN B O 1
ATOM 2929 N N . GLU B 1 66 ? -9.781 12.164 19.859 1 93.5 66 GLU B N 1
ATOM 2930 C CA . GLU B 1 66 ? -10.125 11.539 18.594 1 93.5 66 GLU B CA 1
ATOM 2931 C C . GLU B 1 66 ? -9.305 12.117 17.438 1 93.5 66 GLU B C 1
ATOM 2933 O O . GLU B 1 66 ? -9.008 13.312 17.422 1 93.5 66 GLU B O 1
ATOM 2938 N N . TYR B 1 67 ? -9.016 11.203 16.5 1 96.44 67 TYR B N 1
ATOM 2939 C CA . TYR B 1 67 ? -8.281 11.586 15.297 1 96.44 67 TYR B CA 1
ATOM 2940 C C . TYR B 1 67 ? -8.977 11.055 14.047 1 96.44 67 TYR B C 1
ATOM 2942 O O . TYR B 1 67 ? -9.703 10.062 14.109 1 96.44 67 TYR B O 1
ATOM 2950 N N . THR B 1 68 ? -8.789 11.719 12.984 1 97.12 68 THR B N 1
ATOM 2951 C CA . THR B 1 68 ? -9.18 11.25 11.664 1 97.12 68 THR B CA 1
ATOM 2952 C C . THR B 1 68 ? -7.988 11.273 10.703 1 97.12 68 THR B C 1
ATOM 2954 O O . THR B 1 68 ? -7.328 12.305 10.555 1 97.12 68 THR B O 1
ATOM 2957 N N . LEU B 1 69 ? -7.664 10.141 10.148 1 98 69 LEU B N 1
ATOM 2958 C CA . LEU B 1 69 ? -6.609 10.07 9.141 1 98 69 LEU B CA 1
ATOM 2959 C C . LEU B 1 69 ? -7.195 10.094 7.734 1 98 69 LEU B C 1
ATOM 2961 O O . LEU B 1 69 ? -8.367 9.766 7.539 1 98 69 LEU B O 1
ATOM 2965 N N . ASN B 1 70 ? -6.434 10.562 6.793 1 98.25 70 ASN B N 1
ATOM 2966 C CA . ASN B 1 70 ? -6.855 10.656 5.398 1 98.25 70 ASN B CA 1
ATOM 2967 C C . ASN B 1 70 ? -5.664 10.578 4.445 1 98.25 70 ASN B C 1
ATOM 2969 O O . ASN B 1 70 ? -4.699 11.328 4.594 1 98.25 70 ASN B O 1
ATOM 2973 N N . PRO B 1 71 ? -5.695 9.633 3.408 1 97.88 71 PRO B N 1
ATOM 2974 C CA . PRO B 1 71 ? -4.656 9.672 2.377 1 97.88 71 PRO B CA 1
ATOM 2975 C C . PRO B 1 71 ? -4.551 11.039 1.699 1 97.88 71 PRO B C 1
ATOM 2977 O O . PRO B 1 71 ? -3.447 11.484 1.367 1 97.88 71 PRO B O 1
ATOM 2980 N N . ASN B 1 72 ? -5.664 11.672 1.436 1 98.12 72 ASN B N 1
ATOM 2981 C CA . ASN B 1 72 ? -5.793 13.055 0.98 1 98.12 72 ASN B CA 1
ATOM 2982 C C . ASN B 1 72 ? -4.977 13.305 -0.284 1 98.12 72 ASN B C 1
ATOM 2984 O O . ASN B 1 72 ? -4.129 14.195 -0.314 1 98.12 72 ASN B O 1
ATOM 2988 N N . GLN B 1 73 ? -5.246 12.477 -1.334 1 97.5 73 GLN B N 1
ATOM 2989 C CA . GLN B 1 73 ? -4.648 12.672 -2.65 1 97.5 73 GLN B CA 1
ATOM 2990 C C . GLN B 1 73 ? -5.406 13.727 -3.449 1 97.5 73 GLN B C 1
ATOM 2992 O O . GLN B 1 73 ? -5.824 13.477 -4.582 1 97.5 73 GLN B O 1
ATOM 2997 N N . TRP B 1 74 ? -5.488 14.93 -2.947 1 95.38 74 TRP B N 1
ATOM 2998 C CA . TRP B 1 74 ? -6.441 15.93 -3.418 1 95.38 74 TRP B CA 1
ATOM 2999 C C . TRP B 1 74 ? -6.094 16.391 -4.832 1 95.38 74 TRP B C 1
ATOM 3001 O O . TRP B 1 74 ? -6.98 16.766 -5.605 1 95.38 74 TRP B O 1
ATOM 3011 N N . ALA B 1 75 ? -4.801 16.344 -5.23 1 94.56 75 ALA B N 1
ATOM 3012 C CA . ALA B 1 75 ? -4.438 16.844 -6.555 1 94.56 75 ALA B CA 1
ATOM 3013 C C . ALA B 1 75 ? -4.109 15.695 -7.5 1 94.56 75 ALA B C 1
ATOM 3015 O O . ALA B 1 75 ? -3.4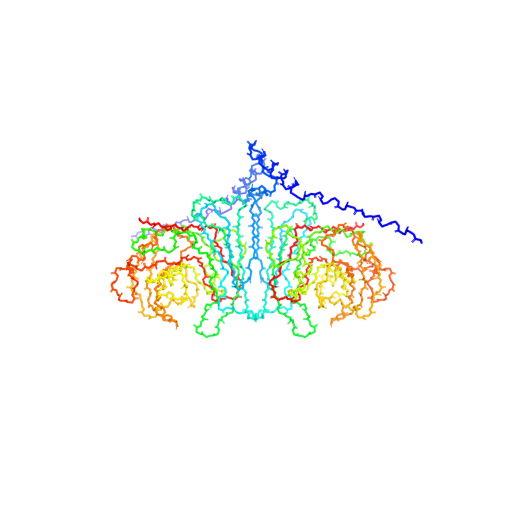38 15.891 -8.516 1 94.56 75 ALA B O 1
ATOM 3016 N N . TRP B 1 76 ? -4.426 14.477 -7.141 1 94.81 76 TRP B N 1
ATOM 3017 C CA . TRP B 1 76 ? -4.309 13.273 -7.965 1 94.81 76 TRP B CA 1
ATOM 3018 C C . TRP B 1 76 ? -5.684 12.773 -8.391 1 94.81 76 TRP B C 1
ATOM 3020 O O . TRP B 1 76 ? -6.629 12.781 -7.598 1 94.81 76 TRP B O 1
ATOM 3030 N N . ASN B 1 77 ? -5.785 12.375 -9.625 1 91.81 77 ASN B N 1
ATOM 3031 C CA . ASN B 1 77 ? -7.039 11.805 -10.102 1 91.81 77 ASN B CA 1
ATOM 3032 C C . ASN B 1 77 ? -6.855 10.359 -10.555 1 91.81 77 ASN B C 1
ATOM 3034 O O . ASN B 1 77 ? -5.777 9.984 -11.016 1 91.81 77 ASN B O 1
ATOM 3038 N N . LYS B 1 78 ? -7.988 9.617 -10.406 1 87.19 78 LYS B N 1
ATOM 3039 C CA . LYS B 1 78 ? -7.973 8.25 -10.922 1 87.19 78 LYS B CA 1
ATOM 3040 C C . LYS B 1 78 ? -7.555 8.227 -12.391 1 87.19 78 LYS B C 1
ATOM 3042 O O . LYS B 1 78 ? -8.031 9.031 -13.195 1 87.19 78 LYS B O 1
ATOM 3047 N N . GLY B 1 79 ? -6.668 7.324 -12.688 1 88 79 GLY B N 1
ATOM 3048 C CA . GLY B 1 79 ? -6.164 7.262 -14.047 1 88 79 GLY B CA 1
ATOM 3049 C C . GLY B 1 79 ? -4.82 7.953 -14.219 1 88 79 GLY B C 1
ATOM 3050 O O . GLY B 1 79 ? -4.113 7.711 -15.195 1 88 79 GLY B O 1
ATOM 3051 N N . ASP B 1 80 ? -4.484 8.859 -13.281 1 91.5 80 ASP B N 1
ATOM 3052 C CA . ASP B 1 80 ? -3.166 9.492 -13.312 1 91.5 80 ASP B CA 1
ATOM 3053 C C . ASP B 1 80 ? -2.086 8.531 -12.82 1 91.5 80 ASP B C 1
ATOM 3055 O O . ASP B 1 80 ? -2.371 7.609 -12.047 1 91.5 80 ASP B O 1
ATOM 3059 N N . ALA B 1 81 ? -0.839 8.82 -13.273 1 92.75 81 ALA B N 1
ATOM 3060 C CA . ALA B 1 81 ? 0.286 8.047 -12.75 1 92.75 81 ALA B CA 1
ATOM 3061 C C . ALA B 1 81 ? 0.519 8.359 -11.273 1 92.75 81 ALA B C 1
ATOM 3063 O O . ALA B 1 81 ? 0.263 9.477 -10.812 1 92.75 81 ALA B O 1
ATOM 3064 N N . GLY B 1 82 ? 1.069 7.289 -10.625 1 94.88 82 GLY B N 1
ATOM 3065 C CA . GLY B 1 82 ? 1.395 7.438 -9.211 1 94.88 82 GLY B CA 1
ATOM 3066 C C . GLY B 1 82 ? 0.373 6.797 -8.297 1 94.88 82 GLY B C 1
ATOM 3067 O O . GLY B 1 82 ? -0.69 6.363 -8.742 1 94.88 82 GLY B O 1
ATOM 3068 N N . PHE B 1 83 ? 0.743 6.715 -7.039 1 95.06 83 PHE B N 1
ATOM 3069 C CA . PHE B 1 83 ? -0.122 6.066 -6.059 1 95.06 83 PHE B CA 1
ATOM 3070 C C . PHE B 1 83 ? 0.215 6.531 -4.648 1 95.06 83 PHE B C 1
ATOM 3072 O O . PHE B 1 83 ? 1.283 7.098 -4.414 1 95.06 83 PHE B O 1
ATOM 3079 N N . LEU B 1 84 ? -0.726 6.344 -3.758 1 97.81 84 LEU B N 1
ATOM 3080 C CA . LEU B 1 84 ? -0.517 6.52 -2.324 1 97.81 84 LEU B CA 1
ATOM 3081 C C . LEU B 1 84 ? -1.419 5.582 -1.526 1 97.81 84 LEU B C 1
ATOM 3083 O O . LEU B 1 84 ? -2.613 5.473 -1.812 1 97.81 84 LEU B O 1
ATOM 3087 N N . CYS B 1 85 ? -0.772 4.844 -0.614 1 96.31 85 CYS B N 1
ATOM 3088 C CA . CYS B 1 85 ? -1.531 4.043 0.339 1 96.31 85 CYS B CA 1
ATOM 3089 C C . CYS B 1 85 ? -1.132 4.375 1.771 1 96.31 85 CYS B C 1
ATOM 3091 O O . CYS B 1 85 ? 0.047 4.594 2.059 1 96.31 85 CYS B O 1
ATOM 3093 N N . MET B 1 86 ? -2.105 4.426 2.594 1 96.75 86 MET B N 1
ATOM 3094 C CA . MET B 1 86 ? -1.918 4.699 4.016 1 96.75 86 MET B CA 1
ATOM 3095 C C . MET B 1 86 ? -2.189 3.455 4.852 1 96.75 86 MET B C 1
ATOM 3097 O O . MET B 1 86 ? -3.191 2.768 4.641 1 96.75 86 MET B O 1
ATOM 3101 N N . ASN B 1 87 ? -1.225 3.123 5.719 1 93.56 87 ASN B N 1
ATOM 3102 C CA . ASN B 1 87 ? -1.387 2.059 6.699 1 93.56 87 ASN B CA 1
ATOM 3103 C C . ASN B 1 87 ? -1.656 2.617 8.094 1 93.56 87 ASN B C 1
ATOM 3105 O O . ASN B 1 87 ? -0.91 3.469 8.578 1 93.56 87 ASN B O 1
ATOM 3109 N N . VAL B 1 88 ? -2.727 2.17 8.727 1 92.94 88 VAL B N 1
ATOM 3110 C CA . VAL B 1 88 ? -3.086 2.633 10.062 1 92.94 88 VAL B CA 1
ATOM 3111 C C . VAL B 1 88 ? -3.098 1.453 11.031 1 92.94 88 VAL B C 1
ATOM 3113 O O . VAL B 1 88 ? -3.713 0.42 10.758 1 92.94 88 VAL B O 1
ATOM 3116 N N . THR B 1 89 ? -2.4 1.616 12.07 1 86.62 89 THR B N 1
ATOM 3117 C CA . THR B 1 89 ? -2.383 0.602 13.117 1 86.62 89 THR B CA 1
ATOM 3118 C C . THR B 1 89 ? -3.326 0.982 14.258 1 86.62 89 THR B C 1
ATOM 3120 O O . THR B 1 89 ? -3.23 2.08 14.812 1 86.62 89 THR B O 1
ATOM 3123 N N . THR B 1 90 ? -4.207 0.076 14.508 1 80.38 90 THR B N 1
ATOM 3124 C CA . THR B 1 90 ? -5.129 0.328 15.609 1 80.38 90 THR B CA 1
ATOM 3125 C C . THR B 1 90 ? -5.09 -0.815 16.625 1 80.38 90 THR B C 1
ATOM 3127 O O . THR B 1 90 ? -4.664 -1.926 16.297 1 80.38 90 THR B O 1
ATOM 3130 N N . TYR B 1 91 ? -5.457 -0.469 17.812 1 74.75 91 TYR B N 1
ATOM 3131 C CA . TYR B 1 91 ? -5.543 -1.453 18.875 1 74.75 91 TYR B CA 1
ATOM 3132 C C . TYR B 1 91 ? -6.992 -1.796 19.188 1 74.75 91 TYR B C 1
ATOM 3134 O O . TYR B 1 91 ? -7.84 -0.906 19.297 1 74.75 91 TYR B O 1
ATOM 3142 N N . ASN B 1 92 ? -7.246 -3.078 19.312 1 69 92 ASN B N 1
ATOM 3143 C CA . ASN B 1 92 ? -8.609 -3.521 19.578 1 69 92 ASN B CA 1
ATOM 3144 C C . ASN B 1 92 ? -9.133 -2.973 20.891 1 69 92 ASN B C 1
ATOM 3146 O O . ASN B 1 92 ? -10.336 -2.713 21.031 1 69 92 ASN B O 1
ATOM 3150 N N . ASN B 1 93 ? -8.219 -2.783 21.797 1 70 93 ASN B N 1
ATOM 3151 C CA . ASN B 1 93 ? -8.68 -2.322 23.109 1 70 93 ASN B CA 1
ATOM 3152 C C . ASN B 1 93 ? -8.828 -0.804 23.156 1 70 93 ASN B C 1
ATOM 3154 O O . ASN B 1 93 ? -9.227 -0.241 24.172 1 70 93 ASN B O 1
ATOM 3158 N N . GLN B 1 94 ? -8.5 -0.146 22.156 1 69.94 94 GLN B N 1
ATOM 3159 C CA . GLN B 1 94 ? -8.688 1.282 21.922 1 69.94 94 GLN B CA 1
ATOM 3160 C C . GLN B 1 94 ? -7.918 2.111 22.953 1 69.94 94 GLN B C 1
ATOM 3162 O O . GLN B 1 94 ? -8.312 3.232 23.266 1 69.94 94 GLN B O 1
ATOM 3167 N N . THR B 1 95 ? -6.883 1.493 23.625 1 71.31 95 THR B N 1
ATOM 3168 C CA . THR B 1 95 ? -6.09 2.199 24.625 1 71.31 95 THR B CA 1
ATOM 3169 C C . THR B 1 95 ? -4.742 2.627 24.031 1 71.31 95 THR B C 1
ATOM 3171 O O . THR B 1 95 ? -4.129 1.882 23.266 1 71.31 95 THR B O 1
ATOM 3174 N N . TYR B 1 96 ? -4.473 3.852 24.391 1 77.31 96 TYR B N 1
ATOM 3175 C CA . TYR B 1 96 ? -3.199 4.426 23.984 1 77.31 96 TYR B CA 1
ATOM 3176 C C . TYR B 1 96 ? -2.402 4.91 25.188 1 77.31 96 TYR B C 1
ATOM 3178 O O . TYR B 1 96 ? -2.916 4.938 26.312 1 77.31 96 TYR B O 1
ATOM 3186 N N . ALA B 1 97 ? -1.19 5.254 25.016 1 75.25 97 ALA B N 1
ATOM 3187 C CA . ALA B 1 97 ? -0.261 5.57 26.094 1 75.25 97 ALA B CA 1
ATOM 3188 C C . ALA B 1 97 ? -0.753 6.762 26.922 1 75.25 97 ALA B C 1
ATOM 3190 O O . ALA B 1 97 ? -0.583 6.797 28.141 1 75.25 97 ALA B O 1
ATOM 3191 N N . THR B 1 98 ? -1.253 7.75 26.219 1 85.94 98 THR B N 1
ATOM 3192 C CA . THR B 1 98 ? -1.816 8.93 26.875 1 85.94 98 THR B CA 1
ATOM 3193 C C . THR B 1 98 ? -3.18 9.273 26.281 1 85.94 98 THR B C 1
ATOM 3195 O O . THR B 1 98 ? -3.619 8.641 25.312 1 85.94 98 THR B O 1
ATOM 3198 N N . GLU B 1 99 ? -3.801 10.297 26.844 1 89.94 99 GLU B N 1
ATOM 3199 C CA . GLU B 1 99 ? -5.113 10.734 26.391 1 89.94 99 GLU B CA 1
ATOM 3200 C C . GLU B 1 99 ? -5.031 11.336 24.984 1 89.94 99 GLU B C 1
ATOM 3202 O O . GLU B 1 99 ? -6.031 11.375 24.25 1 89.94 99 GLU B O 1
ATOM 3207 N N . THR B 1 100 ? -3.818 11.781 24.578 1 94.81 100 THR B N 1
ATOM 3208 C CA . THR B 1 100 ? -3.719 12.492 23.312 1 94.81 100 THR B CA 1
ATOM 3209 C C . THR B 1 100 ? -2.836 11.734 22.328 1 94.81 100 THR B C 1
ATOM 3211 O O . THR B 1 100 ? -2.451 12.273 21.297 1 94.81 100 THR B O 1
ATOM 3214 N N . THR B 1 101 ? -2.51 10.5 22.703 1 93.62 101 THR B N 1
ATOM 3215 C CA . THR B 1 101 ? -1.705 9.68 21.797 1 93.62 101 THR B CA 1
ATOM 3216 C C . THR B 1 101 ? -2.502 9.305 20.547 1 93.62 101 THR B C 1
ATOM 3218 O O . THR B 1 101 ? -3.648 8.867 20.641 1 93.62 101 THR B O 1
ATOM 3221 N N . ALA B 1 102 ? -1.913 9.516 19.406 1 95.06 102 ALA B N 1
ATOM 3222 C CA . ALA B 1 102 ? -2.549 9.195 18.141 1 95.06 102 ALA B CA 1
ATOM 3223 C C . ALA B 1 102 ? -2.188 7.781 17.672 1 95.06 102 ALA B C 1
ATOM 3225 O O . ALA B 1 102 ? -1.164 7.234 18.094 1 95.06 102 ALA B O 1
ATOM 3226 N N . PRO B 1 103 ? -3.061 7.152 16.828 1 93 103 PRO B N 1
ATOM 3227 C CA . PRO B 1 103 ? -2.66 5.879 16.234 1 93 103 PRO B CA 1
ATOM 3228 C C . PRO B 1 103 ? -1.421 6.008 15.352 1 93 103 PRO B C 1
ATOM 3230 O O . PRO B 1 103 ? -1.248 7.02 14.664 1 93 103 PRO B O 1
ATOM 3233 N N . GLN B 1 104 ? -0.607 4.934 15.352 1 92.56 104 GLN B N 1
ATOM 3234 C CA . GLN B 1 104 ? 0.527 4.875 14.438 1 92.56 104 GLN B CA 1
ATOM 3235 C C . GLN B 1 104 ? 0.061 4.742 12.992 1 92.56 104 GLN B C 1
ATOM 3237 O O . GLN B 1 104 ? -0.927 4.059 12.711 1 92.56 104 GLN B O 1
ATOM 3242 N N . PHE B 1 105 ? 0.793 5.387 12.117 1 95.56 105 PHE B N 1
ATOM 3243 C CA . PHE B 1 105 ? 0.456 5.219 10.711 1 95.56 105 PHE B CA 1
ATOM 3244 C C . PHE B 1 105 ? 1.69 5.402 9.836 1 95.56 105 PHE B C 1
ATOM 3246 O O . PHE B 1 105 ? 2.709 5.922 10.289 1 95.56 105 PHE B O 1
ATOM 3253 N N . SER B 1 106 ? 1.615 4.902 8.672 1 95.69 106 SER B N 1
ATOM 3254 C CA . SER B 1 106 ? 2.613 5.117 7.629 1 95.69 106 SER B CA 1
ATOM 3255 C C . SER B 1 106 ? 1.957 5.289 6.262 1 95.69 106 SER B C 1
ATOM 3257 O O . SER B 1 106 ? 0.797 4.918 6.074 1 95.69 106 SER B O 1
ATOM 3259 N N . VAL B 1 107 ? 2.646 5.938 5.422 1 97.62 107 VAL B N 1
ATOM 3260 C CA . VAL B 1 107 ? 2.199 6.184 4.055 1 97.62 107 VAL B CA 1
ATOM 3261 C C . VAL B 1 107 ? 3.275 5.734 3.07 1 97.62 107 VAL B C 1
ATOM 3263 O O . VAL B 1 107 ? 4.465 5.984 3.285 1 97.62 107 VAL B O 1
ATOM 3266 N N . VAL B 1 108 ? 2.895 4.996 2.068 1 96.75 108 VAL B N 1
ATOM 3267 C CA . VAL B 1 108 ? 3.785 4.695 0.952 1 96.75 108 VAL B CA 1
ATOM 3268 C C . VAL B 1 108 ? 3.262 5.355 -0.321 1 96.75 108 VAL B C 1
ATOM 3270 O O . VAL B 1 108 ? 2.064 5.297 -0.61 1 96.75 108 VAL B O 1
ATOM 3273 N N . TRP B 1 109 ? 4.168 6.031 -1.033 1 97.94 109 TRP B N 1
ATOM 3274 C CA . TRP B 1 109 ? 3.709 6.75 -2.219 1 97.94 109 TRP B CA 1
ATOM 3275 C C . TRP B 1 109 ? 4.828 6.871 -3.248 1 97.94 109 TRP B C 1
ATOM 3277 O O . TRP B 1 109 ? 6.008 6.73 -2.916 1 97.94 109 TRP B O 1
ATOM 3287 N N . GLU B 1 110 ? 4.473 7.074 -4.465 1 96.94 110 GLU B N 1
ATOM 3288 C CA . GLU B 1 110 ? 5.312 7.477 -5.59 1 96.94 110 GLU B CA 1
ATOM 3289 C C . GLU B 1 110 ? 4.512 8.273 -6.617 1 96.94 110 GLU B C 1
ATOM 3291 O O . GLU B 1 110 ? 3.5 7.797 -7.129 1 96.94 110 GLU B O 1
ATOM 3296 N N . TYR B 1 111 ? 4.91 9.477 -6.832 1 97.31 111 TYR B N 1
ATOM 3297 C CA . TYR B 1 111 ? 4.328 10.336 -7.859 1 97.31 111 TYR B CA 1
ATOM 3298 C C . TYR B 1 111 ? 5.402 10.859 -8.805 1 97.31 111 TYR B C 1
ATOM 3300 O O . TYR B 1 111 ? 6.531 11.133 -8.383 1 97.31 111 TYR B O 1
ATOM 3308 N N . PRO B 1 112 ? 5.008 10.984 -10.094 1 95.88 112 PRO B N 1
ATOM 3309 C CA . PRO B 1 112 ? 5.918 11.71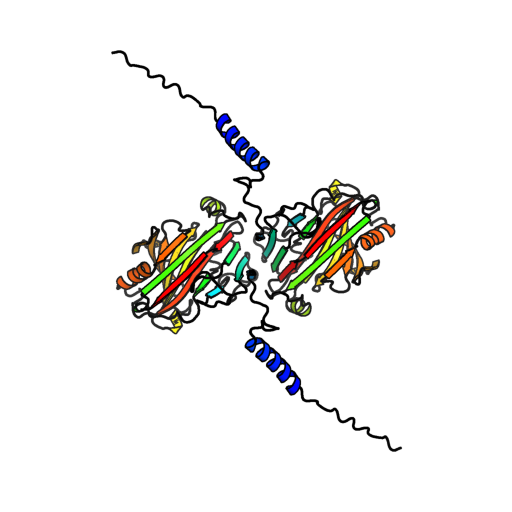9 -10.977 1 95.88 112 PRO B CA 1
ATOM 3310 C C . PRO B 1 112 ? 5.941 13.219 -10.68 1 95.88 112 PRO B C 1
ATOM 3312 O O . PRO B 1 112 ? 5.059 13.727 -9.984 1 95.88 112 PRO B O 1
ATOM 3315 N N . GLN B 1 113 ? 6.996 13.883 -11.164 1 95.25 113 GLN B N 1
ATOM 3316 C CA . GLN B 1 113 ? 6.996 15.336 -11.039 1 95.25 113 GLN B CA 1
ATOM 3317 C C . GLN B 1 113 ? 5.801 15.945 -11.766 1 95.25 113 GLN B C 1
ATOM 3319 O O . GLN B 1 113 ? 5.531 15.609 -12.922 1 95.25 113 GLN B O 1
ATOM 3324 N N . ALA B 1 114 ? 4.957 16.703 -11.055 1 91.94 114 ALA B N 1
ATOM 3325 C CA . ALA B 1 114 ? 3.787 17.359 -11.641 1 91.94 114 ALA B CA 1
ATOM 3326 C C . ALA B 1 114 ? 4.195 18.312 -12.766 1 91.94 114 ALA B C 1
ATOM 3328 O O . ALA B 1 114 ? 5.281 18.891 -12.727 1 91.94 114 ALA B O 1
ATOM 3329 N N . GLU B 1 115 ? 3.158 18.312 -13.719 1 85.31 115 GLU B N 1
ATOM 3330 C CA . GLU B 1 115 ? 3.332 19.281 -14.797 1 85.31 115 GLU B CA 1
ATOM 3331 C C . GLU B 1 115 ? 2.635 20.609 -14.469 1 85.31 115 GLU B C 1
ATOM 3333 O O . GLU B 1 115 ? 1.562 20.609 -13.859 1 85.31 115 GLU B O 1
ATOM 3338 N N . GLY B 1 116 ? 3.309 21.719 -14.188 1 83 116 GLY B N 1
ATOM 3339 C CA . GLY B 1 116 ? 2.654 23 -13.969 1 83 116 GLY B CA 1
ATOM 3340 C C . GLY B 1 116 ? 3.035 23.641 -12.648 1 83 116 GLY B C 1
ATOM 3341 O O . GLY B 1 116 ? 4.094 23.344 -12.094 1 83 116 GLY B O 1
ATOM 3342 N N . ASP B 1 117 ? 1.998 24.375 -12.156 1 82.75 117 ASP B N 1
ATOM 3343 C CA . ASP B 1 117 ? 2.324 25.25 -11.031 1 82.75 117 ASP B CA 1
ATOM 3344 C C . ASP B 1 117 ? 1.936 24.594 -9.703 1 82.75 117 ASP B C 1
ATOM 3346 O O . ASP B 1 117 ? 2.264 25.125 -8.633 1 82.75 117 ASP B O 1
ATOM 3350 N N . GLN B 1 118 ? 1.282 23.469 -9.781 1 87.75 118 GLN B N 1
ATOM 3351 C CA . GLN B 1 118 ? 0.876 22.766 -8.57 1 87.75 118 GLN B CA 1
ATOM 3352 C C . GLN B 1 118 ? 1.727 21.516 -8.359 1 87.75 118 GLN B C 1
ATOM 3354 O O . GLN B 1 118 ? 1.418 20.453 -8.891 1 87.75 118 GLN B O 1
ATOM 3359 N N . PRO B 1 119 ? 2.697 21.688 -7.492 1 94.12 119 PRO B N 1
ATOM 3360 C CA . PRO B 1 119 ? 3.678 20.594 -7.426 1 94.12 119 PRO B CA 1
ATOM 3361 C C . PRO B 1 119 ? 3.264 19.484 -6.457 1 94.12 119 PRO B C 1
ATOM 3363 O O . PRO B 1 119 ? 3.859 18.406 -6.465 1 94.12 119 PRO B O 1
ATOM 3366 N N . VAL B 1 120 ? 2.295 19.75 -5.547 1 96.69 120 VAL B N 1
ATOM 3367 C CA . VAL B 1 120 ? 1.897 18.797 -4.516 1 96.69 120 VAL B CA 1
ATOM 3368 C C . VAL B 1 120 ? 0.782 17.906 -5.047 1 96.69 120 VAL B C 1
ATOM 3370 O O . VAL B 1 120 ? -0.206 18.391 -5.602 1 96.69 120 VAL B O 1
ATOM 3373 N N . HIS B 1 121 ? 0.961 16.547 -4.859 1 97.5 121 HIS B N 1
ATOM 3374 C CA . HIS B 1 121 ? -0.069 15.602 -5.281 1 97.5 121 HIS B CA 1
ATOM 3375 C C . HIS B 1 121 ? -1.009 15.258 -4.129 1 97.5 121 HIS B C 1
ATOM 3377 O O . HIS B 1 121 ? -2.193 15 -4.348 1 97.5 121 HIS B O 1
ATOM 3383 N N . ALA B 1 122 ? -0.451 15.203 -2.961 1 98.44 122 ALA B N 1
ATOM 3384 C CA . ALA B 1 122 ? -1.211 14.695 -1.821 1 98.44 122 ALA B CA 1
ATOM 3385 C C . ALA B 1 122 ? -0.67 15.258 -0.509 1 98.44 122 ALA B C 1
ATOM 3387 O O . ALA B 1 122 ? 0.475 15.711 -0.446 1 98.44 122 ALA B O 1
ATOM 3388 N N . PHE B 1 123 ? -1.453 15.281 0.504 1 98.62 123 PHE B N 1
ATOM 3389 C CA . PHE B 1 123 ? -1.068 15.586 1.878 1 98.62 123 PHE B CA 1
ATOM 3390 C C . PHE B 1 123 ? -1.686 14.586 2.846 1 98.62 123 PHE B C 1
ATOM 3392 O O . PHE B 1 123 ? -2.557 14.938 3.643 1 98.62 123 PHE B O 1
ATOM 3399 N N . PRO B 1 124 ? -1.245 13.297 2.773 1 98.81 124 PRO B N 1
ATOM 3400 C CA . PRO B 1 124 ? -1.718 12.375 3.814 1 98.81 124 PRO B CA 1
ATOM 3401 C C . PRO B 1 124 ? -1.466 12.906 5.223 1 98.81 124 PRO B C 1
ATOM 3403 O O . PRO B 1 124 ? -0.382 13.422 5.512 1 98.81 124 PRO B O 1
ATOM 3406 N N . ASN B 1 125 ? -2.5 12.758 6.074 1 98.75 125 ASN B N 1
ATOM 3407 C CA . ASN B 1 125 ? -2.381 13.414 7.371 1 98.75 125 ASN B CA 1
ATOM 3408 C C . ASN B 1 125 ? -3.287 12.766 8.414 1 98.75 125 ASN B C 1
ATOM 3410 O O . ASN B 1 125 ? -4.078 11.875 8.086 1 98.75 125 ASN B O 1
ATOM 3414 N N . ILE B 1 126 ? -3.027 13.141 9.617 1 98.62 126 ILE B N 1
ATOM 3415 C CA . ILE B 1 126 ? -3.867 12.844 10.773 1 98.62 126 ILE B CA 1
ATOM 3416 C C . ILE B 1 126 ? -4.355 14.148 11.406 1 98.62 126 ILE B C 1
ATOM 3418 O O . ILE B 1 126 ? -3.553 15.023 11.742 1 98.62 126 ILE B O 1
ATOM 3422 N N . LYS B 1 127 ? -5.652 14.312 11.477 1 98.31 127 LYS B N 1
ATOM 3423 C CA . LYS B 1 127 ? -6.293 15.539 11.945 1 98.31 127 LYS B CA 1
ATOM 3424 C C . LYS B 1 127 ? -6.852 15.352 13.359 1 98.31 127 LYS B C 1
ATOM 3426 O O . LYS B 1 127 ? -7.402 14.297 13.68 1 98.31 127 LYS B O 1
ATOM 3431 N N . VAL B 1 128 ? -6.637 16.359 14.188 1 97.69 128 VAL B N 1
ATOM 3432 C CA . VAL B 1 128 ? -7.281 16.375 15.5 1 97.69 128 VAL B CA 1
ATOM 3433 C C . VAL B 1 128 ? -8.797 16.516 15.328 1 97.69 128 VAL B C 1
ATOM 3435 O O . VAL B 1 128 ? -9.266 17.406 14.617 1 97.69 128 VAL B O 1
ATOM 3438 N N . ASP B 1 129 ? -9.484 15.578 15.922 1 94.5 129 ASP B N 1
ATOM 3439 C CA . ASP B 1 129 ? -10.945 15.578 15.852 1 94.5 129 ASP B CA 1
ATOM 3440 C C . ASP B 1 129 ? -11.562 15.641 17.25 1 94.5 129 ASP B C 1
ATOM 3442 O O . ASP B 1 129 ? -10.844 15.719 18.25 1 94.5 129 ASP B O 1
ATOM 3446 N N . GLY B 1 130 ? -12.906 15.734 17.266 1 88.12 130 GLY B N 1
ATOM 3447 C CA . GLY B 1 130 ? -13.602 15.844 18.531 1 88.12 130 GLY B CA 1
ATOM 3448 C C . GLY B 1 130 ? -13.938 17.266 18.906 1 88.12 130 GLY B C 1
ATOM 3449 O O . GLY B 1 130 ? -14.172 18.109 18.047 1 88.12 130 GLY B O 1
ATOM 3450 N N . ASP B 1 131 ? -13.844 17.516 20.234 1 89.19 131 ASP B N 1
ATOM 3451 C CA . ASP B 1 131 ? -14.406 18.781 20.719 1 89.19 131 ASP B CA 1
ATOM 3452 C C . ASP B 1 131 ? -13.312 19.797 21.031 1 89.19 131 ASP B C 1
ATOM 3454 O O . ASP B 1 131 ? -13.586 20.875 21.562 1 89.19 131 ASP B O 1
ATOM 3458 N N . VAL B 1 132 ? -12.18 19.469 20.656 1 92.56 132 VAL B N 1
ATOM 3459 C CA . VAL B 1 132 ? -11.078 20.359 21 1 92.56 132 VAL B CA 1
ATOM 3460 C C . VAL B 1 132 ? -11.109 21.594 20.109 1 92.56 132 VAL B C 1
ATOM 3462 O O . VAL B 1 132 ? -10.797 22.703 20.562 1 92.56 132 VAL B O 1
ATOM 3465 N N . LEU B 1 133 ? -11.453 21.438 18.844 1 95.56 133 LEU B N 1
ATOM 3466 C CA . LEU B 1 133 ? -11.562 22.531 17.875 1 95.56 133 LEU B CA 1
ATOM 3467 C C . LEU B 1 133 ? -12.984 22.641 17.344 1 95.56 133 LEU B C 1
ATOM 3469 O O . LEU B 1 133 ? -13.734 21.656 17.344 1 95.56 133 LEU B O 1
ATOM 3473 N N . PRO B 1 134 ? -13.438 23.844 17.016 1 97.19 134 PRO B N 1
ATOM 3474 C CA . PRO B 1 134 ? -12.719 25.109 16.906 1 97.19 134 PRO B CA 1
ATOM 3475 C C . PRO B 1 134 ? -12.547 25.812 18.25 1 97.19 134 PRO B C 1
ATOM 3477 O O . PRO B 1 134 ? -13.336 25.609 19.156 1 97.19 134 PRO B O 1
ATOM 3480 N N . ALA B 1 135 ? -11.469 26.609 18.344 1 97.81 135 ALA B N 1
ATOM 3481 C CA . ALA B 1 135 ? -11.18 27.438 19.516 1 97.81 135 ALA B CA 1
ATOM 3482 C C . ALA B 1 135 ? -10.625 28.797 19.109 1 97.81 135 ALA B C 1
ATOM 3484 O O . ALA B 1 135 ? -9.844 28.891 18.172 1 97.81 135 ALA B O 1
ATOM 3485 N N . LYS B 1 136 ? -11.039 29.812 19.844 1 97.69 136 LYS B N 1
ATOM 3486 C CA . LYS B 1 136 ? -10.398 31.094 19.609 1 97.69 136 LYS B CA 1
ATOM 3487 C C . LYS B 1 136 ? -8.906 31.031 19.922 1 97.69 136 LYS B C 1
ATOM 3489 O O . LYS B 1 136 ? -8.5 30.406 20.906 1 97.69 136 LYS B O 1
ATOM 3494 N N . LEU B 1 137 ? -8.125 31.703 19.109 1 97.75 137 LEU B N 1
ATOM 3495 C CA . LEU B 1 137 ? -6.672 31.625 19.266 1 97.75 137 LEU B CA 1
ATOM 3496 C C . LEU B 1 137 ? -6.242 32.156 20.625 1 97.75 137 LEU B C 1
ATOM 3498 O O . LEU B 1 137 ? -5.32 31.594 21.234 1 97.75 137 LEU B O 1
ATOM 3502 N N . GLN B 1 138 ? -6.906 33.156 21.125 1 96.06 138 GLN B N 1
ATOM 3503 C CA . GLN B 1 138 ? -6.551 33.719 22.406 1 96.06 138 GLN B CA 1
ATOM 3504 C C . GLN B 1 138 ? -6.824 32.75 23.547 1 96.06 138 GLN B C 1
ATOM 3506 O O . GLN B 1 138 ? -6.25 32.844 24.625 1 96.06 138 GLN B O 1
ATOM 3511 N N . SER B 1 139 ? -7.688 31.75 23.312 1 96.81 139 SER B N 1
ATOM 3512 C CA . SER B 1 139 ? -8.039 30.781 24.344 1 96.81 139 SER B CA 1
ATOM 3513 C C . SER B 1 139 ? -7.09 29.594 24.328 1 96.81 139 SER B C 1
ATOM 3515 O O . SER B 1 139 ? -7.102 28.766 25.234 1 96.81 139 SER B O 1
ATOM 3517 N N . VAL B 1 140 ? -6.273 29.422 23.312 1 97.25 140 VAL B N 1
ATOM 3518 C CA . VAL B 1 140 ? -5.328 28.312 23.203 1 97.25 140 VAL B CA 1
ATOM 3519 C C . VAL B 1 140 ? -4.062 28.641 23.984 1 97.25 140 VAL B C 1
ATOM 3521 O O . VAL B 1 140 ? -3.299 29.531 23.609 1 97.25 140 VAL B O 1
ATOM 3524 N N . SER B 1 141 ? -3.818 27.922 25.062 1 96.25 141 SER B N 1
ATOM 3525 C CA . SER B 1 141 ? -2.676 28.203 25.922 1 96.25 141 SER B CA 1
ATOM 3526 C C . SER B 1 141 ? -1.423 27.484 25.422 1 96.25 141 SER B C 1
ATOM 3528 O O . SER B 1 141 ? -0.309 27.984 25.578 1 96.25 141 SER B O 1
ATOM 3530 N N . SER B 1 142 ? -1.643 26.281 24.891 1 97.81 142 SER B N 1
ATOM 3531 C CA . SER B 1 142 ? -0.493 25.531 24.375 1 97.81 142 SER B CA 1
ATOM 3532 C C . SER B 1 142 ? -0.906 24.547 23.281 1 97.81 142 SER B C 1
ATOM 3534 O O . SER B 1 142 ? -2.064 24.141 23.219 1 97.81 142 SER B O 1
ATOM 3536 N N . ILE B 1 143 ? 0.008 24.297 22.422 1 98.38 143 ILE B N 1
ATOM 3537 C CA . ILE B 1 143 ? -0.104 23.25 21.406 1 98.38 143 ILE B CA 1
ATOM 3538 C C . ILE B 1 143 ? 1.1 22.312 21.484 1 98.38 143 ILE B C 1
ATOM 3540 O O . ILE B 1 143 ? 2.105 22.531 20.812 1 98.38 143 ILE B O 1
ATOM 3544 N N . GLY B 1 144 ? 0.935 21.281 22.281 1 97.69 144 GLY B N 1
ATOM 3545 C CA . GLY B 1 144 ? 2.01 20.312 22.469 1 97.69 144 GLY B CA 1
ATOM 3546 C C . GLY B 1 144 ? 2.096 19.281 21.359 1 97.69 144 GLY B C 1
ATOM 3547 O O . GLY B 1 144 ? 1.086 18.688 20.984 1 97.69 144 GLY B O 1
ATOM 3548 N N . ILE B 1 145 ? 3.301 19.156 20.828 1 97.94 145 ILE B N 1
ATOM 3549 C CA . ILE B 1 145 ? 3.576 18.125 19.828 1 97.94 145 ILE B CA 1
ATOM 3550 C C . ILE B 1 145 ? 4.645 17.172 20.359 1 97.94 145 ILE B C 1
ATOM 3552 O O . ILE B 1 145 ? 5.707 17.594 20.812 1 97.94 145 ILE B O 1
ATOM 3556 N N . ASP B 1 146 ? 4.332 15.953 20.469 1 96.88 146 ASP B N 1
ATOM 3557 C CA . ASP B 1 146 ? 5.27 14.867 20.719 1 96.88 146 ASP B CA 1
ATOM 3558 C C . ASP B 1 146 ? 5.289 13.883 19.547 1 96.88 146 ASP B C 1
ATOM 3560 O O . ASP B 1 146 ? 4.367 13.078 19.391 1 96.88 146 ASP B O 1
ATOM 3564 N N . MET B 1 147 ? 6.43 13.984 18.75 1 96.75 147 MET B N 1
ATOM 3565 C CA . MET B 1 147 ? 6.371 13.164 17.547 1 96.75 147 MET B CA 1
ATOM 3566 C C . MET B 1 147 ? 7.75 12.617 17.188 1 96.75 147 MET B C 1
ATOM 3568 O O . MET B 1 147 ? 8.766 13.227 17.516 1 96.75 147 MET B O 1
ATOM 3572 N N . SER B 1 148 ? 7.738 11.492 16.594 1 96 148 SER B N 1
ATOM 3573 C CA . SER B 1 148 ? 8.844 10.906 15.844 1 96 148 SER B CA 1
ATOM 3574 C C . SER B 1 148 ? 8.391 10.383 14.484 1 96 148 SER B C 1
ATOM 3576 O O . SER B 1 148 ? 7.285 9.844 14.367 1 96 148 SER B O 1
ATOM 3578 N N . TRP B 1 149 ? 9.227 10.625 13.516 1 97.06 149 TRP B N 1
ATOM 3579 C CA . TRP B 1 149 ? 8.906 10.133 12.18 1 97.06 149 TRP B CA 1
ATOM 3580 C C . TRP B 1 149 ? 10.164 9.695 11.445 1 97.06 149 TRP B C 1
ATOM 3582 O O . TRP B 1 149 ? 11.273 10.055 11.836 1 97.06 149 TRP B O 1
ATOM 3592 N N . THR B 1 150 ? 9.969 8.844 10.469 1 96.69 150 THR B N 1
ATOM 3593 C CA . THR B 1 150 ? 11.023 8.461 9.531 1 96.69 150 THR B CA 1
ATOM 3594 C C . THR B 1 150 ? 10.508 8.516 8.094 1 96.69 150 THR B C 1
ATOM 3596 O O . THR B 1 150 ? 9.305 8.438 7.855 1 96.69 150 THR B O 1
ATOM 3599 N N . MET B 1 151 ? 11.344 8.797 7.219 1 97.25 151 MET B N 1
ATOM 3600 C CA . MET B 1 151 ? 11.102 8.703 5.781 1 97.25 151 MET B CA 1
ATOM 3601 C C . MET B 1 151 ? 12.203 7.918 5.086 1 97.25 151 MET B C 1
ATOM 3603 O O . MET B 1 151 ? 13.383 8.258 5.207 1 97.25 151 MET B O 1
ATOM 3607 N N . ARG B 1 152 ? 11.805 6.867 4.406 1 95.56 152 ARG B N 1
ATOM 3608 C CA . ARG B 1 152 ? 12.805 5.957 3.861 1 95.56 152 ARG B CA 1
ATOM 3609 C C . ARG B 1 152 ? 12.359 5.402 2.512 1 95.56 152 ARG B C 1
ATOM 3611 O O . ARG B 1 152 ? 11.188 5.516 2.143 1 95.56 152 ARG B O 1
ATOM 3618 N N . LEU B 1 153 ? 13.336 4.742 1.848 1 94.06 153 LEU B N 1
ATOM 3619 C CA . LEU B 1 153 ? 13.086 4.121 0.553 1 94.06 153 LEU B CA 1
ATOM 3620 C C . LEU B 1 153 ? 13.047 2.602 0.676 1 94.06 153 LEU B C 1
ATOM 3622 O O . LEU B 1 153 ? 12.664 1.906 -0.268 1 94.06 153 LEU B O 1
ATOM 3626 N N . ASP B 1 154 ? 13.477 2.131 1.848 1 86.88 154 ASP B N 1
ATOM 3627 C CA . ASP B 1 154 ? 13.531 0.693 2.092 1 86.88 154 ASP B CA 1
ATOM 3628 C C . ASP B 1 154 ? 12.672 0.303 3.289 1 86.88 154 ASP B C 1
ATOM 3630 O O . ASP B 1 154 ? 11.969 1.145 3.855 1 86.88 154 ASP B O 1
ATOM 3634 N N . ASN B 1 155 ? 12.68 -1.017 3.584 1 80.94 155 ASN B N 1
ATOM 3635 C CA . ASN B 1 155 ? 11.852 -1.532 4.668 1 80.94 155 ASN B CA 1
ATOM 3636 C C . ASN B 1 155 ? 12.688 -1.886 5.895 1 80.94 155 ASN B C 1
ATOM 3638 O O . ASN B 1 155 ? 12.297 -2.734 6.695 1 80.94 155 ASN B O 1
ATOM 3642 N N . LYS B 1 156 ? 13.812 -1.219 6 1 79.06 156 LYS B N 1
ATOM 3643 C CA . LYS B 1 156 ? 14.633 -1.522 7.168 1 79.06 156 LYS B CA 1
ATOM 3644 C C . LYS B 1 156 ? 13.961 -1.04 8.453 1 79.06 156 LYS B C 1
ATOM 3646 O O . LYS B 1 156 ? 13.516 0.107 8.531 1 79.06 156 LYS B O 1
ATOM 3651 N N . THR B 1 157 ? 13.867 -1.953 9.445 1 68.56 157 THR B N 1
ATOM 3652 C CA . THR B 1 157 ? 13.281 -1.622 10.734 1 68.56 157 THR B CA 1
ATOM 3653 C C . THR B 1 157 ? 14.297 -0.917 11.625 1 68.56 157 THR B C 1
ATOM 3655 O O . THR B 1 157 ? 15.461 -1.326 11.695 1 68.56 157 THR B O 1
ATOM 3658 N N . GLY B 1 158 ? 13.891 0.095 12.242 1 72 158 GLY B N 1
ATOM 3659 C CA . GLY B 1 158 ? 14.734 0.776 13.211 1 72 158 GLY B CA 1
ATOM 3660 C C . GLY B 1 158 ? 15.695 1.763 12.57 1 72 158 GLY B C 1
ATOM 3661 O O . GLY B 1 158 ? 16.469 2.426 13.273 1 72 158 GLY B O 1
ATOM 3662 N N . ALA B 1 159 ? 15.711 1.801 11.242 1 78.56 159 ALA B N 1
ATOM 3663 C CA . ALA B 1 159 ? 16.609 2.727 10.57 1 78.56 159 ALA B CA 1
ATOM 3664 C C . ALA B 1 159 ? 16.047 4.145 10.562 1 78.56 159 ALA B C 1
ATOM 3666 O O . ALA B 1 159 ? 14.836 4.332 10.453 1 78.56 159 ALA B O 1
ATOM 3667 N N . SER B 1 160 ? 17 5.066 10.695 1 88.06 160 SER B N 1
ATOM 3668 C CA . SER B 1 160 ? 16.609 6.469 10.68 1 88.06 160 SER B CA 1
ATOM 3669 C C . SER B 1 160 ? 16.5 6.988 9.25 1 88.06 160 SER B C 1
ATOM 3671 O O . SER B 1 160 ? 16.875 6.297 8.297 1 88.06 160 SER B O 1
ATOM 3673 N N . THR B 1 161 ? 15.93 8.188 9.102 1 93.19 161 THR B N 1
ATOM 3674 C CA . THR B 1 161 ? 15.844 8.883 7.82 1 93.19 161 THR B CA 1
ATOM 3675 C C . THR B 1 161 ? 17.234 9.25 7.312 1 93.19 161 THR B C 1
ATOM 3677 O O . THR B 1 161 ? 18.062 9.742 8.07 1 93.19 161 THR B O 1
ATOM 3680 N N . SER B 1 162 ? 17.469 8.93 6.082 1 91.94 162 SER B N 1
ATOM 3681 C CA . SER B 1 162 ? 18.672 9.398 5.41 1 91.94 162 SER B CA 1
ATOM 3682 C C . SER B 1 162 ? 18.344 10.438 4.344 1 91.94 162 SER B C 1
ATOM 3684 O O . SER B 1 162 ? 17.922 10.086 3.242 1 91.94 162 SER B O 1
ATOM 3686 N N . ILE B 1 163 ? 18.703 11.68 4.664 1 93.62 163 ILE B N 1
ATOM 3687 C CA . ILE B 1 163 ? 18.422 12.758 3.73 1 93.62 163 ILE B CA 1
ATOM 3688 C C . ILE B 1 163 ? 19.203 12.547 2.439 1 93.62 163 ILE B C 1
ATOM 3690 O O . ILE B 1 163 ? 18.719 12.859 1.35 1 93.62 163 ILE B O 1
ATOM 3694 N N . GLU B 1 164 ? 20.375 12.023 2.557 1 93.44 164 GLU B N 1
ATOM 3695 C CA . GLU B 1 164 ? 21.219 11.75 1.398 1 93.44 164 GLU B CA 1
ATOM 3696 C C . GLU B 1 164 ? 20.562 10.758 0.449 1 93.44 164 GLU B C 1
ATOM 3698 O O . GLU B 1 164 ? 20.531 10.977 -0.763 1 93.44 164 GLU B O 1
ATOM 3703 N N . GLU B 1 165 ? 20.016 9.766 1.034 1 94.38 165 GLU B N 1
ATOM 3704 C CA . GLU B 1 165 ? 19.344 8.75 0.216 1 94.38 165 GLU B CA 1
ATOM 3705 C C . GLU B 1 165 ? 18.094 9.32 -0.448 1 94.38 165 GLU B C 1
ATOM 3707 O O . GLU B 1 165 ? 17.812 9.023 -1.612 1 94.38 165 GLU B O 1
ATOM 3712 N N . LEU B 1 166 ? 17.375 10.094 0.31 1 97.69 166 LEU B N 1
ATOM 3713 C CA . LEU B 1 166 ? 16.172 10.711 -0.223 1 97.69 166 LEU B CA 1
ATOM 3714 C C . LEU B 1 166 ? 16.5 11.664 -1.365 1 97.69 166 LEU B C 1
ATOM 3716 O O . LEU B 1 166 ? 15.812 11.672 -2.393 1 97.69 166 LEU B O 1
ATOM 3720 N N . THR B 1 167 ? 17.578 12.391 -1.226 1 95.62 167 THR B N 1
ATOM 3721 C CA . THR B 1 167 ? 18 13.328 -2.252 1 95.62 167 THR B CA 1
ATOM 3722 C C . THR B 1 167 ? 18.422 12.594 -3.518 1 95.62 167 THR B C 1
ATOM 3724 O O . THR B 1 167 ? 18.062 12.992 -4.629 1 95.62 167 THR B O 1
ATOM 3727 N N . ALA B 1 168 ? 19.109 11.531 -3.352 1 96.12 168 ALA B N 1
ATOM 3728 C CA . ALA B 1 168 ? 19.594 10.75 -4.488 1 96.12 168 ALA B CA 1
ATOM 3729 C C . ALA B 1 168 ? 18.438 10.172 -5.297 1 96.12 168 ALA B C 1
ATOM 3731 O O . ALA B 1 168 ? 18.547 10.008 -6.516 1 96.12 168 ALA B O 1
ATOM 3732 N N . ALA B 1 169 ? 17.359 9.961 -4.645 1 96.62 169 ALA B N 1
ATOM 3733 C CA . ALA B 1 169 ? 16.188 9.406 -5.309 1 96.62 169 ALA B CA 1
ATOM 3734 C C . ALA B 1 169 ? 15.242 10.516 -5.762 1 96.62 169 ALA B C 1
ATOM 3736 O O . ALA B 1 169 ? 14.109 10.242 -6.164 1 96.62 169 ALA B O 1
ATOM 3737 N N . ASN B 1 170 ? 15.648 11.727 -5.664 1 98.12 170 ASN B N 1
ATOM 3738 C CA . ASN B 1 170 ? 14.859 12.891 -6.07 1 98.12 170 ASN B CA 1
ATOM 3739 C C . ASN B 1 170 ? 13.547 12.969 -5.309 1 98.12 170 ASN B C 1
ATOM 3741 O O . ASN B 1 170 ? 12.5 13.242 -5.898 1 98.12 170 ASN B O 1
ATOM 3745 N N . VAL B 1 171 ? 13.609 12.641 -4.035 1 98.56 171 VAL B N 1
ATOM 3746 C CA . VAL B 1 171 ? 12.422 12.773 -3.199 1 98.56 171 VAL B CA 1
ATOM 3747 C C . VAL B 1 171 ? 12.156 14.25 -2.92 1 98.56 171 VAL B C 1
ATOM 3749 O O . VAL B 1 171 ? 13.047 14.984 -2.488 1 98.56 171 VAL B O 1
ATOM 3752 N N . ASN B 1 172 ? 10.992 14.688 -3.221 1 98.75 172 ASN B N 1
ATOM 3753 C CA . ASN B 1 172 ? 10.484 16 -2.816 1 98.75 172 ASN B CA 1
ATOM 3754 C C . ASN B 1 172 ? 9.242 15.867 -1.945 1 98.75 172 ASN B C 1
ATOM 3756 O O . ASN B 1 172 ? 8.203 15.383 -2.406 1 98.75 172 ASN B O 1
ATOM 3760 N N . SER B 1 173 ? 9.406 16.188 -0.706 1 98.75 173 SER B N 1
ATOM 3761 C CA . SER B 1 173 ? 8.367 16.047 0.304 1 98.75 173 SER B CA 1
ATOM 3762 C C . SER B 1 173 ? 8.664 16.875 1.542 1 98.75 173 SER B C 1
ATOM 3764 O O . SER B 1 173 ? 9.812 17.266 1.775 1 98.75 173 SER B O 1
ATOM 3766 N N . ASN B 1 174 ? 7.652 17.219 2.27 1 98.75 174 ASN B N 1
ATOM 3767 C CA . ASN B 1 174 ? 7.871 17.828 3.578 1 98.75 174 ASN B CA 1
ATOM 3768 C C . ASN B 1 174 ? 7.168 17.047 4.684 1 98.75 174 ASN B C 1
ATOM 3770 O O . ASN B 1 174 ? 6.535 16.016 4.422 1 98.75 174 ASN B O 1
ATOM 3774 N N . VAL B 1 175 ? 7.414 17.344 5.91 1 98.81 175 VAL B N 1
ATOM 3775 C CA . VAL B 1 175 ? 6.688 16.922 7.098 1 98.81 175 VAL B CA 1
ATOM 3776 C C . VAL B 1 175 ? 6.191 18.141 7.875 1 98.81 175 VAL B C 1
ATOM 3778 O O . VAL B 1 175 ? 6.984 19 8.258 1 98.81 175 VAL B O 1
ATOM 3781 N N . ALA B 1 176 ? 4.832 18.172 8.07 1 98.88 176 ALA B N 1
ATOM 3782 C CA . ALA B 1 176 ? 4.355 19.484 8.523 1 98.88 176 ALA B CA 1
ATOM 3783 C C . ALA B 1 176 ? 3.07 19.344 9.336 1 98.88 176 ALA B C 1
ATOM 3785 O O . ALA B 1 176 ? 2.328 18.375 9.18 1 98.88 176 ALA B O 1
ATOM 3786 N N . VAL B 1 177 ? 2.883 20.312 10.164 1 98.81 177 VAL B N 1
ATOM 3787 C CA . VAL B 1 177 ? 1.573 20.641 10.719 1 98.81 177 VAL B CA 1
ATOM 3788 C C . VAL B 1 177 ? 0.864 21.641 9.797 1 98.81 177 VAL B C 1
ATOM 3790 O O . VAL B 1 177 ? 1.49 22.562 9.273 1 98.81 177 VAL B O 1
ATOM 3793 N N . ASP B 1 178 ? -0.399 21.422 9.633 1 98.75 178 ASP B N 1
ATOM 3794 C CA . ASP B 1 178 ? -1.246 22.312 8.852 1 98.75 178 ASP B CA 1
ATOM 3795 C C . ASP B 1 178 ? -2.424 22.812 9.68 1 98.75 178 ASP B C 1
ATOM 3797 O O . ASP B 1 178 ? -3.186 22.016 10.234 1 98.75 178 ASP B O 1
ATOM 3801 N N . MET B 1 179 ? -2.531 24.125 9.797 1 98.88 179 MET B N 1
ATOM 3802 C CA . MET B 1 179 ? -3.6 24.766 10.555 1 98.88 179 MET B CA 1
ATOM 3803 C C . MET B 1 179 ? -4.395 25.734 9.672 1 98.88 179 MET B C 1
ATOM 3805 O O . MET B 1 179 ? -3.818 26.438 8.836 1 98.88 179 MET B O 1
ATOM 3809 N N . PHE B 1 180 ? -5.645 25.781 9.922 1 98.69 180 PHE B N 1
ATOM 3810 C CA . PHE B 1 180 ? -6.492 26.734 9.227 1 98.69 180 PHE B CA 1
ATOM 3811 C C . PHE B 1 180 ? -7.246 27.609 10.227 1 98.69 180 PHE B C 1
ATOM 3813 O O . PHE B 1 180 ? -7.719 27.125 11.258 1 98.69 180 PHE B O 1
ATOM 3820 N N . LEU B 1 181 ? -7.277 28.906 9.938 1 98.69 181 LEU B N 1
ATOM 3821 C CA . LEU B 1 181 ? -7.82 29.906 10.828 1 98.69 181 LEU B CA 1
ATOM 3822 C C . LEU B 1 181 ? -8.758 30.859 10.078 1 98.69 181 LEU B C 1
ATOM 3824 O O . LEU B 1 181 ? -8.555 31.109 8.891 1 98.69 181 LEU B O 1
ATOM 3828 N N . ASP B 1 182 ? -9.641 31.328 10.852 1 98.62 182 ASP B N 1
ATOM 3829 C CA . ASP B 1 182 ? -10.57 32.312 10.32 1 98.62 182 ASP B CA 1
ATOM 3830 C C . ASP B 1 182 ? -11.328 33.031 11.445 1 98.62 182 ASP B C 1
ATOM 3832 O O . ASP B 1 182 ? -11.398 32.5 12.562 1 98.62 182 ASP B O 1
ATOM 3836 N N . THR B 1 183 ? -11.828 34.25 11.086 1 97.94 183 THR B N 1
ATOM 3837 C CA . THR B 1 183 ? -12.703 34.938 12.023 1 97.94 183 THR B CA 1
ATOM 3838 C C . THR B 1 183 ? -14.031 34.188 12.164 1 97.94 183 THR B C 1
ATOM 3840 O O . THR B 1 183 ? -14.664 34.25 13.227 1 97.94 183 THR B O 1
ATOM 3843 N N . ASP B 1 184 ? -14.422 33.562 11.086 1 98.06 184 ASP B N 1
ATOM 3844 C CA . ASP B 1 184 ? -15.633 32.75 11.07 1 98.06 184 ASP B CA 1
ATOM 3845 C C . ASP B 1 184 ? -15.328 31.312 11.477 1 98.06 184 ASP B C 1
ATOM 3847 O O . ASP B 1 184 ? -14.5 30.656 10.852 1 98.06 184 ASP B O 1
ATOM 3851 N N . GLN B 1 185 ? -16.062 30.859 12.492 1 96.5 185 GLN B N 1
ATOM 3852 C CA . GLN B 1 185 ? -15.805 29.547 13.078 1 96.5 185 GLN B CA 1
ATOM 3853 C C . GLN B 1 185 ? -15.977 28.438 12.039 1 96.5 185 GLN B C 1
ATOM 3855 O O . GLN B 1 185 ? -15.164 27.5 11.984 1 96.5 185 GLN B O 1
ATOM 3860 N N . SER B 1 186 ? -16.969 28.5 11.289 1 96.56 186 SER B N 1
ATOM 3861 C CA . SER B 1 186 ? -17.266 27.469 10.297 1 96.56 186 SER B CA 1
ATOM 3862 C C . SER B 1 186 ? -16.234 27.5 9.172 1 96.56 186 SER B C 1
ATOM 3864 O O . SER B 1 186 ? -15.812 26.438 8.688 1 96.56 186 SER B O 1
ATOM 3866 N N . LYS B 1 187 ? -15.781 28.656 8.734 1 97.38 187 LYS B N 1
ATOM 3867 C CA . LYS B 1 187 ? -14.766 28.781 7.688 1 97.38 187 LYS B CA 1
ATOM 3868 C C . LYS B 1 187 ? -13.414 28.281 8.172 1 97.38 187 LYS B C 1
ATOM 3870 O O . LYS B 1 187 ? -12.656 27.688 7.406 1 97.38 187 LYS B O 1
ATOM 3875 N N . ALA B 1 188 ? -13.148 28.453 9.438 1 98 188 ALA B N 1
ATOM 3876 C CA . ALA B 1 188 ? -11.875 28.016 10.008 1 98 188 ALA B CA 1
ATOM 3877 C C . ALA B 1 188 ? -11.734 26.5 9.938 1 98 188 ALA B C 1
ATOM 3879 O O . ALA B 1 188 ? -10.617 25.984 9.891 1 98 188 ALA B O 1
ATOM 3880 N N . ALA B 1 189 ? -12.844 25.797 9.906 1 96.25 189 ALA B N 1
ATOM 3881 C CA . ALA B 1 189 ? -12.836 24.344 9.93 1 96.25 189 ALA B CA 1
ATOM 3882 C C . ALA B 1 189 ? -12.766 23.766 8.516 1 96.25 189 ALA B C 1
ATOM 3884 O O . ALA B 1 189 ? -12.734 22.547 8.336 1 96.25 189 ALA B O 1
ATOM 3885 N N . ASP B 1 190 ? -12.703 24.625 7.531 1 95.38 190 ASP B N 1
ATOM 3886 C CA . ASP B 1 190 ? -12.695 24.25 6.121 1 95.38 190 ASP B CA 1
ATOM 3887 C C . ASP B 1 190 ? -11.406 24.703 5.438 1 95.38 190 ASP B C 1
ATOM 3889 O O . ASP B 1 190 ? -11.211 25.891 5.199 1 95.38 190 ASP B O 1
ATOM 3893 N N . SER B 1 191 ? -10.633 23.75 5.004 1 94.5 191 SER B N 1
ATOM 3894 C CA . SER B 1 191 ? -9.312 24.031 4.445 1 94.5 191 SER B CA 1
ATOM 3895 C C . SER B 1 191 ? -9.43 24.859 3.162 1 94.5 191 SER B C 1
ATOM 3897 O O . SER B 1 191 ? -8.484 25.547 2.775 1 94.5 191 SER B O 1
ATOM 3899 N N . GLU B 1 192 ? -10.547 24.875 2.51 1 93.5 192 GLU B N 1
ATOM 3900 C CA . GLU B 1 192 ? -10.711 25.594 1.25 1 93.5 192 GLU B CA 1
ATOM 3901 C C . GLU B 1 192 ? -11.25 27 1.482 1 93.5 192 GLU B C 1
ATOM 3903 O O . GLU B 1 192 ? -11.031 27.906 0.665 1 93.5 192 GLU B O 1
ATOM 3908 N N . LYS B 1 193 ? -11.898 27.234 2.654 1 95.81 193 LYS B N 1
ATOM 3909 C CA . LYS B 1 193 ? -12.609 28.484 2.873 1 95.81 193 LYS B CA 1
ATOM 3910 C C . LYS B 1 193 ? -11.891 29.359 3.895 1 95.81 193 LYS B C 1
ATOM 3912 O O . LYS B 1 193 ? -12.148 30.562 3.982 1 95.81 193 LYS B O 1
ATOM 3917 N N . ALA B 1 194 ? -11.031 28.766 4.633 1 98.44 194 ALA B N 1
ATOM 3918 C CA . ALA B 1 194 ? -10.344 29.5 5.688 1 98.44 194 ALA B CA 1
ATOM 3919 C C . ALA B 1 194 ? -9.539 30.656 5.109 1 98.44 194 ALA B C 1
ATOM 3921 O O . ALA B 1 194 ? -8.922 30.531 4.047 1 98.44 194 ALA B O 1
ATOM 3922 N N . LYS B 1 195 ? -9.508 31.719 5.871 1 98.31 195 LYS B N 1
ATOM 3923 C CA . LYS B 1 195 ? -8.789 32.906 5.422 1 98.31 195 LYS B CA 1
ATOM 3924 C C . LYS B 1 195 ? -7.281 32.719 5.578 1 98.31 195 LYS B C 1
ATOM 3926 O O . LYS B 1 195 ? -6.504 33.281 4.789 1 98.31 195 LYS B O 1
ATOM 3931 N N . TYR B 1 196 ? -6.914 31.984 6.59 1 98.62 196 TYR B N 1
ATOM 3932 C CA . TYR B 1 196 ? -5.492 31.828 6.895 1 98.62 196 TYR B CA 1
ATOM 3933 C C . TYR B 1 196 ? -5.105 30.359 6.941 1 98.62 196 TYR B C 1
ATOM 3935 O O . TYR B 1 196 ? -5.859 29.531 7.457 1 98.62 196 TYR B O 1
ATOM 3943 N N . GLU B 1 197 ? -3.969 30.062 6.371 1 98.62 197 GLU B N 1
ATOM 3944 C CA . GLU B 1 197 ? -3.264 28.797 6.559 1 98.62 197 GLU B CA 1
ATOM 3945 C C . GLU B 1 197 ? -1.925 29 7.258 1 98.62 197 GLU B C 1
ATOM 3947 O O . GLU B 1 197 ? -1.086 29.766 6.785 1 98.62 197 GLU B O 1
ATOM 3952 N N . VAL B 1 198 ? -1.749 28.375 8.406 1 98.75 198 VAL B N 1
ATOM 3953 C CA . VAL B 1 198 ? -0.469 28.391 9.109 1 98.75 198 VAL B CA 1
ATOM 3954 C C . VAL B 1 198 ? 0.145 27 9.117 1 98.75 198 VAL B C 1
ATOM 3956 O O . VAL B 1 198 ? -0.469 26.047 9.609 1 98.75 198 VAL B O 1
ATOM 3959 N N . MET B 1 199 ? 1.352 26.922 8.602 1 98.81 199 MET B N 1
ATOM 3960 C CA . MET B 1 199 ? 2.021 25.625 8.562 1 98.81 199 MET B CA 1
ATOM 3961 C C . MET B 1 199 ? 3.314 25.656 9.375 1 98.81 199 MET B C 1
ATOM 3963 O O . MET B 1 199 ? 3.947 26.703 9.5 1 98.81 199 MET B O 1
ATOM 3967 N N . VAL B 1 200 ? 3.648 24.562 9.953 1 98.88 200 VAL B N 1
ATOM 3968 C CA . VAL B 1 200 ? 4.949 24.328 10.57 1 98.88 200 VAL B CA 1
ATOM 3969 C C . VAL B 1 200 ? 5.625 23.125 9.914 1 98.88 200 VAL B C 1
ATOM 3971 O O . VAL B 1 200 ? 5.203 21.984 10.102 1 98.88 200 VAL B O 1
ATOM 3974 N N . TRP B 1 201 ? 6.645 23.391 9.117 1 98.88 201 TRP B N 1
ATOM 3975 C CA . TRP B 1 201 ? 7.398 22.344 8.453 1 98.88 201 TRP B CA 1
ATOM 3976 C C . TRP B 1 201 ? 8.562 21.859 9.32 1 98.88 201 TRP B C 1
ATOM 3978 O O . TRP B 1 201 ? 9.477 22.641 9.617 1 98.88 201 TRP B O 1
ATOM 3988 N N . PHE B 1 202 ? 8.578 20.625 9.625 1 98.69 202 PHE B N 1
ATOM 3989 C CA . PHE B 1 202 ? 9.672 20.031 10.391 1 98.69 202 PHE B CA 1
ATOM 3990 C C . PHE B 1 202 ? 10.742 19.484 9.461 1 98.69 202 PHE B C 1
ATOM 3992 O O . PHE B 1 202 ? 11.875 19.234 9.883 1 98.69 202 PHE B O 1
ATOM 3999 N N . ALA B 1 203 ? 10.32 19.281 8.219 1 98.5 203 ALA B N 1
ATOM 4000 C CA . ALA B 1 203 ? 11.266 18.844 7.195 1 98.5 203 ALA B CA 1
ATOM 4001 C C . ALA B 1 203 ? 10.883 19.406 5.824 1 98.5 203 ALA B C 1
ATOM 4003 O O . ALA B 1 203 ? 9.703 19.547 5.52 1 98.5 203 ALA B O 1
ATOM 4004 N N . SER B 1 204 ? 11.883 19.719 5.094 1 98.19 204 SER B N 1
ATOM 4005 C CA . SER B 1 204 ? 11.797 20.078 3.684 1 98.19 204 SER B CA 1
ATOM 4006 C C . SER B 1 204 ? 12.812 19.312 2.848 1 98.19 204 SER B C 1
ATOM 4008 O O . SER B 1 204 ? 14.008 19.625 2.869 1 98.19 204 SER B O 1
ATOM 4010 N N . ILE B 1 205 ? 12.312 18.375 2.074 1 98.06 205 ILE B N 1
ATOM 4011 C CA . ILE B 1 205 ? 13.188 17.5 1.31 1 98.06 205 ILE B CA 1
ATOM 4012 C C . ILE B 1 205 ? 13.016 17.766 -0.183 1 98.06 205 ILE B C 1
ATOM 4014 O O . ILE B 1 205 ? 11.914 17.656 -0.719 1 98.06 205 ILE B O 1
ATOM 4018 N N . GLY B 1 206 ? 14.141 18.125 -0.84 1 97.62 206 GLY B N 1
ATOM 4019 C CA . GLY B 1 206 ? 14.125 18.375 -2.273 1 97.62 206 GLY B CA 1
ATOM 4020 C C . GLY B 1 206 ? 13.828 19.812 -2.625 1 97.62 206 GLY B C 1
ATOM 4021 O O . GLY B 1 206 ? 13.25 20.562 -1.819 1 97.62 206 GLY B O 1
ATOM 4022 N N . PRO B 1 207 ? 14.172 20.203 -3.814 1 95.56 207 PRO B N 1
ATOM 4023 C CA . PRO B 1 207 ? 14.094 21.609 -4.207 1 95.56 207 PRO B CA 1
ATOM 4024 C C . PRO B 1 207 ? 12.656 22.078 -4.418 1 95.56 207 PRO B C 1
ATOM 4026 O O . PRO B 1 207 ? 12.383 23.281 -4.395 1 95.56 207 PRO B O 1
ATOM 4029 N N . ALA B 1 208 ? 11.75 21.141 -4.633 1 96.44 208 ALA B N 1
ATOM 4030 C CA . ALA B 1 208 ? 10.375 21.562 -4.879 1 96.44 208 ALA B CA 1
ATOM 4031 C C . ALA B 1 208 ? 9.703 22.031 -3.588 1 96.44 208 ALA B C 1
ATOM 4033 O O . ALA B 1 208 ? 8.648 22.672 -3.623 1 96.44 208 ALA B O 1
ATOM 4034 N N . THR B 1 209 ? 10.227 21.656 -2.441 1 97.25 209 THR B N 1
ATOM 4035 C CA . THR B 1 209 ? 9.672 22.062 -1.159 1 97.25 209 THR B CA 1
ATOM 4036 C C . THR B 1 209 ? 9.992 23.531 -0.873 1 97.25 209 THR B C 1
ATOM 4038 O O . THR B 1 209 ? 10.75 23.844 0.047 1 97.25 209 THR B O 1
ATOM 4041 N N . TYR B 1 210 ? 9.352 24.344 -1.621 1 96.06 210 TYR B N 1
ATOM 4042 C CA . TYR B 1 210 ? 9.492 25.797 -1.543 1 96.06 210 TYR B CA 1
ATOM 4043 C C . TYR B 1 210 ? 8.227 26.438 -0.993 1 96.06 210 TYR B C 1
ATOM 4045 O O . TYR B 1 210 ? 7.184 26.438 -1.657 1 96.06 210 TYR B O 1
ATOM 4053 N N . ALA B 1 211 ? 8.312 26.984 0.272 1 97.12 211 ALA B N 1
ATOM 4054 C CA . ALA B 1 211 ? 7.137 27.516 0.945 1 97.12 211 ALA B CA 1
ATOM 4055 C C . ALA B 1 211 ? 6.598 28.734 0.21 1 97.12 211 ALA B C 1
ATOM 4057 O O . ALA B 1 211 ? 7.363 29.516 -0.372 1 97.12 211 ALA B O 1
ATOM 4058 N N . ILE B 1 212 ? 5.328 28.875 0.215 1 96.56 212 ILE B N 1
ATOM 4059 C CA . ILE B 1 212 ? 4.715 30.094 -0.321 1 96.56 212 ILE B CA 1
ATOM 4060 C C . ILE B 1 212 ? 5.273 31.312 0.4 1 96.56 212 ILE B C 1
ATOM 4062 O O . ILE B 1 212 ? 5.258 31.375 1.632 1 96.56 212 ILE B O 1
ATOM 4066 N N . GLY B 1 213 ? 5.824 32.25 -0.38 1 96.94 213 GLY B N 1
ATOM 4067 C CA . GLY B 1 213 ? 6.387 33.469 0.18 1 96.94 213 GLY B CA 1
ATOM 4068 C C . GLY B 1 213 ? 7.875 33.375 0.454 1 96.94 213 GLY B C 1
ATOM 4069 O O . GLY B 1 213 ? 8.516 34.375 0.807 1 96.94 213 GLY B O 1
ATOM 4070 N N . GLN B 1 214 ? 8.414 32.188 0.27 1 97.25 214 GLN B N 1
ATOM 4071 C CA . GLN B 1 214 ? 9.828 32 0.569 1 97.25 214 GLN B CA 1
ATOM 4072 C C . GLN B 1 214 ? 10.695 32.906 -0.292 1 97.25 214 GLN B C 1
ATOM 4074 O O . GLN B 1 214 ? 11.742 33.406 0.16 1 97.25 214 GLN B O 1
ATOM 4079 N N . ALA B 1 215 ? 10.266 33.188 -1.503 1 95.38 215 ALA B N 1
ATOM 4080 C CA . ALA B 1 215 ? 10.992 34.062 -2.418 1 95.38 215 ALA B CA 1
ATOM 4081 C C . ALA B 1 215 ? 11.062 35.469 -1.88 1 95.38 215 ALA B C 1
ATOM 4083 O O . ALA B 1 215 ? 11.938 36.25 -2.26 1 95.38 215 ALA B O 1
ATOM 4084 N N . ASN B 1 216 ? 10.18 35.906 -0.987 1 95.88 216 ASN B N 1
ATOM 4085 C CA . ASN B 1 216 ? 10.102 37.25 -0.442 1 95.88 216 ASN B CA 1
ATOM 4086 C C . ASN B 1 216 ? 11.023 37.406 0.767 1 95.88 216 ASN B C 1
ATOM 4088 O O . ASN B 1 216 ? 11.133 38.5 1.319 1 95.88 216 ASN B O 1
ATOM 4092 N N . GLY B 1 217 ? 11.617 36.344 1.234 1 96.19 217 GLY B N 1
ATOM 4093 C CA . GLY B 1 217 ? 12.547 36.406 2.352 1 96.19 217 GLY B CA 1
ATOM 4094 C C . GLY B 1 217 ? 11.914 36 3.674 1 96.19 217 GLY B C 1
ATOM 4095 O O . GLY B 1 217 ? 10.695 35.906 3.775 1 96.19 217 GLY B O 1
ATOM 4096 N N . THR B 1 218 ? 12.719 35.844 4.668 1 97.38 218 THR B N 1
ATOM 4097 C CA . THR B 1 218 ? 12.297 35.469 6.012 1 97.38 218 THR B CA 1
ATOM 4098 C C . THR B 1 218 ? 11.688 36.656 6.742 1 97.38 218 THR B C 1
ATOM 4100 O O . THR B 1 218 ? 12.273 37.719 6.789 1 97.38 218 THR B O 1
ATOM 4103 N N . VAL B 1 219 ? 10.547 36.406 7.328 1 96.12 219 VAL B N 1
ATOM 4104 C CA . VAL B 1 219 ? 9.82 37.469 8.039 1 96.12 219 VAL B CA 1
ATOM 4105 C C . VAL B 1 219 ? 10.242 37.5 9.5 1 96.12 219 VAL B C 1
ATOM 4107 O O . VAL B 1 219 ? 10.266 38.562 10.133 1 96.12 219 VAL B O 1
ATOM 4110 N N . ALA B 1 220 ? 10.43 36.344 10.031 1 96.62 220 ALA B N 1
ATOM 4111 C CA . ALA B 1 220 ? 10.836 36.156 11.422 1 96.62 220 ALA B CA 1
ATOM 4112 C C . ALA B 1 220 ? 11.531 34.812 11.625 1 96.62 220 ALA B C 1
ATOM 4114 O O . ALA B 1 220 ? 11.43 33.938 10.773 1 96.62 220 ALA B O 1
ATOM 4115 N N . THR B 1 221 ? 12.305 34.781 12.641 1 98 221 THR B N 1
ATOM 4116 C CA . THR B 1 221 ? 12.969 33.531 13.023 1 98 221 THR B CA 1
ATOM 4117 C C . THR B 1 221 ? 12.719 33.25 14.5 1 98 221 THR B C 1
ATOM 4119 O O . THR B 1 221 ? 12.711 34.125 15.336 1 98 221 THR B O 1
ATOM 4122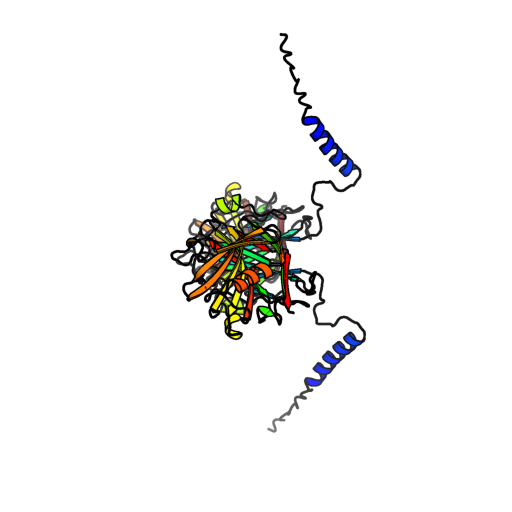 N N . LYS B 1 222 ? 12.531 31.969 14.781 1 97.75 222 LYS B N 1
ATOM 4123 C CA . LYS B 1 222 ? 12.336 31.531 16.156 1 97.75 222 LYS B CA 1
ATOM 4124 C C . LYS B 1 222 ? 12.922 30.141 16.375 1 97.75 222 LYS B C 1
ATOM 4126 O O . LYS B 1 222 ? 12.781 29.266 15.523 1 97.75 222 LYS B O 1
ATOM 4131 N N . THR B 1 223 ? 13.594 29.984 17.516 1 97.44 223 THR B N 1
ATOM 4132 C CA . THR B 1 223 ? 14.094 28.672 17.891 1 97.44 223 THR B CA 1
ATOM 4133 C C . THR B 1 223 ? 13.234 28.078 19 1 97.44 223 THR B C 1
ATOM 4135 O O . THR B 1 223 ? 13.031 28.703 20.047 1 97.44 223 THR B O 1
ATOM 4138 N N . LEU B 1 224 ? 12.711 26.922 18.672 1 96.19 224 LEU B N 1
ATOM 4139 C CA . LEU B 1 224 ? 11.883 26.203 19.641 1 96.19 224 LEU B CA 1
ATOM 4140 C C . LEU B 1 224 ? 12.422 24.797 19.875 1 96.19 224 LEU B C 1
ATOM 4142 O O . LEU B 1 224 ? 12.531 24 18.938 1 96.19 224 LEU B O 1
ATOM 4146 N N . HIS B 1 225 ? 12.727 24.562 21.156 1 94.38 225 HIS B N 1
ATOM 4147 C CA . HIS B 1 225 ? 13.141 23.234 21.562 1 94.38 225 HIS B CA 1
ATOM 4148 C C . HIS B 1 225 ? 14.25 22.703 20.672 1 94.38 225 HIS B C 1
ATOM 4150 O O . HIS B 1 225 ? 14.172 21.578 20.172 1 94.38 225 HIS B O 1
ATOM 4156 N N . GLY B 1 226 ? 15.156 23.547 20.281 1 94.88 226 GLY B N 1
ATOM 4157 C CA . GLY B 1 226 ? 16.359 23.172 19.562 1 94.88 226 GLY B CA 1
ATOM 4158 C C . GLY B 1 226 ? 16.188 23.234 18.062 1 94.88 226 GLY B C 1
ATOM 4159 O O . GLY B 1 226 ? 17.141 23 17.312 1 94.88 226 GLY B O 1
ATOM 4160 N N . THR B 1 227 ? 15.031 23.562 17.594 1 97.12 227 THR B N 1
ATOM 4161 C CA . THR B 1 227 ? 14.766 23.672 16.156 1 97.12 227 THR B CA 1
ATOM 4162 C C . THR B 1 227 ? 14.578 25.125 15.758 1 97.12 227 THR B C 1
ATOM 4164 O O . THR B 1 227 ? 13.734 25.828 16.312 1 97.12 227 THR B O 1
ATOM 4167 N N . LYS B 1 228 ? 15.375 25.5 14.844 1 98.38 228 LYS B N 1
ATOM 4168 C CA . LYS B 1 228 ? 15.242 26.859 14.312 1 98.38 228 LYS B CA 1
ATOM 4169 C C . LYS B 1 228 ? 14.211 26.906 13.188 1 98.38 228 LYS B C 1
ATOM 4171 O O . LYS B 1 228 ? 14.312 26.156 12.219 1 98.38 228 LYS B O 1
ATOM 4176 N N . PHE B 1 229 ? 13.281 27.812 13.32 1 98.69 229 PHE B N 1
ATOM 4177 C CA . PHE B 1 229 ? 12.242 28 12.312 1 98.69 229 PHE B CA 1
ATOM 4178 C C . PHE B 1 229 ? 12.336 29.391 11.688 1 98.69 229 PHE B C 1
ATOM 4180 O O . PHE B 1 229 ? 12.586 30.375 12.391 1 98.69 229 PHE B O 1
ATOM 4187 N N . ASN B 1 230 ? 12.117 29.453 10.367 1 98.75 230 ASN B N 1
ATOM 4188 C CA . ASN B 1 230 ? 11.945 30.703 9.633 1 98.75 230 ASN B CA 1
ATOM 4189 C C . ASN B 1 230 ? 10.516 30.859 9.125 1 98.75 230 ASN B C 1
ATOM 4191 O O . ASN B 1 230 ? 9.938 29.922 8.578 1 98.75 230 ASN B O 1
ATOM 4195 N N . LEU B 1 231 ? 10 32.062 9.312 1 98.56 231 LEU B N 1
ATOM 4196 C CA . LEU B 1 231 ? 8.633 32.344 8.883 1 98.56 231 LEU B CA 1
ATOM 4197 C C . LEU B 1 231 ? 8.617 32.969 7.492 1 98.56 231 LEU B C 1
ATOM 4199 O O . LEU B 1 231 ? 9.367 33.906 7.211 1 98.56 231 LEU B O 1
ATOM 4203 N N . TYR B 1 232 ? 7.809 32.406 6.641 1 98.56 232 TYR B N 1
ATOM 4204 C CA . TYR B 1 232 ? 7.539 32.938 5.32 1 98.56 232 TYR B CA 1
ATOM 4205 C C . TYR B 1 232 ? 6.059 33.281 5.164 1 98.56 232 TYR B C 1
ATOM 4207 O O . TYR B 1 232 ? 5.199 32.656 5.766 1 98.56 232 TYR B O 1
ATOM 4215 N N . TYR B 1 233 ? 5.793 34.312 4.395 1 98.06 233 TYR B N 1
ATOM 4216 C CA . TYR B 1 233 ? 4.418 34.75 4.172 1 98.06 233 TYR B CA 1
ATOM 4217 C C . TYR B 1 233 ? 4.145 34.969 2.688 1 98.06 233 TYR B C 1
ATOM 4219 O O . TYR B 1 233 ? 4.969 35.531 1.975 1 98.06 233 TYR B O 1
ATOM 4227 N N . GLY B 1 234 ? 3.021 34.469 2.234 1 97.44 234 GLY B N 1
ATOM 4228 C CA . GLY B 1 234 ? 2.506 34.688 0.895 1 97.44 234 GLY B CA 1
ATOM 4229 C C . GLY B 1 234 ? 1.048 34.312 0.739 1 97.44 234 GLY B C 1
ATOM 4230 O O . GLY B 1 234 ? 0.386 33.969 1.718 1 97.44 234 GLY B O 1
ATOM 4231 N N . GLN B 1 235 ? 0.516 34.469 -0.447 1 96.69 235 GLN B N 1
ATOM 4232 C CA . GLN B 1 235 ? -0.85 34.062 -0.755 1 96.69 235 GLN B CA 1
ATOM 4233 C C . GLN B 1 235 ? -0.867 32.938 -1.788 1 96.69 235 GLN B C 1
ATOM 4235 O O . GLN B 1 235 ? -0.022 32.906 -2.686 1 96.69 235 GLN B O 1
ATOM 4240 N N . ASN B 1 236 ? -1.809 32 -1.579 1 93.88 236 ASN B N 1
ATOM 4241 C CA . ASN B 1 236 ? -1.957 30.953 -2.574 1 93.88 236 ASN B CA 1
ATOM 4242 C C . ASN B 1 236 ? -2.961 31.328 -3.658 1 93.88 236 ASN B C 1
ATOM 4244 O O . ASN B 1 236 ? -3.406 32.469 -3.715 1 93.88 236 ASN B O 1
ATOM 4248 N N . GLY B 1 237 ? -3.246 30.422 -4.613 1 88.19 237 GLY B N 1
ATOM 4249 C CA . GLY B 1 237 ? -4.113 30.688 -5.75 1 88.19 237 GLY B CA 1
ATOM 4250 C C . GLY B 1 237 ? -5.543 31.016 -5.344 1 88.19 237 GLY B C 1
ATOM 4251 O O . GLY B 1 237 ? -6.281 31.641 -6.102 1 88.19 237 GLY B O 1
ATOM 4252 N N . ARG B 1 238 ? -5.906 30.656 -4.078 1 88.44 238 ARG B N 1
ATOM 4253 C CA . ARG B 1 238 ? -7.25 30.922 -3.574 1 88.44 238 ARG B CA 1
ATOM 4254 C C . ARG B 1 238 ? -7.285 32.188 -2.734 1 88.44 238 ARG B C 1
ATOM 4256 O O . ARG B 1 238 ? -8.273 32.469 -2.043 1 88.44 238 ARG B O 1
ATOM 4263 N N . GLN B 1 239 ? -6.203 32.812 -2.697 1 93 239 GLN B N 1
ATOM 4264 C CA . GLN B 1 239 ? -6.039 34.094 -2.01 1 93 239 GLN B CA 1
ATOM 4265 C C . GLN B 1 239 ? -6.02 33.875 -0.495 1 93 239 GLN B C 1
ATOM 4267 O O . GLN B 1 239 ? -6.289 34.844 0.256 1 93 239 GLN B O 1
ATOM 4272 N N . GLN B 1 240 ? -5.789 32.688 -0.1 1 97.25 240 GLN B N 1
ATOM 4273 C CA . GLN B 1 240 ? -5.551 32.5 1.327 1 97.25 240 GLN B CA 1
ATOM 4274 C C . GLN B 1 240 ? -4.191 33.062 1.735 1 97.25 240 GLN B C 1
ATOM 4276 O O . GLN B 1 240 ? -3.225 32.969 0.975 1 97.25 240 GLN B O 1
ATOM 4281 N N . HIS B 1 241 ? -4.203 33.719 2.945 1 98.25 241 HIS B N 1
ATOM 4282 C CA . HIS B 1 241 ? -2.928 34.125 3.527 1 98.25 241 HIS B CA 1
ATOM 4283 C C . HIS B 1 241 ? -2.209 32.938 4.156 1 98.25 241 HIS B C 1
ATOM 4285 O O . HIS B 1 241 ? -2.697 32.344 5.125 1 98.25 241 HIS B O 1
ATOM 4291 N N . VAL B 1 242 ? -1.018 32.594 3.584 1 98.5 242 VAL B N 1
ATOM 4292 C CA . VAL B 1 242 ? -0.293 31.422 4.031 1 98.5 242 VAL B CA 1
ATOM 4293 C C . VAL B 1 242 ? 0.962 31.844 4.793 1 98.5 242 VAL B C 1
ATOM 4295 O O . VAL B 1 242 ? 1.797 32.594 4.266 1 98.5 242 VAL B O 1
ATOM 4298 N N . LEU B 1 243 ? 1.034 31.469 6.031 1 98.69 243 LEU B N 1
ATOM 4299 C CA . LEU B 1 243 ? 2.205 31.672 6.879 1 98.69 243 LEU B CA 1
ATOM 4300 C C . LEU B 1 243 ? 2.865 30.344 7.215 1 98.69 243 LEU B C 1
ATOM 4302 O O . LEU B 1 243 ? 2.23 29.453 7.801 1 98.69 243 LEU B O 1
ATOM 4306 N N . THR B 1 244 ? 4.168 30.203 6.812 1 98.81 244 THR B N 1
ATOM 4307 C CA . THR B 1 244 ? 4.836 28.922 7 1 98.81 244 THR B CA 1
ATOM 4308 C C . THR B 1 244 ? 6.09 29.078 7.852 1 98.81 244 THR B C 1
ATOM 4310 O O . THR B 1 244 ? 7.035 29.766 7.453 1 98.81 244 THR B O 1
ATOM 4313 N N . TRP B 1 245 ? 6.051 28.484 9.062 1 98.81 245 TRP B N 1
ATOM 4314 C CA . TRP B 1 245 ? 7.285 28.266 9.812 1 98.81 245 TRP B CA 1
ATOM 4315 C C . TRP B 1 245 ? 8.039 27.047 9.281 1 98.81 245 TRP B C 1
ATOM 4317 O O . TRP B 1 245 ? 7.566 25.922 9.398 1 98.81 245 TRP B O 1
ATOM 4327 N N . LYS B 1 246 ? 9.188 27.297 8.688 1 98.75 246 LYS B N 1
ATOM 4328 C CA . LYS B 1 246 ? 9.969 26.234 8.062 1 98.75 246 LYS B CA 1
ATOM 4329 C C . LYS B 1 246 ? 11.25 25.953 8.859 1 98.75 246 LYS B C 1
ATOM 4331 O O . LYS B 1 246 ? 12.062 26.859 9.07 1 98.75 246 LYS B O 1
ATOM 4336 N N . ALA B 1 247 ? 11.391 24.703 9.297 1 98.69 247 ALA B N 1
ATOM 4337 C CA . ALA B 1 247 ? 12.609 24.344 10.023 1 98.69 247 ALA B CA 1
ATOM 4338 C C . ALA B 1 247 ? 13.836 24.484 9.133 1 98.69 247 ALA B C 1
ATOM 4340 O O . ALA B 1 247 ? 13.828 24.078 7.969 1 98.69 247 ALA B O 1
ATOM 4341 N N . ALA B 1 248 ? 14.852 25.062 9.727 1 97.44 248 ALA B N 1
ATOM 4342 C CA . ALA B 1 248 ? 16.094 25.25 8.992 1 97.44 248 ALA B CA 1
ATOM 4343 C C . ALA B 1 248 ? 16.797 23.922 8.742 1 97.44 248 ALA B C 1
ATOM 4345 O O . ALA B 1 248 ? 17.469 23.75 7.727 1 97.44 248 ALA B O 1
ATOM 4346 N N . GLN B 1 249 ? 16.703 23.109 9.734 1 95.94 249 GLN B N 1
ATOM 4347 C CA . GLN B 1 249 ? 17.188 21.734 9.633 1 95.94 249 GLN B CA 1
ATOM 4348 C C . GLN B 1 249 ? 16.078 20.734 9.953 1 95.94 249 GLN B C 1
ATOM 4350 O O . GLN B 1 249 ? 15.188 21.016 10.75 1 95.94 249 GLN B O 1
ATOM 4355 N N . THR B 1 250 ? 16.219 19.578 9.25 1 96.25 250 THR B N 1
ATOM 4356 C CA . THR B 1 250 ? 15.211 18.547 9.438 1 96.25 250 THR B CA 1
ATOM 4357 C C . THR B 1 250 ? 15.094 18.172 10.914 1 96.25 250 THR B C 1
ATOM 4359 O O . THR B 1 250 ? 16.094 17.922 11.586 1 96.25 250 THR B O 1
ATOM 4362 N N . ALA B 1 251 ? 13.883 18.172 11.398 1 96.12 251 ALA B N 1
ATOM 4363 C CA . ALA B 1 251 ? 13.586 17.719 12.758 1 96.12 251 ALA B CA 1
ATOM 4364 C C . ALA B 1 251 ? 12.797 16.406 12.742 1 96.12 251 ALA B C 1
ATOM 4366 O O . ALA B 1 251 ? 11.562 16.422 12.648 1 96.12 251 ALA B O 1
ATOM 4367 N N . HIS B 1 252 ? 13.438 15.273 12.961 1 94.31 252 HIS B N 1
ATOM 4368 C CA . HIS B 1 252 ? 12.812 13.953 12.906 1 94.31 252 HIS B CA 1
ATOM 4369 C C . HIS B 1 252 ? 12.062 13.641 14.195 1 94.31 252 HIS B C 1
ATOM 4371 O O . HIS B 1 252 ? 11.188 12.773 14.211 1 94.31 252 HIS B O 1
ATOM 4377 N N . ASP B 1 253 ? 12.516 14.281 15.148 1 94.31 253 ASP B N 1
ATOM 4378 C CA . ASP B 1 253 ? 11.922 14.211 16.469 1 94.31 253 ASP B CA 1
ATOM 4379 C C . ASP B 1 253 ? 11.656 15.609 17.031 1 94.31 253 ASP B C 1
ATOM 4381 O O . ASP B 1 253 ? 12.492 16.5 16.891 1 94.31 253 ASP B O 1
ATOM 4385 N N . PHE B 1 254 ? 10.539 15.773 17.531 1 96.94 254 PHE B N 1
ATOM 4386 C CA . PHE B 1 254 ? 10.188 17.047 18.156 1 96.94 254 PHE B CA 1
ATOM 4387 C C . PHE B 1 254 ? 9.273 16.828 19.359 1 96.94 254 PHE B C 1
ATOM 4389 O O . PHE B 1 254 ? 8.234 16.172 19.234 1 96.94 254 PHE B O 1
ATOM 4396 N N . HIS B 1 255 ? 9.594 17.297 20.469 1 96.31 255 HIS B N 1
ATOM 4397 C CA . HIS B 1 255 ? 8.859 17.203 21.719 1 96.31 255 HIS B CA 1
ATOM 4398 C C . HIS B 1 255 ? 8.734 18.578 22.391 1 96.31 255 HIS B C 1
ATOM 4400 O O . HIS B 1 255 ? 9.602 18.969 23.172 1 96.31 255 HIS B O 1
ATOM 4406 N N . GLY B 1 256 ? 7.641 19.25 22.094 1 97.19 256 GLY B N 1
ATOM 4407 C CA . GLY B 1 256 ? 7.551 20.609 22.625 1 97.19 256 GLY B CA 1
ATOM 4408 C C . GLY B 1 256 ? 6.266 21.312 22.234 1 97.19 256 GLY B C 1
ATOM 4409 O O . GLY B 1 256 ? 5.418 20.734 21.547 1 97.19 256 GLY B O 1
ATOM 4410 N N . ASP B 1 257 ? 6.145 22.484 22.734 1 98.25 257 ASP B N 1
ATOM 4411 C CA . ASP B 1 257 ? 5.008 23.359 22.484 1 98.25 257 ASP B CA 1
ATOM 4412 C C . ASP B 1 257 ? 5.277 24.297 21.297 1 98.25 257 ASP B C 1
ATOM 4414 O O . ASP B 1 257 ? 6.242 25.062 21.312 1 98.25 257 ASP B O 1
ATOM 4418 N N . ILE B 1 258 ? 4.352 24.281 20.266 1 98.62 258 ILE B N 1
ATOM 4419 C CA . ILE B 1 258 ? 4.609 25.125 19.109 1 98.62 258 ILE B CA 1
ATOM 4420 C C . ILE B 1 258 ? 3.758 26.391 19.188 1 98.62 258 ILE B C 1
ATOM 4422 O O . ILE B 1 258 ? 3.791 27.219 18.281 1 98.62 258 ILE B O 1
ATOM 4426 N N . SER B 1 259 ? 3.008 26.625 20.297 1 98.25 259 SER B N 1
ATOM 4427 C CA . SER B 1 259 ? 2.143 27.797 20.422 1 98.25 259 SER B CA 1
ATOM 4428 C C . SER B 1 259 ? 2.941 29.094 20.328 1 98.25 259 SER B C 1
ATOM 4430 O O . SER B 1 259 ? 2.434 30.109 19.844 1 98.25 259 SER B O 1
ATOM 4432 N N . PRO B 1 260 ? 4.258 29.141 20.734 1 97.88 260 PRO B N 1
ATOM 4433 C CA . PRO B 1 260 ? 5.016 30.391 20.562 1 97.88 260 PRO B CA 1
ATOM 4434 C C . PRO B 1 260 ? 5.129 30.812 19.109 1 97.88 260 PRO B C 1
ATOM 4436 O O . PRO B 1 260 ? 5.242 32 18.812 1 97.88 260 PRO B O 1
ATOM 4439 N N . LEU B 1 261 ? 5.133 29.844 18.156 1 98.25 261 LEU B N 1
ATOM 4440 C CA . LEU B 1 261 ? 5.148 30.188 16.75 1 98.25 261 LEU B CA 1
ATOM 4441 C C . LEU B 1 261 ? 3.867 30.922 16.344 1 98.25 261 LEU B C 1
ATOM 4443 O O . LEU B 1 261 ? 3.912 31.922 15.625 1 98.25 261 LEU B O 1
ATOM 4447 N N . VAL B 1 262 ? 2.75 30.406 16.844 1 97.88 262 VAL B N 1
ATOM 4448 C CA . VAL B 1 262 ? 1.458 31.031 16.562 1 97.88 262 VAL B CA 1
ATOM 4449 C C . VAL B 1 262 ? 1.388 32.406 17.234 1 97.88 262 VAL B C 1
ATOM 4451 O O . VAL B 1 262 ? 0.952 33.375 16.609 1 97.88 262 VAL B O 1
ATOM 4454 N N . GLN B 1 263 ? 1.876 32.531 18.438 1 96.5 263 GLN B N 1
ATOM 4455 C CA . GLN B 1 263 ? 1.853 33.781 19.188 1 96.5 263 GLN B CA 1
ATOM 4456 C C . GLN B 1 263 ? 2.689 34.875 18.484 1 96.5 263 GLN B C 1
ATOM 4458 O O . GLN B 1 263 ? 2.318 36.031 18.469 1 96.5 263 GLN B O 1
ATOM 4463 N N . GLU B 1 264 ? 3.799 34.406 17.969 1 96.69 264 GLU B N 1
ATOM 4464 C CA . GLU B 1 264 ? 4.637 35.344 17.25 1 96.69 264 GLU B CA 1
ATOM 4465 C C . GLU B 1 264 ? 3.879 35.969 16.078 1 96.69 264 GLU B C 1
ATOM 4467 O O . GLU B 1 264 ? 4.023 37.156 15.812 1 96.69 264 GLU B O 1
ATOM 4472 N N . ILE B 1 265 ? 3.092 35.188 15.406 1 97.38 265 ILE B N 1
ATOM 4473 C CA . ILE B 1 265 ? 2.283 35.688 14.297 1 97.38 265 ILE B CA 1
ATOM 4474 C C . ILE B 1 265 ? 1.229 36.656 14.812 1 97.38 265 ILE B C 1
ATOM 4476 O O . ILE B 1 265 ? 1.038 37.719 14.234 1 97.38 265 ILE B O 1
ATOM 4480 N N . LEU B 1 266 ? 0.624 36.406 15.906 1 95.62 266 LEU B N 1
ATOM 4481 C CA . LEU B 1 266 ? -0.466 37.188 16.453 1 95.62 266 LEU B CA 1
ATOM 4482 C C . LEU B 1 266 ? 0.051 38.531 16.969 1 95.62 266 LEU B C 1
ATOM 4484 O O . LEU B 1 266 ? -0.701 39.5 17.047 1 95.62 266 LEU B O 1
ATOM 4488 N N . GLN B 1 267 ? 1.313 38.562 17.234 1 93.94 267 GLN B N 1
ATOM 4489 C CA . GLN B 1 267 ? 1.902 39.781 17.797 1 93.94 267 GLN B CA 1
ATOM 4490 C C . GLN B 1 267 ? 2.324 40.75 16.688 1 93.94 267 GLN B C 1
ATOM 4492 O O . GLN B 1 267 ? 2.59 41.938 16.953 1 93.94 267 GLN B O 1
ATOM 4497 N N . SER B 1 268 ? 2.498 40.375 15.438 1 88.94 268 SER B N 1
ATOM 4498 C CA . SER B 1 268 ? 2.986 41.188 14.336 1 88.94 268 SER B CA 1
ATOM 4499 C C . SER B 1 268 ? 2.023 42.344 14.023 1 88.94 268 SER B C 1
ATOM 4501 O O . SER B 1 268 ? 2.428 43.375 13.492 1 88.94 268 SER B O 1
ATOM 4503 N N . ASP B 1 269 ? 0.907 42.469 14.352 1 80.19 269 ASP B N 1
ATOM 4504 C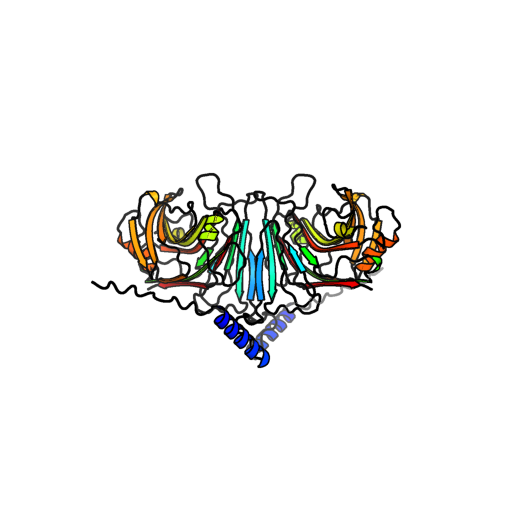 CA . ASP B 1 269 ? -0.126 43.469 14.102 1 80.19 269 ASP B CA 1
ATOM 4505 C C . ASP B 1 269 ? -0.291 43.75 12.602 1 80.19 269 ASP B C 1
ATOM 4507 O O . ASP B 1 269 ? -0.822 44.781 12.203 1 80.19 269 ASP B O 1
ATOM 4511 N N . LYS B 1 270 ? 0.219 42.875 11.781 1 91 270 LYS B N 1
ATOM 4512 C CA . LYS B 1 270 ? 0.022 43.031 10.344 1 91 270 LYS B CA 1
ATOM 4513 C C . LYS B 1 270 ? -1.422 42.75 9.953 1 91 270 LYS B C 1
ATOM 4515 O O . LYS B 1 270 ? -2.031 41.812 10.477 1 91 270 LYS B O 1
ATOM 4520 N N . PRO B 1 271 ? -1.92 43.562 9.094 1 91.69 271 PRO B N 1
ATOM 4521 C CA . PRO B 1 271 ? -3.348 43.438 8.797 1 91.69 271 PRO B CA 1
ATOM 4522 C C . PRO B 1 271 ? -3.684 42.094 8.117 1 91.69 271 PRO B C 1
ATOM 4524 O O . PRO B 1 271 ? -4.801 41.594 8.258 1 91.69 271 PRO B O 1
ATOM 4527 N N . ASP B 1 272 ? -2.729 41.531 7.387 1 95 272 ASP B N 1
ATOM 4528 C CA . ASP B 1 272 ? -3.004 40.312 6.621 1 95 272 ASP B CA 1
ATOM 4529 C C . ASP B 1 272 ? -2.689 39.062 7.438 1 95 272 ASP B C 1
ATOM 4531 O O . ASP B 1 272 ? -2.729 37.969 6.914 1 95 272 ASP B O 1
ATOM 4535 N N . TYR B 1 273 ? -2.414 39.25 8.719 1 97.62 273 TYR B N 1
ATOM 4536 C CA . TYR B 1 273 ? -2.133 38.156 9.625 1 97.62 273 TYR B CA 1
ATOM 4537 C C . TYR B 1 273 ? -3.35 37.812 10.484 1 97.62 273 TYR B C 1
ATOM 4539 O O . TYR B 1 273 ? -4.219 38.688 10.68 1 97.62 273 TYR B O 1
ATOM 4547 N N . PRO B 1 274 ? -3.385 36.594 11.008 1 97.5 274 PRO B N 1
ATOM 4548 C CA . PRO B 1 274 ? -4.465 36.281 11.938 1 97.5 274 PRO B CA 1
ATOM 4549 C C . PRO B 1 274 ? -4.43 37.125 13.211 1 97.5 274 PRO B C 1
ATOM 4551 O O . PRO B 1 274 ? -3.369 37.625 13.594 1 97.5 274 PRO B O 1
ATOM 4554 N N . LYS B 1 275 ? -5.621 37.188 13.812 1 96.75 275 LYS B N 1
ATOM 4555 C CA . LYS B 1 275 ? -5.77 37.938 15.055 1 96.75 275 LYS B CA 1
ATOM 4556 C C . LYS B 1 275 ? -6.152 37.031 16.219 1 96.75 275 LYS B C 1
ATOM 4558 O O . LYS B 1 275 ? -6.566 35.875 16 1 96.75 275 LYS B O 1
ATOM 4563 N N . LYS B 1 276 ? -6.027 37.562 17.391 1 95.88 276 LYS B N 1
ATOM 4564 C CA . LYS B 1 276 ? -6.262 36.812 18.609 1 95.88 276 LYS B CA 1
ATOM 4565 C C . LYS B 1 276 ? -7.703 36.312 18.672 1 95.88 276 LYS B C 1
ATOM 4567 O O . LYS B 1 276 ? -7.969 35.25 19.234 1 95.88 276 LYS B O 1
ATOM 4572 N N . GLY B 1 277 ? -8.578 37 18.078 1 96.75 277 GLY B N 1
ATOM 4573 C CA . GLY B 1 277 ? -9.984 36.656 18.125 1 96.75 277 GLY B CA 1
ATOM 4574 C C . GLY B 1 277 ? -10.375 35.656 17.047 1 96.75 277 GLY B C 1
ATOM 4575 O O . GLY B 1 277 ? -11.492 35.125 17.062 1 96.75 277 GLY B O 1
ATOM 4576 N N . ASP B 1 278 ? -9.461 35.375 16.125 1 98.12 278 ASP B N 1
ATOM 4577 C CA . ASP B 1 278 ? -9.75 34.375 15.094 1 98.12 278 ASP B CA 1
ATOM 4578 C C . ASP B 1 278 ? -9.828 32.969 15.672 1 98.12 278 ASP B C 1
ATOM 4580 O O . ASP B 1 278 ? -9.359 32.75 16.781 1 98.12 278 ASP B O 1
ATOM 4584 N N . TYR B 1 279 ? -10.461 32.062 14.93 1 98.56 279 TYR B N 1
ATOM 4585 C CA . TYR B 1 279 ? -10.609 30.688 15.344 1 98.56 279 TYR B CA 1
ATOM 4586 C C . TYR B 1 279 ? -9.539 29.812 14.695 1 98.56 279 TYR B C 1
ATOM 4588 O O . TYR B 1 279 ? -9.234 29.969 13.508 1 98.56 279 TYR B O 1
ATOM 4596 N N . LEU B 1 280 ? -8.945 28.969 15.531 1 98.69 280 LEU B N 1
ATOM 4597 C CA . LEU B 1 280 ? -8.312 27.75 15.016 1 98.69 280 LEU B CA 1
ATOM 4598 C C . LEU B 1 280 ? -9.344 26.656 14.789 1 98.69 280 LEU B C 1
ATOM 4600 O O . LEU B 1 280 ? -9.93 26.141 15.742 1 98.69 280 LEU B O 1
ATOM 4604 N N . GLY B 1 281 ? -9.516 26.281 13.539 1 98.38 281 GLY B N 1
ATOM 4605 C CA . GLY B 1 281 ? -10.609 25.359 13.266 1 98.38 281 GLY B CA 1
ATOM 4606 C C . GLY B 1 281 ? -10.148 24.016 12.75 1 98.38 281 GLY B C 1
ATOM 4607 O O . GLY B 1 281 ? -10.906 23.047 12.758 1 98.38 281 GLY B O 1
ATOM 4608 N N . TYR B 1 282 ? -8.961 23.984 12.336 1 98.06 282 TYR B N 1
ATOM 4609 C CA . TYR B 1 282 ? -8.398 22.797 11.695 1 98.06 282 TYR B CA 1
ATOM 4610 C C . TYR B 1 282 ? -6.934 22.609 12.086 1 98.06 282 TYR B C 1
ATOM 4612 O O . TYR B 1 282 ? -6.152 23.562 12.062 1 98.06 282 TYR B O 1
ATOM 4620 N N . PHE B 1 283 ? -6.578 21.406 12.539 1 98.75 283 PHE B N 1
ATOM 4621 C CA . PHE B 1 283 ? -5.207 21.078 12.898 1 98.75 283 PHE B CA 1
ATOM 4622 C C . PHE B 1 283 ? -4.848 19.672 12.43 1 98.75 283 PHE B C 1
ATOM 4624 O O . PHE B 1 283 ? -5.449 18.688 12.883 1 98.75 283 PHE B O 1
ATOM 4631 N N . SER B 1 284 ? -3.877 19.531 11.555 1 98.62 284 SER B N 1
ATOM 4632 C CA . SER B 1 284 ? -3.455 18.219 11.086 1 98.62 284 SER B CA 1
ATOM 4633 C C . SER B 1 284 ? -1.936 18.125 10.984 1 98.62 284 SER B C 1
ATOM 4635 O O . SER B 1 284 ? -1.25 19.156 10.938 1 98.62 284 SER B O 1
ATOM 4637 N N . PHE B 1 285 ? -1.451 16.969 11.18 1 98.88 285 PHE B N 1
ATOM 4638 C CA . PHE B 1 285 ? -0.047 16.625 10.992 1 98.88 285 PHE B CA 1
ATOM 4639 C C . PHE B 1 285 ? 0.114 15.586 9.883 1 98.88 285 PHE B C 1
ATOM 4641 O O . PHE B 1 285 ? -0.671 14.633 9.797 1 98.88 285 PHE B O 1
ATOM 4648 N N . GLY B 1 286 ? 1.071 15.805 8.945 1 98.81 286 GLY B N 1
ATOM 4649 C CA . GLY B 1 286 ? 1.291 14.859 7.863 1 98.81 286 GLY B CA 1
ATOM 4650 C C . GLY B 1 286 ? 2.496 15.203 7.008 1 98.81 286 GLY B C 1
ATOM 4651 O O . GLY B 1 286 ? 3.5 15.703 7.512 1 98.81 286 GLY B O 1
ATOM 4652 N N . SER B 1 287 ? 2.48 14.781 5.777 1 98.88 287 SER B N 1
ATOM 4653 C CA . SER B 1 287 ? 3.561 14.992 4.82 1 98.88 287 SER B CA 1
ATOM 4654 C C . SER B 1 287 ? 3.018 15.281 3.424 1 98.88 287 SER B C 1
ATOM 4656 O O . SER B 1 287 ? 2.193 14.523 2.908 1 98.88 287 SER B O 1
ATOM 4658 N N . GLU B 1 288 ? 3.471 16.375 2.881 1 98.75 288 GLU B N 1
ATOM 4659 C CA . GLU B 1 288 ? 3.107 16.625 1.489 1 98.75 288 GLU B CA 1
ATOM 4660 C C . GLU B 1 288 ? 3.92 15.742 0.543 1 98.75 288 GLU B C 1
ATOM 4662 O O . GLU B 1 288 ? 5.148 15.703 0.623 1 98.75 288 GLU B O 1
ATOM 4667 N N . ALA B 1 289 ? 3.234 15.055 -0.305 1 98.69 289 ALA B N 1
ATOM 4668 C CA . ALA B 1 289 ? 3.865 14.242 -1.344 1 98.69 289 ALA B CA 1
ATOM 4669 C C . ALA B 1 289 ? 3.941 15.008 -2.664 1 98.69 289 ALA B C 1
ATOM 4671 O O . ALA B 1 289 ? 2.916 15.258 -3.305 1 98.69 289 ALA B O 1
ATOM 4672 N N . TYR B 1 290 ? 5.191 15.406 -3.059 1 98.5 290 TYR B N 1
ATOM 4673 C CA . TYR B 1 290 ? 5.414 16.078 -4.34 1 98.5 290 TYR B CA 1
ATOM 4674 C C . TYR B 1 290 ? 5.727 15.055 -5.43 1 98.5 290 TYR B C 1
ATOM 4676 O O . TYR B 1 290 ? 4.863 14.734 -6.25 1 98.5 290 TYR B O 1
ATOM 4684 N N . HIS B 1 291 ? 6.953 14.555 -5.387 1 98.31 291 HIS B N 1
ATOM 4685 C CA . HIS B 1 291 ? 7.352 13.531 -6.344 1 98.31 291 HIS B CA 1
ATOM 4686 C C . HIS B 1 291 ? 8.602 12.789 -5.875 1 98.31 291 HIS B C 1
ATOM 4688 O O . HIS B 1 291 ? 9.305 13.258 -4.98 1 98.31 291 HIS B O 1
ATOM 4694 N N . SER B 1 292 ? 8.859 11.656 -6.406 1 97.81 292 SER B N 1
ATOM 4695 C CA . SER B 1 292 ? 10.008 10.805 -6.133 1 97.81 292 SER B CA 1
ATOM 4696 C C . SER B 1 292 ? 10.242 9.812 -7.266 1 97.81 292 SER B C 1
ATOM 4698 O O . SER B 1 292 ? 9.297 9.406 -7.949 1 97.81 292 SER B O 1
ATOM 4700 N N . ASN B 1 293 ? 11.508 9.391 -7.406 1 95.5 293 ASN B N 1
ATOM 4701 C CA . ASN B 1 293 ? 11.828 8.414 -8.438 1 95.5 293 ASN B CA 1
ATOM 4702 C C . ASN B 1 293 ? 11.609 6.984 -7.945 1 95.5 293 ASN B C 1
ATOM 4704 O O . ASN B 1 293 ? 11.656 6.039 -8.734 1 95.5 293 ASN B O 1
ATOM 4708 N N . LYS B 1 294 ? 11.406 6.84 -6.656 1 93.62 294 LYS B N 1
ATOM 4709 C CA . LYS B 1 294 ? 11.164 5.555 -6.012 1 93.62 294 LYS B CA 1
ATOM 4710 C C . LYS B 1 294 ? 10.016 5.645 -5.012 1 93.62 294 LYS B C 1
ATOM 4712 O O . LYS B 1 294 ? 9.672 6.734 -4.547 1 93.62 294 LYS B O 1
ATOM 4717 N N . PRO B 1 295 ? 9.43 4.445 -4.688 1 94 295 PRO B N 1
ATOM 4718 C CA . PRO B 1 295 ? 8.453 4.496 -3.6 1 94 295 PRO B CA 1
ATOM 4719 C C . PRO B 1 295 ? 9.047 5.004 -2.291 1 94 295 PRO B C 1
ATOM 4721 O O . PRO B 1 295 ? 10.125 4.555 -1.887 1 94 295 PRO B O 1
ATOM 4724 N N . VAL B 1 296 ? 8.328 5.938 -1.652 1 97.06 296 VAL B N 1
ATOM 4725 C CA . VAL B 1 296 ? 8.742 6.562 -0.402 1 97.06 296 VAL B CA 1
ATOM 4726 C C . VAL B 1 296 ? 7.836 6.102 0.736 1 97.06 296 VAL B C 1
ATOM 4728 O O . VAL B 1 296 ? 6.617 6.02 0.572 1 97.06 296 VAL B O 1
ATOM 4731 N N . ARG B 1 297 ? 8.445 5.73 1.852 1 96.12 297 ARG B N 1
ATOM 4732 C CA . ARG B 1 297 ? 7.664 5.402 3.039 1 96.12 297 ARG B CA 1
ATOM 4733 C C . ARG B 1 297 ? 7.848 6.461 4.121 1 96.12 297 ARG B C 1
ATOM 4735 O O . ARG B 1 297 ? 8.953 6.66 4.625 1 96.12 297 ARG B O 1
ATOM 4742 N N . PHE B 1 298 ? 6.809 7.156 4.422 1 98 298 PHE B N 1
ATOM 4743 C CA . PHE B 1 298 ? 6.73 8.047 5.57 1 98 298 PHE B CA 1
ATOM 4744 C C . PHE B 1 298 ? 6.07 7.344 6.754 1 98 298 PHE B C 1
ATOM 4746 O O . PHE B 1 298 ? 4.918 6.91 6.664 1 98 298 PHE B O 1
ATOM 4753 N N . SER B 1 299 ? 6.82 7.191 7.871 1 95.94 299 SER B N 1
ATOM 4754 C CA . SER B 1 299 ? 6.309 6.473 9.031 1 95.94 299 SER B CA 1
ATOM 4755 C C . SER B 1 299 ? 6.25 7.379 10.258 1 95.94 299 SER B C 1
ATOM 4757 O O . SER B 1 299 ? 7.168 8.164 10.5 1 95.94 299 SER B O 1
ATOM 4759 N N . VAL B 1 300 ? 5.164 7.27 10.961 1 96.5 300 VAL B N 1
ATOM 4760 C CA . VAL B 1 300 ? 4.965 7.996 12.211 1 96.5 300 VAL B CA 1
ATOM 4761 C C . VAL B 1 300 ? 4.676 7.012 13.344 1 96.5 300 VAL B C 1
ATOM 4763 O O . VAL B 1 300 ? 3.52 6.812 13.719 1 96.5 300 VAL B O 1
ATOM 4766 N N . PRO B 1 301 ? 5.695 6.512 13.977 1 91.62 301 PRO B N 1
ATOM 4767 C CA . PRO B 1 301 ? 5.512 5.52 15.039 1 91.62 301 PRO B CA 1
ATOM 4768 C C . PRO B 1 301 ? 5.008 6.137 16.344 1 91.62 301 PRO B C 1
ATOM 4770 O O . PRO B 1 301 ? 4.461 5.43 17.188 1 91.62 301 PRO B O 1
ATOM 4773 N N . SER B 1 302 ? 5.23 7.414 16.484 1 93.38 302 SER B N 1
ATOM 4774 C CA . SER B 1 302 ? 4.809 8.094 17.703 1 93.38 302 SER B CA 1
ATOM 4775 C C . SER B 1 302 ? 4.344 9.516 17.406 1 93.38 302 SER B C 1
ATOM 4777 O O . SER B 1 302 ? 5.074 10.297 16.797 1 93.38 302 SER B O 1
ATOM 4779 N N . LEU B 1 303 ? 3.094 9.828 17.875 1 97.06 303 LEU B N 1
ATOM 4780 C CA . LEU B 1 303 ? 2.533 11.164 17.734 1 97.06 303 LEU B CA 1
ATOM 4781 C C . LEU B 1 303 ? 1.528 11.461 18.844 1 97.06 303 LEU B C 1
ATOM 4783 O O . LEU B 1 303 ? 0.705 10.609 19.172 1 97.06 303 LEU B O 1
ATOM 4787 N N . SER B 1 304 ? 1.672 12.523 19.438 1 97.19 304 SER B N 1
ATOM 4788 C CA . SER B 1 304 ? 0.688 13.094 20.344 1 97.19 304 SER B CA 1
ATOM 4789 C C . SER B 1 304 ? 0.518 14.594 20.109 1 97.19 304 SER B C 1
ATOM 4791 O O . SER B 1 304 ? 1.503 15.328 19.984 1 97.19 304 SER B O 1
ATOM 4793 N N . ILE B 1 305 ? -0.686 15.031 19.891 1 97.88 305 ILE B N 1
ATOM 4794 C CA . ILE B 1 305 ? -1.022 16.438 19.75 1 97.88 305 ILE B CA 1
ATOM 4795 C C . ILE B 1 305 ? -1.929 16.875 20.891 1 97.88 305 ILE B C 1
ATOM 4797 O O . ILE B 1 305 ? -3.045 16.375 21.031 1 97.88 305 ILE B O 1
ATOM 4801 N N . ASP B 1 306 ? -1.455 17.75 21.672 1 96.81 306 ASP B N 1
ATOM 4802 C CA . ASP B 1 306 ? -2.184 18.203 22.859 1 96.81 306 ASP B CA 1
ATOM 4803 C C . ASP B 1 306 ? -2.475 19.688 22.797 1 96.81 306 ASP B C 1
ATOM 4805 O O . ASP B 1 306 ? -1.64 20.516 23.172 1 96.81 306 ASP B O 1
ATOM 4809 N N . ILE B 1 307 ? -3.674 20.047 22.359 1 97.69 307 ILE B N 1
ATOM 4810 C CA . ILE B 1 307 ? -4.121 21.438 22.312 1 97.69 307 ILE B CA 1
ATOM 4811 C C . ILE B 1 307 ? -4.871 21.766 23.609 1 97.69 307 ILE B C 1
ATOM 4813 O O . ILE B 1 307 ? -5.914 21.188 23.891 1 97.69 307 ILE B O 1
ATOM 4817 N N . ARG B 1 308 ? -4.348 22.719 24.312 1 96.25 308 ARG B N 1
ATOM 4818 C CA . ARG B 1 308 ? -4.949 23.094 25.594 1 96.25 308 ARG B CA 1
ATOM 4819 C C . ARG B 1 308 ? -5.535 24.5 25.547 1 96.25 308 ARG B C 1
ATOM 4821 O O . ARG B 1 308 ? -4.934 25.406 24.969 1 96.25 308 ARG B O 1
ATOM 4828 N N . LYS B 1 309 ? -6.711 24.562 26.203 1 92.94 309 LYS B N 1
ATOM 4829 C CA . LYS B 1 309 ? -7.414 25.844 26.297 1 92.94 309 LYS B CA 1
ATOM 4830 C C . LYS B 1 309 ? -7.379 26.375 27.734 1 92.94 309 LYS B C 1
ATOM 4832 O O . LYS B 1 309 ? -7.266 25.609 28.688 1 92.94 309 LYS B O 1
ATOM 4837 N N . SER B 1 310 ? -7.371 27.672 27.734 1 85.44 310 SER B N 1
ATOM 4838 C CA . SER B 1 310 ? -7.387 28.328 29.031 1 85.44 310 SER B CA 1
ATOM 4839 C C . SER B 1 310 ? -8.797 28.391 29.609 1 85.44 310 SER B C 1
ATOM 4841 O O . SER B 1 310 ? -9.773 28.406 28.859 1 85.44 310 SER B O 1
#